Protein AF-0000000065851327 (afdb_homodimer)

pLDDT: mean 98.05, std 1.43, range [87.12, 98.94]

InterPro domains:
  IPR002220 DapA-like [PF00701] (2-288)
  IPR002220 DapA-like [PIRSF001365] (1-292)
  IPR002220 DapA-like [PR00146] (35-56)
  IPR002220 DapA-like [PR00146] (71-89)
  IPR002220 DapA-like [PR00146] (103-119)
  IPR002220 DapA-like [PR00146] (128-145)
  IPR002220 DapA-like [PTHR12128] (2-291)
  IPR002220 DapA-like [SM01130] (1-290)
  IPR005263 4-hydroxy-tetrahydrodipicolinate synthase, DapA [MF_00418] (1-288)
  IPR005263 4-hydroxy-tetrahydrodipicolinate synthase, DapA [TIGR00674] (4-288)
  IPR005263 4-hydroxy-tetrahydrodipicolinate synthase, DapA [cd00950] (2-286)
  IPR013785 Aldolase-type TIM barrel [G3DSA:3.20.20.70] (1-293)
  IPR020624 Schiff base-forming aldolase, conserved site [PS00665] (38-55)
  IPR020625 Schiff base-forming aldolase, active site [PS00666] (133-164)

Sequence (586 aa):
MFRGSITALVTPFRQDGSLDKKAFGALVEWQIAEGSSGLVPVGTTGESPTLTHDEHQEVIRLCVEAANKRVPVIAGAGSNSTREAISFAEHAEKVGADALLVVTPYYNKPNQRGLYEHFAAIARSTSLPIFIYNIPPRSVVDMLPETMARLAADFKNIVGVKDATAKLDRVSEQREACGPDFIQLSGEDATALGFNAHGGVGCISVTANVAPRLCAEFQAASLRGDGARAIELQDRLFPLHKALFLEPNPAGAKYALSRLGRLENVLRSPLVTVEASTAEKIDAAMKHAGLLNMFRGSITALVTPFRQDGSLDKKAFGALVEWQIAEGSSGLVPVGTTGESPTLTHDEHQEVIRLCVEAANKRVPVIAGAGSNSTREAISFAEHAEKVGADALLVVTPYYNKPNQRGLYEHFAAIARSTSLPIFIYNIPPRSVVDMLPETMARLAADFKNIVGVKDATAKLDRVSEQREACGPDFIQLSGEDATALGFNAHGGVGCISVTANVAPRLCAEFQAASLRGDGARAIELQDRLFPLHKALFLEPNPAGAKYALSRLGRLENVLRSPLVTVEASTAEKIDAAMKHAGLLN

Foldseek 3Di:
DPFFAEAAAAFFADPVRHGDLVLLLVLLVVLVVLQHQEYEALDVLNVVVPDDPVRLLVSLLSNCVSCVPVHAYAYEQEELDLVSSLVSLLSSVVSPHQHYEYEQRADVADDLVVSLVSVLSSLVSDPHAYAYEAACVGRVDGHALQSLQVNVVVHVSPAEYADAPLDLVSLLVNCVRNHLRHAYAYAADLCRLSNVVSRHRYYHDPLCSQVVNLSRQLSVCSNVVVPVSNVVSSVLCNLLSVLCPPDPHNLSSLLSCVVLVSHDNDDDPPDDHDDPVSSVSNVVSCVSNVNHD/DPFFAEAADAFFADPVRHGDLPLLLVLLVVLVVLFHQEYEALDVLNVVVPDDPVRLLVSLLSNCVSCVVVHAYAYEQEELDLVSSLVSLLSSVVSPHQHYEYEQRAPVADDLVVSLVSVLSSLVSHPHAYAYEAACVGRVDGHALQSLQVNVVVHVSPAEYADAPLDLVSLLVNCVRNHLRHAYAYAADLCRLSNVVSRHRYYHDPLCSQVVNLRRQLSVCSNVVVVVSNVVSSVLCNLLSVLCPPDPHNLSSLLSCVVLVSHDNDDDPPDDHDDPVSSVSNVVSCVSNVNHD

Nearest PDB structures (foldseek):
  6xgs-assembly1_D  TM=9.961E-01  e=7.182E-46  Brucella suis 1330
  4i7u-assembly1_A  TM=9.960E-01  e=4.038E-43  Agrobacterium tumefaciens
  3si9-assembly1_C  TM=9.955E-01  e=3.043E-42  Bartonella henselae
  2vc6-assembly1_A  TM=9.954E-01  e=1.302E-39  Sinorhizobium meliloti
  7loy-assembly1_B  TM=9.935E-01  e=2.796E-39  Candidatus Liberibacter solanacearum

Secondary structure (DSSP, 8-state):
---EEEEE----B-TTS-B-HHHHHHHHHHHHHTT-SEEETTSTTTTGGGS-HHHHHHHHHHHHHHHTTSS-BEEE---SSHHHHHHHHHHHHHHT-SEEEEEPPPSS---HHHHHHHHHHHHHT--S-EEEEE-HHHHS----HHHHHHHHHH-TTEEEEEE-S--THHHHHHHHHH-TTSEEEES-STTHHHHHHTT--EEEESGGGT-HHHHHHHHHHHHTT-HHHHHHHHHHHHHHHHHTTSSSTTHHHHHHHHHTTSS-----TT--PPPHHHHHHHHHHHHHTTS--/---EEEEE----B-TTS-B-HHHHHHHHHHHHHTT-SEEETTSTTTTGGGS-HHHHHHHHHHHHHHHTTSS-BEEE---SSHHHHHHHHHHHHHHT-SEEEEEPPPSS---HHHHHHHHHHHHHH--S-EEEEE-HHHHS----HHHHHHHHHH-TTEEEEEE-S--THHHHHHHHHH-TTSEEEES-STTHHHHHHTT--EEEESGGGT-HHHHHHHHHHHHTT-HHHHHHHHHHHHHHHHHTTSSSTTHHHHHHHHHTTSS-----TT--PPPHHHHHHHHHHHHHTTS--

Organism: Chelativorans sp. (strain BNC1) (NCBI:txid266779)

Solvent-accessible surface area (backbone atoms only — not comparable to full-atom values): 28870 Å² total; per-residue (Å²): 128,91,44,30,25,20,25,35,29,68,59,43,22,36,95,87,66,46,78,28,63,67,43,40,44,50,48,53,50,50,36,50,75,36,48,32,38,25,38,24,41,45,35,72,44,19,46,40,72,61,43,51,72,67,54,49,52,46,51,43,42,49,48,36,60,62,43,64,78,74,38,51,31,32,30,38,24,47,41,49,16,38,70,58,17,35,53,40,41,43,49,38,56,74,61,56,42,60,26,32,33,33,42,59,43,38,56,61,41,44,52,72,70,17,49,48,52,35,53,51,56,41,56,73,61,46,82,55,38,30,26,42,29,40,36,33,85,37,18,63,39,74,84,48,43,68,55,50,20,53,46,36,71,75,31,85,38,44,42,31,32,34,46,39,71,84,51,63,71,50,46,47,48,35,35,72,54,52,32,87,78,45,42,37,25,23,45,39,68,80,51,27,69,62,35,34,73,55,66,28,49,25,29,48,18,60,59,29,69,70,39,23,44,64,40,21,51,29,32,50,26,52,75,70,64,37,59,69,61,21,50,53,43,44,64,40,42,42,55,37,48,53,34,33,59,75,48,47,62,42,27,32,49,39,46,54,28,30,75,71,69,60,43,57,74,47,68,66,48,32,45,54,76,67,52,71,72,52,48,52,45,36,52,52,19,35,36,67,54,64,77,43,133,128,89,44,28,25,20,24,35,29,68,59,44,23,37,95,86,66,46,79,28,64,66,44,40,44,51,48,54,52,50,36,50,74,35,48,34,39,25,38,23,41,45,34,72,44,19,44,39,72,61,44,51,72,67,52,48,54,48,50,44,41,49,48,36,60,61,43,62,79,75,38,51,34,32,31,38,23,48,40,49,16,37,69,57,17,37,52,40,42,43,49,38,55,72,63,56,42,62,25,34,33,34,43,58,43,39,56,60,41,43,51,72,69,18,49,49,54,34,52,49,55,40,55,73,62,45,83,53,37,31,27,42,29,40,36,32,86,35,17,61,40,73,84,48,44,67,57,52,21,53,46,37,71,76,31,83,37,44,40,32,33,33,45,40,69,86,51,64,72,51,48,48,48,34,34,71,53,52,32,86,79,44,41,38,24,24,44,39,67,79,50,26,69,62,35,33,74,54,66,28,50,27,28,48,18,62,58,29,68,69,41,22,43,62,39,20,51,29,32,50,26,53,75,71,65,38,59,69,60,22,49,53,42,44,64,40,42,41,54,37,47,53,33,33,58,75,47,47,61,42,28,31,49,40,46,52,29,30,76,72,69,59,43,56,74,47,69,65,49,31,44,53,76,67,54,71,72,52,46,52,46,36,49,52,17,35,36,66,54,65,76,44,133

Structure (mmCIF, N/CA/C/O backbone):
data_AF-0000000065851327-model_v1
#
loop_
_entity.id
_entity.type
_entity.pdbx_description
1 polymer '4-hydroxy-tetrahydrodipicolinate synthase'
#
loop_
_atom_site.group_PDB
_atom_site.id
_atom_site.type_symbol
_atom_site.label_atom_id
_atom_site.label_alt_id
_atom_site.label_comp_id
_atom_site.label_asym_id
_atom_site.label_entity_id
_atom_site.label_seq_id
_atom_site.pdbx_PDB_ins_code
_atom_site.Cartn_x
_atom_site.Cartn_y
_atom_site.Cartn_z
_atom_site.occupancy
_atom_site.B_iso_or_equiv
_atom_site.auth_seq_id
_atom_site.auth_comp_id
_atom_site.auth_asym_id
_atom_site.auth_atom_id
_atom_site.pdbx_PDB_model_num
ATOM 1 N N . MET A 1 1 ? 15.531 -24.359 -12.164 1 87.25 1 MET A N 1
ATOM 2 C CA . MET A 1 1 ? 14.766 -24.672 -10.961 1 87.25 1 MET A CA 1
ATOM 3 C C . MET A 1 1 ? 13.523 -23.797 -10.859 1 87.25 1 MET A C 1
ATOM 5 O O . MET A 1 1 ? 12.43 -24.297 -10.594 1 87.25 1 MET A O 1
ATOM 9 N N . PHE A 1 2 ? 13.508 -22.516 -11.219 1 97.06 2 PHE A N 1
ATOM 10 C CA . PHE A 1 2 ? 12.375 -21.609 -11.125 1 97.06 2 PHE A CA 1
ATOM 11 C C . PHE A 1 2 ? 11.844 -21.266 -12.508 1 97.06 2 PHE A C 1
ATOM 13 O O . PHE A 1 2 ? 12.148 -20.203 -13.055 1 97.06 2 PHE A O 1
ATOM 20 N N . ARG A 1 3 ? 11.07 -22.156 -13.109 1 98.19 3 ARG A N 1
ATOM 21 C CA . ARG A 1 3 ? 10.5 -21.969 -14.445 1 98.19 3 ARG A CA 1
ATOM 22 C C . ARG A 1 3 ? 9.18 -22.719 -14.57 1 98.19 3 ARG A C 1
ATOM 24 O O . ARG A 1 3 ? 8.852 -23.578 -13.742 1 98.19 3 ARG A O 1
ATOM 31 N N . GLY A 1 4 ? 8.492 -22.406 -15.609 1 98.69 4 GLY A N 1
ATOM 32 C CA . GLY A 1 4 ? 7.242 -23.094 -15.883 1 98.69 4 GLY A CA 1
ATOM 33 C C . GLY A 1 4 ? 6.055 -22.484 -15.164 1 98.69 4 GLY A C 1
ATOM 34 O O . GLY A 1 4 ? 5.938 -21.25 -15.086 1 98.69 4 GLY A O 1
ATOM 35 N N . SER A 1 5 ? 5.066 -23.312 -14.828 1 98.88 5 SER A N 1
ATOM 36 C CA . SER A 1 5 ? 3.855 -22.859 -14.156 1 98.88 5 SER A CA 1
ATOM 37 C C . SER A 1 5 ? 4.02 -22.875 -12.641 1 98.88 5 SER A C 1
ATOM 39 O O . SER A 1 5 ? 4.027 -23.953 -12.031 1 98.88 5 SER A O 1
ATOM 41 N N . ILE A 1 6 ? 4.168 -21.734 -12.086 1 98.94 6 ILE A N 1
ATOM 42 C CA . ILE A 1 6 ? 4.309 -21.531 -10.648 1 98.94 6 ILE A CA 1
ATOM 43 C C . ILE A 1 6 ? 3.059 -20.859 -10.094 1 98.94 6 ILE A C 1
ATOM 45 O O . ILE A 1 6 ? 2.635 -19.812 -10.602 1 98.94 6 ILE A O 1
ATOM 49 N N . THR A 1 7 ? 2.48 -21.422 -9.094 1 98.94 7 THR A N 1
ATOM 50 C CA . THR A 1 7 ? 1.181 -20.938 -8.656 1 98.94 7 THR A CA 1
ATOM 51 C C . THR A 1 7 ? 1.341 -19.922 -7.516 1 98.94 7 THR A C 1
ATOM 53 O O . THR A 1 7 ? 1.956 -20.234 -6.492 1 98.94 7 THR A O 1
ATOM 56 N N . ALA A 1 8 ? 0.878 -18.703 -7.703 1 98.94 8 ALA A N 1
ATOM 57 C CA . ALA A 1 8 ? 0.646 -17.812 -6.574 1 98.94 8 ALA A CA 1
ATOM 58 C C . ALA A 1 8 ? -0.548 -18.281 -5.746 1 98.94 8 ALA A C 1
ATOM 60 O O . ALA A 1 8 ? -1.689 -17.906 -6.027 1 98.94 8 ALA A O 1
ATOM 61 N N . LEU A 1 9 ? -0.329 -18.891 -4.699 1 98.94 9 LEU A N 1
ATOM 62 C CA . LEU A 1 9 ? -1.363 -19.625 -3.979 1 98.94 9 LEU A CA 1
ATOM 63 C C . LEU A 1 9 ? -2.291 -18.656 -3.234 1 98.94 9 LEU A C 1
ATOM 65 O O . LEU A 1 9 ? -1.832 -17.688 -2.641 1 98.94 9 LEU A O 1
ATOM 69 N N . VAL A 1 10 ? -3.594 -19.016 -3.25 1 98.94 10 VAL A N 1
ATOM 70 C CA . VAL A 1 10 ? -4.531 -18.375 -2.332 1 98.94 10 VAL A CA 1
ATOM 71 C C . VAL A 1 10 ? -4.32 -18.922 -0.919 1 98.94 10 VAL A C 1
ATOM 73 O O . VAL A 1 10 ? -3.715 -19.969 -0.734 1 98.94 10 VAL A O 1
ATOM 76 N N . THR A 1 11 ? -4.742 -18.203 0.065 1 98.94 11 THR A N 1
ATOM 77 C CA . THR A 1 11 ? -4.797 -18.656 1.45 1 98.94 11 THR A CA 1
ATOM 78 C C . THR A 1 11 ? -6.234 -18.953 1.868 1 98.94 11 THR A C 1
ATOM 80 O O . THR A 1 11 ? -7.047 -18.031 2.004 1 98.94 11 THR A O 1
ATOM 83 N N . PRO A 1 12 ? -6.523 -20.203 2.131 1 98.88 12 PRO A N 1
ATOM 84 C CA . PRO A 1 12 ? -7.891 -20.547 2.52 1 98.88 12 PRO A CA 1
ATOM 85 C C . PRO A 1 12 ? -8.234 -20.109 3.938 1 98.88 12 PRO A C 1
ATOM 87 O O . PRO A 1 12 ? -7.418 -20.25 4.848 1 98.88 12 PRO A O 1
ATOM 90 N N . PHE A 1 13 ? -9.43 -19.562 4.094 1 98.81 13 PHE A N 1
ATOM 91 C CA . PHE A 1 13 ? -9.977 -19.188 5.391 1 98.81 13 PHE A CA 1
ATOM 92 C C . PHE A 1 13 ? -11.273 -19.938 5.668 1 98.81 13 PHE A C 1
ATOM 94 O O . PHE A 1 13 ? -11.984 -20.328 4.738 1 98.81 13 PHE A O 1
ATOM 101 N N . ARG A 1 14 ? -11.547 -20.109 6.961 1 98.38 14 ARG A N 1
ATOM 102 C CA . ARG A 1 14 ? -12.844 -20.625 7.391 1 98.38 14 ARG A CA 1
ATOM 103 C C . ARG A 1 14 ? -13.883 -19.5 7.445 1 98.38 14 ARG A C 1
ATOM 105 O O . ARG A 1 14 ? -13.539 -18.328 7.34 1 98.38 14 ARG A O 1
ATOM 112 N N . GLN A 1 15 ? -15.086 -19.891 7.633 1 97.5 15 GLN A N 1
ATOM 113 C CA . GLN A 1 15 ? -16.188 -18.922 7.645 1 97.5 15 GLN A CA 1
ATOM 114 C C . GLN A 1 15 ? -15.977 -17.875 8.734 1 97.5 15 GLN A C 1
ATOM 116 O O . GLN A 1 15 ? -16.375 -16.719 8.578 1 97.5 15 GLN A O 1
ATOM 121 N N . ASP A 1 16 ? -15.234 -18.203 9.789 1 96.62 16 ASP A N 1
ATOM 122 C CA . ASP A 1 16 ? -15.016 -17.266 10.891 1 96.62 16 ASP A CA 1
ATOM 123 C C . ASP A 1 16 ? -13.773 -16.422 10.641 1 96.62 16 ASP A C 1
ATOM 125 O O . ASP A 1 16 ? -13.367 -15.633 11.5 1 96.62 16 ASP A O 1
ATOM 129 N N . GLY A 1 17 ? -13.117 -16.609 9.516 1 96.75 17 GLY A N 1
ATOM 130 C CA . GLY A 1 17 ? -11.977 -15.797 9.141 1 96.75 17 GLY A CA 1
ATOM 131 C C . GLY A 1 17 ? -10.648 -16.422 9.531 1 96.75 17 GLY A C 1
ATOM 132 O O . GLY A 1 17 ? -9.586 -15.914 9.164 1 96.75 17 GLY A O 1
ATOM 133 N N . SER A 1 18 ? -10.734 -17.531 10.242 1 98.12 18 SER A N 1
ATOM 134 C CA . SER A 1 18 ? -9.484 -18.156 10.664 1 98.12 18 SER A CA 1
ATOM 135 C C . SER A 1 18 ? -8.852 -18.938 9.516 1 98.12 18 SER A C 1
ATOM 137 O O . SER A 1 18 ? -9.523 -19.281 8.539 1 98.12 18 SER A O 1
ATOM 139 N N . LEU A 1 19 ? -7.582 -19.203 9.625 1 98.44 19 LEU A N 1
ATOM 140 C CA . LEU A 1 19 ? -6.828 -19.938 8.625 1 98.44 19 LEU A CA 1
ATOM 141 C C . LEU A 1 19 ? -7.348 -21.375 8.508 1 98.44 19 LEU A C 1
ATOM 143 O O . LEU A 1 19 ? -7.539 -22.047 9.516 1 98.44 19 LEU A O 1
ATOM 147 N N . ASP A 1 20 ? -7.609 -21.828 7.32 1 98.75 20 ASP A N 1
ATOM 148 C CA . ASP A 1 20 ? -7.969 -23.219 7.062 1 98.75 20 ASP A CA 1
ATOM 149 C C . ASP A 1 20 ? -6.75 -24.031 6.633 1 98.75 20 ASP A C 1
ATOM 151 O O . ASP A 1 20 ? -6.523 -24.234 5.438 1 98.75 20 ASP A O 1
ATOM 155 N N . LYS A 1 21 ? -6.078 -24.594 7.629 1 98.62 21 LYS A N 1
ATOM 156 C CA . LYS A 1 21 ? -4.809 -25.266 7.402 1 98.62 21 LYS A CA 1
ATOM 157 C C . LYS A 1 21 ? -5.004 -26.547 6.582 1 98.62 21 LYS A C 1
ATOM 159 O O . LYS A 1 21 ? -4.176 -26.875 5.734 1 98.62 21 LYS A O 1
ATOM 164 N N . LYS A 1 22 ? -6.039 -27.203 6.844 1 98.5 22 LYS A N 1
ATOM 165 C CA . LYS A 1 22 ? -6.32 -28.453 6.133 1 98.5 22 LYS A CA 1
ATOM 166 C C . LYS A 1 22 ? -6.555 -28.188 4.645 1 98.5 22 LYS A C 1
ATOM 168 O O . LYS A 1 22 ? -5.984 -28.875 3.795 1 98.5 22 LYS A O 1
ATOM 173 N N . ALA A 1 23 ? -7.41 -27.203 4.371 1 98.75 23 ALA A N 1
ATOM 174 C CA . ALA A 1 23 ? -7.688 -26.859 2.979 1 98.75 23 ALA A CA 1
ATOM 175 C C . ALA A 1 23 ? -6.418 -26.406 2.266 1 98.75 23 ALA A C 1
ATOM 177 O O . ALA A 1 23 ? -6.227 -26.688 1.081 1 98.75 23 ALA A O 1
ATOM 178 N N . PHE A 1 24 ? -5.586 -25.719 2.984 1 98.88 24 PHE A N 1
ATOM 179 C CA . PHE A 1 24 ? -4.344 -25.25 2.391 1 98.88 24 PHE A CA 1
ATOM 180 C C . PHE A 1 24 ? -3.453 -26.422 1.985 1 98.88 24 PHE A C 1
ATOM 182 O O . PHE A 1 24 ? -2.932 -26.453 0.868 1 98.88 24 PHE A O 1
ATOM 189 N N . GLY A 1 25 ? -3.27 -27.312 2.889 1 98.75 25 GLY A N 1
ATOM 190 C CA . GLY A 1 25 ? -2.482 -28.484 2.574 1 98.75 25 GLY A CA 1
ATOM 191 C C . GLY A 1 25 ? -3.018 -29.266 1.387 1 98.75 25 GLY A C 1
ATOM 192 O O . GLY A 1 25 ? -2.252 -29.688 0.522 1 98.75 25 GLY A O 1
ATOM 193 N N . ALA A 1 26 ? -4.309 -29.422 1.359 1 98.81 26 ALA A N 1
ATOM 194 C CA . ALA A 1 26 ? -4.949 -30.141 0.26 1 98.81 26 ALA A CA 1
ATOM 195 C C . ALA A 1 26 ? -4.746 -29.406 -1.064 1 98.81 26 ALA A C 1
ATOM 197 O O . ALA A 1 26 ? -4.59 -30.031 -2.113 1 98.81 26 ALA A O 1
ATOM 198 N N . LEU A 1 27 ? -4.828 -28.109 -0.959 1 98.81 27 LEU A N 1
ATOM 199 C CA . LEU A 1 27 ? -4.605 -27.281 -2.146 1 98.81 27 LEU A CA 1
ATOM 200 C C . LEU A 1 27 ? -3.195 -27.5 -2.691 1 98.81 27 LEU A C 1
ATOM 202 O O . LEU A 1 27 ? -3.01 -27.656 -3.9 1 98.81 27 LEU A O 1
ATOM 206 N N . VAL A 1 28 ? -2.203 -27.469 -1.85 1 98.88 28 VAL A N 1
ATOM 207 C CA . VAL A 1 28 ? -0.812 -27.672 -2.24 1 98.88 28 VAL A CA 1
ATOM 208 C C . VAL A 1 28 ? -0.657 -29.031 -2.908 1 98.88 28 VAL A C 1
ATOM 210 O O . VAL A 1 28 ? -0.056 -29.141 -3.979 1 98.88 28 VAL A O 1
ATOM 213 N N . GLU A 1 29 ? -1.243 -30.047 -2.336 1 98.88 29 GLU A N 1
ATOM 214 C CA . GLU A 1 29 ? -1.173 -31.391 -2.891 1 98.88 29 GLU A CA 1
ATOM 215 C C . GLU A 1 29 ? -1.79 -31.453 -4.285 1 98.88 29 GLU A C 1
ATOM 217 O O . GLU A 1 29 ? -1.23 -32.062 -5.195 1 98.88 29 GLU A O 1
ATOM 222 N N . TRP A 1 30 ? -2.893 -30.828 -4.363 1 98.88 30 TRP A N 1
ATOM 223 C CA . TRP A 1 30 ? -3.604 -30.828 -5.641 1 98.88 30 TRP A CA 1
ATOM 224 C C . TRP A 1 30 ? -2.789 -30.109 -6.711 1 98.88 30 TRP A C 1
ATOM 226 O O . TRP A 1 30 ? -2.693 -30.594 -7.848 1 98.88 30 TRP A O 1
ATOM 236 N N . GLN A 1 31 ? -2.234 -28.922 -6.383 1 98.88 31 GLN A N 1
ATOM 237 C CA . GLN A 1 31 ? -1.403 -28.172 -7.316 1 98.88 31 GLN A CA 1
ATOM 238 C C . GLN A 1 31 ? -0.253 -29.031 -7.844 1 98.88 31 GLN A C 1
ATOM 240 O O . GLN A 1 31 ? -0 -29.062 -9.047 1 98.88 31 GLN A O 1
ATOM 245 N N . ILE A 1 32 ? 0.405 -29.719 -6.969 1 98.88 32 ILE A N 1
ATOM 246 C CA . ILE A 1 32 ? 1.562 -30.516 -7.336 1 98.88 32 ILE A CA 1
ATOM 247 C C . ILE A 1 32 ? 1.116 -31.703 -8.188 1 98.88 32 ILE A C 1
ATOM 249 O O . ILE A 1 32 ? 1.722 -32 -9.227 1 98.88 32 ILE A O 1
ATOM 253 N N . ALA A 1 33 ? 0.068 -32.344 -7.809 1 98.81 33 ALA A N 1
ATOM 254 C CA . ALA A 1 33 ? -0.447 -33.5 -8.539 1 98.81 33 ALA A CA 1
ATOM 255 C C . ALA A 1 33 ? -0.82 -33.125 -9.977 1 98.81 33 ALA A C 1
ATOM 257 O O . ALA A 1 33 ? -0.689 -33.938 -10.891 1 98.81 33 ALA A O 1
ATOM 258 N N . GLU A 1 34 ? -1.188 -31.844 -10.117 1 98.75 34 GLU A N 1
ATOM 259 C CA . GLU A 1 34 ? -1.676 -31.391 -11.414 1 98.75 34 GLU A CA 1
ATOM 260 C C . GLU A 1 34 ? -0.549 -30.797 -12.25 1 98.75 34 GLU A C 1
ATOM 262 O O . GLU A 1 34 ? -0.784 -30.297 -13.352 1 98.75 34 GLU A O 1
ATOM 267 N N . GLY A 1 35 ? 0.643 -30.734 -11.742 1 98.75 35 GLY A N 1
ATOM 268 C CA . GLY A 1 35 ? 1.779 -30.453 -12.609 1 98.75 35 GLY A CA 1
ATOM 269 C C . GLY A 1 35 ? 2.414 -29.094 -12.344 1 98.75 35 GLY A C 1
ATOM 270 O O . GLY A 1 35 ? 3.283 -28.656 -13.102 1 98.75 35 GLY A O 1
ATOM 271 N N . SER A 1 36 ? 2.008 -28.375 -11.258 1 98.75 36 SER A N 1
ATOM 272 C CA . SER A 1 36 ? 2.674 -27.125 -10.922 1 98.75 36 SER A CA 1
ATOM 273 C C . SER A 1 36 ? 4.164 -27.344 -10.688 1 98.75 36 SER A C 1
ATOM 275 O O . SER A 1 36 ? 4.566 -28.328 -10.055 1 98.75 36 SER A O 1
ATOM 277 N N . SER A 1 37 ? 4.973 -26.422 -11.203 1 98.69 37 SER A N 1
ATOM 278 C CA . SER A 1 37 ? 6.418 -26.578 -11.117 1 98.69 37 SER A CA 1
ATOM 279 C C . SER A 1 37 ? 6.992 -25.797 -9.938 1 98.69 37 SER A C 1
ATOM 281 O O . SER A 1 37 ? 8.203 -25.812 -9.703 1 98.69 37 SER A O 1
ATOM 283 N N . GLY A 1 38 ? 6.258 -25.109 -9.172 1 98.88 38 GLY A N 1
ATOM 284 C CA . GLY A 1 38 ? 6.602 -24.328 -7.988 1 98.88 38 GLY A CA 1
ATOM 285 C C . GLY A 1 38 ? 5.395 -23.688 -7.324 1 98.88 38 GLY A C 1
ATOM 286 O O . GLY A 1 38 ? 4.297 -23.703 -7.883 1 98.88 38 GLY A O 1
ATOM 287 N N . LEU A 1 39 ? 5.602 -23.219 -6.145 1 98.94 39 LEU A N 1
ATOM 288 C CA . LEU A 1 39 ? 4.516 -22.641 -5.359 1 98.94 39 LEU A CA 1
ATOM 289 C C . LEU A 1 39 ? 4.961 -21.344 -4.703 1 98.94 39 LEU A C 1
ATOM 291 O O . LEU A 1 39 ? 6.094 -21.234 -4.227 1 98.94 39 LEU A O 1
ATOM 295 N N . VAL A 1 40 ? 4.062 -20.344 -4.707 1 98.94 40 VAL A N 1
ATOM 296 C CA . VAL A 1 40 ? 4.309 -19.078 -4.043 1 98.94 40 VAL A CA 1
ATOM 297 C C . VAL A 1 40 ? 3.246 -18.828 -2.973 1 98.94 40 VAL A C 1
ATOM 299 O O . VAL A 1 40 ? 2.166 -18.312 -3.27 1 98.94 40 VAL A O 1
ATOM 302 N N . PRO A 1 41 ? 3.539 -19.125 -1.733 1 98.88 41 PRO A N 1
ATOM 303 C CA . PRO A 1 41 ? 2.621 -18.766 -0.651 1 98.88 41 PRO A CA 1
ATOM 304 C C . PRO A 1 41 ? 2.764 -17.297 -0.217 1 98.88 41 PRO A C 1
ATOM 306 O O . PRO A 1 41 ? 3.844 -16.719 -0.342 1 98.88 41 PRO A O 1
ATOM 309 N N . VAL A 1 42 ? 1.695 -16.703 0.229 1 98.25 42 VAL A N 1
ATOM 310 C CA . VAL A 1 42 ? 1.56 -15.438 0.937 1 98.25 42 VAL A CA 1
ATOM 311 C C . VAL A 1 42 ? 2.09 -14.305 0.066 1 98.25 42 VAL A C 1
ATOM 313 O O . VAL A 1 42 ? 2.805 -13.422 0.551 1 98.25 42 VAL A O 1
ATOM 316 N N . GLY A 1 43 ? 1.855 -14.367 -1.252 1 96.75 43 GLY A N 1
ATOM 317 C CA . GLY A 1 43 ? 1.941 -13.188 -2.102 1 96.75 43 GLY A CA 1
ATOM 318 C C . GLY A 1 43 ? 0.692 -12.328 -2.059 1 96.75 43 GLY A C 1
ATOM 319 O O . GLY A 1 43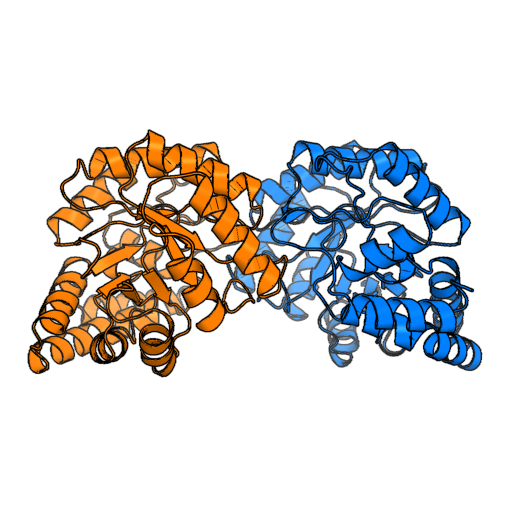 ? -0.039 -12.336 -1.066 1 96.75 43 GLY A O 1
ATOM 320 N N . THR A 1 44 ? 0.488 -11.562 -3.078 1 95.5 44 THR A N 1
ATOM 321 C CA . THR A 1 44 ? -0.729 -10.766 -3.205 1 95.5 44 THR A CA 1
ATOM 322 C C . THR A 1 44 ? -1.963 -11.664 -3.205 1 95.5 44 THR A C 1
ATOM 324 O O . THR A 1 44 ? -2.916 -11.422 -2.463 1 95.5 44 THR A O 1
ATOM 327 N N . THR A 1 45 ? -1.905 -12.695 -3.992 1 98.38 45 THR A N 1
ATOM 328 C CA . THR A 1 45 ? -3.012 -13.633 -4.141 1 98.38 45 THR A CA 1
ATOM 329 C C . THR A 1 45 ? -3.26 -14.391 -2.84 1 98.38 45 THR A C 1
ATOM 331 O O . THR A 1 45 ? -4.367 -14.875 -2.6 1 98.38 45 THR A O 1
ATOM 334 N N . GLY A 1 46 ? -2.256 -14.516 -1.996 1 98.56 46 GLY A N 1
ATOM 335 C CA . GLY A 1 46 ? -2.373 -15.164 -0.698 1 98.56 46 GLY A CA 1
ATOM 336 C C . GLY A 1 46 ? -2.926 -14.242 0.376 1 98.56 46 GLY A C 1
ATOM 337 O O . GLY A 1 46 ? -2.967 -14.609 1.553 1 98.56 46 GLY A O 1
ATOM 338 N N . GLU A 1 47 ? -3.295 -13.008 0.037 1 98.25 47 GLU A N 1
ATOM 339 C CA . GLU A 1 47 ? -3.889 -12.023 0.933 1 98.25 47 GLU A CA 1
ATOM 340 C C . GLU A 1 47 ? -2.947 -11.688 2.086 1 98.25 47 GLU A C 1
ATOM 342 O O . GLU A 1 47 ? -3.381 -11.562 3.232 1 98.25 47 GLU A O 1
ATOM 347 N N . SER A 1 48 ? -1.671 -11.562 1.756 1 97.12 48 SER A N 1
ATOM 348 C CA . SER A 1 48 ? -0.63 -11.328 2.752 1 97.12 48 SER A CA 1
ATOM 349 C C . SER A 1 48 ? -0.917 -10.078 3.568 1 97.12 48 SER A C 1
ATOM 351 O O . SER A 1 48 ? -0.657 -10.039 4.773 1 97.12 48 SER A O 1
ATOM 353 N N . PRO A 1 49 ? -1.541 -8.977 3.068 1 95.25 49 PRO A N 1
ATOM 354 C CA . PRO A 1 49 ? -1.747 -7.766 3.859 1 95.25 49 PRO A CA 1
ATOM 355 C C . PRO A 1 49 ? -2.711 -7.973 5.023 1 95.25 49 PRO A C 1
ATOM 357 O O . PRO A 1 49 ? -2.736 -7.172 5.961 1 95.25 49 PRO A O 1
ATOM 360 N N . THR A 1 50 ? -3.527 -9.023 4.938 1 97.19 50 THR A N 1
ATOM 361 C CA . THR A 1 50 ? -4.531 -9.188 5.98 1 97.19 50 THR A CA 1
ATOM 362 C C . THR A 1 50 ? -4.125 -10.297 6.949 1 97.19 50 THR A C 1
ATOM 364 O O . THR A 1 50 ? -4.887 -10.648 7.852 1 97.19 50 THR A O 1
ATOM 367 N N . LEU A 1 51 ? -2.986 -10.875 6.707 1 97.56 51 LEU A N 1
ATOM 368 C CA . LEU A 1 51 ? -2.475 -11.891 7.617 1 97.56 51 LEU A CA 1
ATOM 369 C C . LEU A 1 51 ? -1.704 -11.25 8.766 1 97.56 51 LEU A C 1
ATOM 371 O O . LEU A 1 51 ? -0.978 -10.273 8.57 1 97.56 51 LEU A O 1
ATOM 375 N N . THR A 1 52 ? -1.893 -11.828 9.953 1 95.06 52 THR A N 1
ATOM 376 C CA . THR A 1 52 ? -0.954 -11.484 11.016 1 95.06 52 THR A CA 1
ATOM 377 C C . THR A 1 52 ? 0.441 -12.016 10.695 1 95.06 52 THR A C 1
ATOM 379 O O . THR A 1 52 ? 0.601 -12.875 9.828 1 95.06 52 THR A O 1
ATOM 382 N N . HIS A 1 53 ? 1.447 -11.5 11.375 1 95.12 53 HIS A N 1
ATOM 383 C CA . HIS A 1 53 ? 2.801 -12 11.164 1 95.12 53 HIS A CA 1
ATOM 384 C C . HIS A 1 53 ? 2.883 -13.5 11.438 1 95.12 53 HIS A C 1
ATOM 386 O O . HIS A 1 53 ? 3.527 -14.234 10.688 1 95.12 53 HIS A O 1
ATOM 392 N N . ASP A 1 54 ? 2.203 -13.945 12.492 1 96.88 54 ASP A N 1
ATOM 393 C CA . ASP A 1 54 ? 2.195 -15.367 12.836 1 96.88 54 ASP A CA 1
ATOM 394 C C . ASP A 1 54 ? 1.536 -16.203 11.734 1 96.88 54 ASP A C 1
ATOM 396 O O . ASP A 1 54 ? 2.029 -17.266 11.383 1 96.88 54 ASP A O 1
ATOM 400 N N . GLU A 1 55 ? 0.415 -15.719 11.242 1 98.06 55 GLU A N 1
ATOM 401 C CA . GLU A 1 55 ? -0.276 -16.422 10.164 1 98.06 55 GLU A CA 1
ATOM 402 C C . GLU A 1 55 ? 0.588 -16.5 8.906 1 98.06 55 GLU A C 1
ATOM 404 O O . GLU A 1 55 ? 0.638 -17.531 8.242 1 98.06 55 GLU A O 1
ATOM 409 N N . HIS A 1 56 ? 1.196 -15.352 8.617 1 98.31 56 HIS A N 1
ATOM 410 C CA . HIS A 1 56 ? 2.104 -15.273 7.48 1 98.31 56 HIS A CA 1
ATOM 411 C C . HIS A 1 56 ? 3.186 -16.344 7.559 1 98.31 56 HIS A C 1
ATOM 413 O O . HIS A 1 56 ? 3.381 -17.109 6.609 1 98.31 56 HIS A O 1
ATOM 419 N N . GLN A 1 57 ? 3.818 -16.422 8.641 1 98.31 57 GLN A N 1
ATOM 420 C CA . GLN A 1 57 ? 4.887 -17.391 8.875 1 98.31 57 GLN A CA 1
ATOM 421 C C . GLN A 1 57 ? 4.355 -18.828 8.852 1 98.31 57 GLN A C 1
ATOM 423 O O . GLN A 1 57 ? 4.992 -19.719 8.297 1 98.31 57 GLN A O 1
ATOM 428 N N . GLU A 1 58 ? 3.189 -19 9.406 1 98.56 58 GLU A N 1
ATOM 429 C CA . GLU A 1 58 ? 2.566 -20.328 9.461 1 98.56 58 GLU A CA 1
ATOM 430 C C . GLU A 1 58 ? 2.242 -20.844 8.07 1 98.56 58 GLU A C 1
ATOM 432 O O . GLU A 1 58 ? 2.447 -22.016 7.773 1 98.56 58 GLU A O 1
ATOM 437 N N . VAL A 1 59 ? 1.762 -20.016 7.207 1 98.88 59 VAL A N 1
ATOM 438 C CA . VAL A 1 59 ? 1.378 -20.422 5.863 1 98.88 59 VAL A CA 1
ATOM 439 C C . VAL A 1 59 ? 2.619 -20.844 5.074 1 98.88 59 VAL A C 1
ATOM 441 O O . VAL A 1 59 ? 2.584 -21.812 4.312 1 98.88 59 VAL A O 1
ATOM 444 N N . ILE A 1 60 ? 3.721 -20.078 5.266 1 98.88 60 ILE A N 1
ATOM 445 C CA . ILE A 1 60 ? 4.969 -20.469 4.613 1 98.88 60 ILE A CA 1
ATOM 446 C C . ILE A 1 60 ? 5.402 -21.844 5.09 1 98.88 60 ILE A C 1
ATOM 448 O O . ILE A 1 60 ? 5.719 -22.719 4.277 1 98.88 60 ILE A O 1
ATOM 452 N N . ARG A 1 61 ? 5.379 -22.031 6.371 1 98.81 61 ARG A N 1
ATOM 453 C CA . ARG A 1 61 ? 5.789 -23.297 6.953 1 98.81 61 ARG A CA 1
ATOM 454 C C . ARG A 1 61 ? 4.938 -24.453 6.422 1 98.81 61 ARG A C 1
ATOM 456 O O . ARG A 1 61 ? 5.461 -25.484 6.031 1 98.81 61 ARG A O 1
ATOM 463 N N . LEU A 1 62 ? 3.609 -24.25 6.418 1 98.88 62 LEU A N 1
ATOM 464 C CA . LEU A 1 62 ? 2.68 -25.266 5.934 1 98.88 62 LEU A CA 1
ATOM 465 C C . LEU A 1 62 ? 2.979 -25.625 4.48 1 98.88 62 LEU A C 1
ATOM 467 O O . LEU A 1 62 ? 2.918 -26.812 4.105 1 98.88 62 LEU A O 1
ATOM 471 N N . CYS A 1 63 ? 3.27 -24.641 3.693 1 98.94 63 CYS A N 1
ATOM 472 C CA . CYS A 1 63 ? 3.549 -24.875 2.281 1 98.94 63 CYS A CA 1
ATOM 473 C C . CYS A 1 63 ? 4.816 -25.703 2.107 1 98.94 63 CYS A C 1
ATOM 475 O O . CYS A 1 63 ? 4.84 -26.656 1.323 1 98.94 63 CYS A O 1
ATOM 477 N N . VAL A 1 64 ? 5.871 -25.297 2.781 1 98.88 64 VAL A N 1
ATOM 478 C CA . VAL A 1 64 ? 7.148 -26 2.711 1 98.88 64 VAL A CA 1
ATOM 479 C C . VAL A 1 64 ? 6.961 -27.453 3.135 1 98.88 64 VAL A C 1
ATOM 481 O O . VAL A 1 64 ? 7.445 -28.375 2.467 1 98.88 64 VAL A O 1
ATOM 484 N N . GLU A 1 65 ? 6.266 -27.625 4.211 1 98.75 65 GLU A N 1
ATOM 485 C CA . GLU A 1 65 ? 6.016 -28.969 4.727 1 98.75 65 GLU A CA 1
ATOM 486 C C . GLU A 1 65 ? 5.227 -29.797 3.725 1 98.75 65 GLU A C 1
ATOM 488 O O . GLU A 1 65 ? 5.602 -30.938 3.428 1 98.75 65 GLU A O 1
ATOM 493 N N . ALA A 1 66 ? 4.176 -29.266 3.168 1 98.81 66 ALA A N 1
ATOM 494 C CA . ALA A 1 66 ? 3.305 -29.984 2.246 1 98.81 66 ALA A CA 1
ATOM 495 C C . ALA A 1 66 ? 4.027 -30.297 0.937 1 98.81 66 ALA A C 1
ATOM 497 O O . ALA A 1 66 ? 3.842 -31.359 0.353 1 98.81 66 ALA A O 1
ATOM 498 N N . ALA A 1 67 ? 4.746 -29.312 0.448 1 98.75 67 ALA A N 1
ATOM 499 C CA . ALA A 1 67 ? 5.484 -29.516 -0.797 1 98.75 67 ALA A CA 1
ATOM 500 C C . ALA A 1 67 ? 6.527 -30.625 -0.646 1 98.75 67 ALA A C 1
ATOM 502 O O . ALA A 1 67 ? 6.797 -31.359 -1.594 1 98.75 67 ALA A O 1
ATOM 503 N N . ASN A 1 68 ? 7.172 -30.641 0.54 1 98.44 68 ASN A N 1
ATOM 504 C CA . ASN A 1 68 ? 8.117 -31.688 0.887 1 98.44 68 ASN A CA 1
ATOM 505 C C . ASN A 1 68 ? 9.18 -31.875 -0.194 1 98.44 68 ASN A C 1
ATOM 507 O O . ASN A 1 68 ? 9.445 -33 -0.628 1 98.44 68 ASN A O 1
ATOM 511 N N . LYS A 1 69 ? 9.641 -30.828 -0.79 1 97.69 69 LYS A N 1
ATOM 512 C CA . LYS A 1 69 ? 10.766 -30.75 -1.717 1 97.69 69 LYS A CA 1
ATOM 513 C C . LYS A 1 69 ? 10.406 -31.344 -3.076 1 97.69 69 LYS A C 1
ATOM 515 O O . LYS A 1 69 ? 11.273 -31.547 -3.922 1 97.69 69 LYS A O 1
ATOM 520 N N . ARG A 1 70 ? 9.172 -31.562 -3.336 1 98.56 70 ARG A N 1
ATOM 521 C CA . ARG A 1 70 ? 8.766 -32.062 -4.641 1 98.56 70 ARG A CA 1
ATOM 522 C C . ARG A 1 70 ? 8.844 -30.984 -5.707 1 98.56 70 ARG A C 1
ATOM 524 O O . ARG A 1 70 ? 9.148 -31.266 -6.867 1 98.56 70 ARG A O 1
ATOM 531 N N . VAL A 1 71 ? 8.484 -29.781 -5.301 1 98.75 71 VAL A N 1
ATOM 532 C CA . VAL A 1 71 ? 8.633 -28.594 -6.129 1 98.75 71 VAL A CA 1
ATOM 533 C C . VAL A 1 71 ? 9.164 -27.438 -5.285 1 98.75 71 VAL A C 1
ATOM 535 O O . VAL A 1 71 ? 9.008 -27.422 -4.062 1 98.75 71 VAL A O 1
ATOM 538 N N . PRO A 1 72 ? 9.859 -26.438 -5.875 1 98.88 72 PRO A N 1
ATOM 539 C CA . PRO A 1 72 ? 10.367 -25.312 -5.09 1 98.88 72 PRO A CA 1
ATOM 540 C C . PRO A 1 72 ? 9.258 -24.438 -4.527 1 98.88 72 PRO A C 1
ATOM 542 O O . PRO A 1 72 ? 8.242 -24.203 -5.199 1 98.88 72 PRO A O 1
ATOM 545 N N . VAL A 1 73 ? 9.492 -23.938 -3.305 1 98.94 73 VAL A N 1
ATOM 546 C CA . VAL A 1 73 ? 8.617 -22.969 -2.656 1 98.94 73 VAL A CA 1
ATOM 547 C C . VAL A 1 73 ? 9.281 -21.594 -2.645 1 98.94 73 VAL A C 1
ATOM 549 O O . VAL A 1 73 ? 10.367 -21.422 -2.076 1 98.94 73 VAL A O 1
ATOM 552 N N . ILE A 1 74 ? 8.695 -20.609 -3.318 1 98.94 74 ILE A N 1
ATOM 553 C CA . ILE A 1 74 ? 9.117 -19.219 -3.314 1 98.94 74 ILE A CA 1
ATOM 554 C C . ILE A 1 74 ? 8.258 -18.422 -2.334 1 98.94 74 ILE A C 1
ATOM 556 O O . ILE A 1 74 ? 7.168 -17.969 -2.686 1 98.94 74 ILE A O 1
ATOM 560 N N . ALA A 1 75 ? 8.75 -18.188 -1.161 1 98.94 75 ALA A N 1
ATOM 561 C CA . ALA A 1 75 ? 7.953 -17.609 -0.081 1 98.94 75 ALA A CA 1
ATOM 562 C C . ALA A 1 75 ? 7.82 -16.094 -0.25 1 98.94 75 ALA A C 1
ATOM 564 O O . ALA A 1 75 ? 8.812 -15.406 -0.469 1 98.94 75 ALA A O 1
ATOM 565 N N . GLY A 1 76 ? 6.578 -15.617 -0.135 1 98.69 76 GLY A N 1
ATOM 566 C CA . GLY A 1 76 ? 6.418 -14.18 -0.026 1 98.69 76 GLY A CA 1
ATOM 567 C C . GLY A 1 76 ? 7.07 -13.594 1.215 1 98.69 76 GLY A C 1
ATOM 568 O O . GLY A 1 76 ? 6.828 -14.07 2.328 1 98.69 76 GLY A O 1
ATOM 569 N N . ALA A 1 77 ? 7.832 -12.523 0.997 1 97.69 77 ALA A N 1
ATOM 570 C CA . ALA A 1 77 ? 8.523 -11.938 2.139 1 97.69 77 ALA A CA 1
ATOM 571 C C . ALA A 1 77 ? 8.625 -10.422 1.998 1 97.69 77 ALA A C 1
ATOM 573 O O . ALA A 1 77 ? 9.523 -9.789 2.568 1 97.69 77 ALA A O 1
ATOM 574 N N . GLY A 1 78 ? 7.793 -9.859 1.276 1 95.19 78 GLY A N 1
ATOM 575 C CA . GLY A 1 78 ? 7.809 -8.422 1.067 1 95.19 78 GLY A CA 1
ATOM 576 C C . GLY A 1 78 ? 7.035 -7.656 2.125 1 95.19 78 GLY A C 1
ATOM 577 O O . GLY A 1 78 ? 6.18 -8.227 2.809 1 95.19 78 GLY A O 1
ATOM 578 N N . SER A 1 79 ? 7.398 -6.391 2.229 1 95.06 79 SER A N 1
ATOM 579 C CA . SER A 1 79 ? 6.734 -5.441 3.113 1 95.06 79 SER A CA 1
ATOM 580 C C . SER A 1 79 ? 7.098 -4.004 2.754 1 95.06 79 SER A C 1
ATOM 582 O O . SER A 1 79 ? 8.094 -3.762 2.072 1 95.06 79 SER A O 1
ATOM 584 N N . ASN A 1 80 ? 6.23 -3.125 3.217 1 95.56 80 ASN A N 1
ATOM 585 C CA . ASN A 1 80 ? 6.598 -1.721 3.062 1 95.56 80 ASN A CA 1
ATOM 586 C C . ASN A 1 80 ? 7.441 -1.229 4.234 1 95.56 80 ASN A C 1
ATOM 588 O O . ASN A 1 80 ? 7.73 -0.036 4.336 1 95.56 80 ASN A O 1
ATOM 592 N N . SER A 1 81 ? 7.801 -2.055 5.09 1 96.88 81 SER A N 1
ATOM 593 C CA . SER A 1 81 ? 8.805 -1.871 6.133 1 96.88 81 SER A CA 1
ATOM 594 C C . SER A 1 81 ? 9.992 -2.812 5.934 1 96.88 81 SER A C 1
ATOM 596 O O . SER A 1 81 ? 9.844 -4.031 6.027 1 96.88 81 SER A O 1
ATOM 598 N N . THR A 1 82 ? 11.172 -2.26 5.715 1 98.31 82 THR A N 1
ATOM 599 C CA . THR A 1 82 ? 12.359 -3.068 5.441 1 98.31 82 THR A CA 1
ATOM 600 C C . THR A 1 82 ? 12.625 -4.031 6.594 1 98.31 82 THR A C 1
ATOM 602 O O . THR A 1 82 ? 12.93 -5.207 6.371 1 98.31 82 THR A O 1
ATOM 605 N N . ARG A 1 83 ? 12.477 -3.559 7.77 1 97.38 83 ARG A N 1
ATOM 606 C CA . ARG A 1 83 ? 12.711 -4.391 8.945 1 97.38 83 ARG A CA 1
ATOM 607 C C . ARG A 1 83 ? 11.766 -5.586 8.969 1 97.38 83 ARG A C 1
ATOM 609 O O . ARG A 1 83 ? 12.18 -6.703 9.289 1 97.38 83 ARG A O 1
ATOM 616 N N . GLU A 1 84 ? 10.555 -5.359 8.625 1 96.5 84 GLU A N 1
ATOM 617 C CA . GLU A 1 84 ? 9.57 -6.438 8.578 1 96.5 84 GLU A CA 1
ATOM 618 C C . GLU A 1 84 ? 9.891 -7.43 7.465 1 96.5 84 GLU A C 1
ATOM 620 O O . GLU A 1 84 ? 9.789 -8.641 7.664 1 96.5 84 GLU A O 1
ATOM 625 N N . ALA A 1 85 ? 10.258 -6.957 6.34 1 98.31 85 ALA A N 1
ATOM 626 C CA . ALA A 1 85 ? 10.617 -7.824 5.219 1 98.31 85 ALA A CA 1
ATOM 627 C C . ALA A 1 85 ? 11.789 -8.734 5.582 1 98.31 85 ALA A C 1
ATOM 629 O O . ALA A 1 85 ? 11.789 -9.914 5.238 1 98.31 85 ALA A O 1
ATOM 630 N N . ILE A 1 86 ? 12.758 -8.156 6.27 1 98.62 86 ILE A N 1
ATOM 631 C CA . ILE A 1 86 ? 13.922 -8.914 6.699 1 98.62 86 ILE A CA 1
ATOM 632 C C . ILE A 1 86 ? 13.484 -10.039 7.641 1 98.62 86 ILE A C 1
ATOM 634 O O . ILE A 1 86 ? 13.945 -11.18 7.512 1 98.62 86 ILE A O 1
ATOM 638 N N . SER A 1 87 ? 12.562 -9.734 8.508 1 98.06 87 SER A N 1
ATOM 639 C CA . SER A 1 87 ? 12.078 -10.75 9.445 1 98.06 87 SER A CA 1
ATOM 640 C C . SER A 1 87 ? 11.383 -11.891 8.711 1 98.06 87 SER A C 1
ATOM 642 O O . SER A 1 87 ? 11.586 -13.062 9.047 1 98.06 87 SER A O 1
ATOM 644 N N . PHE A 1 88 ? 10.594 -11.617 7.719 1 98.19 88 PHE A N 1
ATOM 645 C CA . PHE A 1 88 ? 9.93 -12.633 6.918 1 98.19 88 PHE A CA 1
ATOM 646 C C . PHE A 1 88 ? 10.945 -13.461 6.145 1 98.19 88 PHE A C 1
ATOM 648 O O . PHE A 1 88 ? 10.805 -14.68 6.035 1 98.19 88 PHE A O 1
ATOM 655 N N . ALA A 1 89 ? 11.938 -12.789 5.609 1 98.69 89 ALA A N 1
ATOM 656 C CA . ALA A 1 89 ? 12.977 -13.477 4.844 1 98.69 89 ALA A CA 1
ATOM 657 C C . ALA A 1 89 ? 13.727 -14.477 5.715 1 98.69 89 ALA A C 1
ATOM 659 O O . ALA A 1 89 ? 13.938 -15.625 5.305 1 98.69 89 ALA A O 1
ATOM 660 N N . GLU A 1 90 ? 14.109 -14.031 6.844 1 98.69 90 GLU A N 1
ATOM 661 C CA . GLU A 1 90 ? 14.844 -14.891 7.77 1 98.69 90 GLU A CA 1
ATOM 662 C C . GLU A 1 90 ? 14 -16.094 8.195 1 98.69 90 GLU A C 1
ATOM 664 O O . GLU A 1 90 ? 14.508 -17.219 8.289 1 98.69 90 GLU A O 1
ATOM 669 N N . HIS A 1 91 ? 12.75 -15.883 8.453 1 98.56 91 HIS A N 1
ATOM 670 C CA . HIS A 1 91 ? 11.859 -16.969 8.812 1 98.56 91 HIS A CA 1
ATOM 671 C C . HIS A 1 91 ? 11.719 -17.969 7.668 1 98.56 91 HIS A C 1
ATOM 673 O O . HIS A 1 91 ? 11.766 -19.188 7.891 1 98.56 91 HIS A O 1
ATOM 679 N N . ALA A 1 92 ? 11.5 -17.469 6.488 1 98.81 92 ALA A N 1
ATOM 680 C CA . ALA A 1 92 ? 11.352 -18.328 5.316 1 98.81 92 ALA A CA 1
ATOM 681 C C . ALA A 1 92 ? 12.57 -19.234 5.145 1 98.81 92 ALA A C 1
ATOM 683 O O . ALA A 1 92 ? 12.43 -20.422 4.844 1 98.81 92 ALA A O 1
ATOM 684 N N . GLU A 1 93 ? 13.727 -18.672 5.32 1 98.81 93 GLU A N 1
ATOM 685 C CA . GLU A 1 93 ? 14.953 -19.453 5.234 1 98.81 93 GLU A CA 1
ATOM 686 C C . GLU A 1 93 ? 15.008 -20.516 6.324 1 98.81 93 GLU A C 1
ATOM 688 O O . GLU A 1 93 ? 15.352 -21.672 6.059 1 98.81 93 GLU A O 1
ATOM 693 N N . LYS A 1 94 ? 14.648 -20.141 7.512 1 98.62 94 LYS A N 1
ATOM 694 C CA . LYS A 1 94 ? 14.688 -21.031 8.664 1 98.62 94 LYS A CA 1
ATOM 695 C C . LYS A 1 94 ? 13.789 -22.25 8.453 1 98.62 94 LYS A C 1
ATOM 697 O O . LYS A 1 94 ? 14.141 -23.359 8.836 1 98.62 94 LYS A O 1
ATOM 702 N N . VAL A 1 95 ? 12.633 -22.062 7.773 1 98.56 95 VAL A N 1
ATOM 703 C CA . VAL A 1 95 ? 11.664 -23.156 7.676 1 98.56 95 VAL A CA 1
ATOM 704 C C . VAL A 1 95 ? 11.891 -23.922 6.379 1 98.56 95 VAL A C 1
ATOM 706 O O . VAL A 1 95 ? 11.195 -24.906 6.105 1 98.56 95 VAL A O 1
ATOM 709 N N . GLY A 1 96 ? 12.75 -23.438 5.516 1 98.69 96 GLY A N 1
ATOM 710 C CA . GLY A 1 96 ? 13.211 -24.266 4.418 1 98.69 96 GLY A CA 1
ATOM 711 C C . GLY A 1 96 ? 12.641 -23.859 3.074 1 98.69 96 GLY A C 1
ATOM 712 O O . GLY A 1 96 ? 12.555 -24.672 2.15 1 98.69 96 GLY A O 1
ATOM 713 N N . ALA A 1 97 ? 12.211 -22.641 2.896 1 98.88 97 ALA A N 1
ATOM 714 C CA . ALA A 1 97 ? 11.82 -22.156 1.574 1 98.88 97 ALA A CA 1
ATOM 715 C C . ALA A 1 97 ? 13 -22.188 0.606 1 98.88 97 ALA A C 1
ATOM 717 O O . ALA A 1 97 ? 14.164 -22.188 1.027 1 98.88 97 ALA A O 1
ATOM 718 N N . ASP A 1 98 ? 12.703 -22.234 -0.667 1 98.88 98 ASP A N 1
ATOM 719 C CA . ASP A 1 98 ? 13.75 -22.359 -1.676 1 98.88 98 ASP A CA 1
ATOM 720 C C . ASP A 1 98 ? 14.148 -21 -2.234 1 98.88 98 ASP A C 1
ATOM 722 O O . ASP A 1 98 ? 15.227 -20.844 -2.805 1 98.88 98 ASP A O 1
ATOM 726 N N . ALA A 1 99 ? 13.32 -20.016 -2.123 1 98.94 99 ALA A N 1
ATOM 727 C CA . ALA A 1 99 ? 13.531 -18.656 -2.6 1 98.94 99 ALA A CA 1
ATOM 728 C C . ALA A 1 99 ? 12.531 -17.703 -1.962 1 98.94 99 ALA A C 1
ATOM 730 O O . ALA A 1 99 ? 11.656 -18.109 -1.208 1 98.94 99 ALA A O 1
ATOM 731 N N . LEU A 1 100 ? 12.742 -16.422 -2.236 1 98.94 100 LEU A N 1
ATOM 732 C CA . LEU A 1 100 ? 11.859 -15.359 -1.749 1 98.94 100 LEU A CA 1
ATOM 733 C C . LEU A 1 100 ? 11.258 -14.578 -2.908 1 98.94 100 LEU A C 1
ATOM 735 O O . LEU A 1 100 ? 11.922 -14.352 -3.92 1 98.94 100 LEU A O 1
ATOM 739 N N . LEU A 1 101 ? 10.031 -14.273 -2.766 1 98.94 101 LEU A N 1
ATOM 740 C CA . LEU A 1 101 ? 9.391 -13.242 -3.574 1 98.94 101 LEU A CA 1
ATOM 741 C C . LEU A 1 101 ? 9.211 -11.961 -2.77 1 98.94 101 LEU A C 1
ATOM 743 O O . LEU A 1 101 ? 8.445 -11.93 -1.804 1 98.94 101 LEU A O 1
ATOM 747 N N . VAL A 1 102 ? 9.883 -10.875 -3.17 1 98.88 102 VAL A N 1
ATOM 748 C CA . VAL A 1 102 ? 9.859 -9.633 -2.41 1 98.88 102 VAL A CA 1
ATOM 749 C C . VAL A 1 102 ? 9.211 -8.523 -3.246 1 98.88 102 VAL A C 1
ATOM 751 O O . VAL A 1 102 ? 9.789 -8.078 -4.238 1 98.88 102 VAL A O 1
ATOM 754 N N . VAL A 1 103 ? 8.07 -8.109 -2.828 1 98.56 103 VAL A N 1
ATOM 755 C CA . VAL A 1 103 ? 7.34 -7.078 -3.557 1 98.56 103 VAL A CA 1
ATOM 756 C C . VAL A 1 103 ? 7.969 -5.711 -3.291 1 98.56 103 VAL A C 1
ATOM 758 O O . VAL A 1 103 ? 8.469 -5.457 -2.193 1 98.56 103 VAL A O 1
ATOM 761 N N . THR A 1 104 ? 7.973 -4.824 -4.293 1 98.19 104 THR A N 1
ATOM 762 C CA . THR A 1 104 ? 8.383 -3.443 -4.074 1 98.19 104 THR A CA 1
ATOM 763 C C . THR A 1 104 ? 7.508 -2.775 -3.021 1 98.19 104 THR A C 1
ATOM 765 O O . THR A 1 104 ? 6.293 -2.986 -2.994 1 98.19 104 THR A O 1
ATOM 768 N N . PRO A 1 105 ? 8.156 -1.989 -2.176 1 97.06 105 PRO A N 1
ATOM 769 C CA . PRO A 1 105 ? 7.402 -1.407 -1.064 1 97.06 105 PRO A CA 1
ATOM 770 C C . PRO A 1 105 ? 6.273 -0.49 -1.534 1 97.06 105 PRO A C 1
ATOM 772 O O . PRO A 1 105 ? 6.504 0.411 -2.344 1 97.06 105 PRO A O 1
ATOM 775 N N . TYR A 1 106 ? 5.117 -0.733 -0.981 1 95.94 106 TYR A N 1
ATOM 776 C CA . TYR A 1 106 ? 3.916 -0.013 -1.385 1 95.94 106 TYR A CA 1
ATOM 777 C C . TYR A 1 106 ? 3.592 1.102 -0.398 1 95.94 106 TYR A C 1
ATOM 779 O O . TYR A 1 106 ? 4.059 1.086 0.743 1 95.94 106 TYR A O 1
ATOM 787 N N . TYR A 1 107 ? 2.895 2.096 -0.833 1 95.19 107 TYR A N 1
ATOM 788 C CA . TYR A 1 107 ? 2.328 3.207 -0.076 1 95.19 107 TYR A CA 1
ATOM 789 C C . TYR A 1 107 ? 3.391 4.258 0.226 1 95.19 107 TYR A C 1
ATOM 791 O O . TYR A 1 107 ? 3.158 5.457 0.039 1 95.19 107 TYR A O 1
ATOM 799 N N . ASN A 1 108 ? 4.559 3.902 0.662 1 94.31 108 ASN A N 1
ATOM 800 C CA . ASN A 1 108 ? 5.59 4.855 1.049 1 94.31 108 ASN A CA 1
ATOM 801 C C . ASN A 1 108 ? 6.211 5.535 -0.169 1 94.31 108 ASN A C 1
ATOM 803 O O . ASN A 1 108 ? 6.859 6.578 -0.042 1 94.31 108 ASN A O 1
ATOM 807 N N . LYS A 1 109 ? 6.145 4.91 -1.244 1 95.69 109 LYS A N 1
ATOM 808 C CA . LYS A 1 109 ? 6.543 5.457 -2.537 1 95.69 109 LYS A CA 1
ATOM 809 C C . LYS A 1 109 ? 8.031 5.801 -2.557 1 95.69 109 LYS A C 1
ATOM 811 O O . LYS A 1 109 ? 8.406 6.926 -2.895 1 95.69 109 LYS A O 1
ATOM 816 N N . PRO A 1 110 ? 8.898 4.852 -2.191 1 97.88 110 PRO A N 1
ATOM 817 C CA . PRO A 1 110 ? 10.328 5.156 -2.25 1 97.88 110 PRO A CA 1
ATOM 818 C C . PRO A 1 110 ? 10.812 5.473 -3.664 1 97.88 110 PRO A C 1
ATOM 820 O O . PRO A 1 110 ? 10.211 5.016 -4.641 1 97.88 110 PRO A O 1
ATOM 823 N N . ASN A 1 111 ? 11.852 6.336 -3.783 1 98.06 111 ASN A N 1
ATOM 824 C CA . ASN A 1 111 ? 12.492 6.539 -5.078 1 98.06 111 ASN A CA 1
ATOM 825 C C . ASN A 1 111 ? 13.438 5.387 -5.414 1 98.06 111 ASN A C 1
ATOM 827 O O . ASN A 1 111 ? 13.523 4.406 -4.676 1 98.06 111 ASN A O 1
ATOM 831 N N . GLN A 1 112 ? 14.133 5.453 -6.555 1 98.62 112 GLN A N 1
ATOM 832 C CA . GLN A 1 112 ? 14.984 4.359 -7.016 1 98.62 112 GLN A CA 1
ATOM 833 C C . GLN A 1 112 ? 16.094 4.059 -6.004 1 98.62 112 GLN A C 1
ATOM 835 O O . GLN A 1 112 ? 16.438 2.898 -5.785 1 98.62 112 GLN A O 1
ATOM 840 N N . ARG A 1 113 ? 16.656 5.141 -5.367 1 98.56 113 ARG A N 1
ATOM 841 C CA . ARG A 1 113 ? 17.672 4.938 -4.344 1 98.56 113 ARG A CA 1
ATOM 842 C C . ARG A 1 113 ? 17.109 4.18 -3.146 1 98.56 113 ARG A C 1
ATOM 844 O O . ARG A 1 113 ? 17.766 3.291 -2.6 1 98.56 113 ARG A O 1
ATOM 851 N N . GLY A 1 114 ? 15.914 4.551 -2.762 1 98.69 114 GLY A N 1
ATOM 852 C CA . GLY A 1 114 ? 15.242 3.857 -1.675 1 98.69 114 GLY A CA 1
ATOM 853 C C . GLY A 1 114 ? 14.945 2.402 -1.989 1 98.69 114 GLY A C 1
ATOM 854 O O . GLY A 1 114 ? 15.109 1.53 -1.135 1 98.69 114 GLY A O 1
ATOM 855 N N . LEU A 1 115 ? 14.523 2.135 -3.199 1 98.81 115 LEU A N 1
ATOM 856 C CA . LEU A 1 115 ? 14.289 0.767 -3.646 1 98.81 115 LEU A CA 1
ATOM 857 C C . LEU A 1 115 ? 15.562 -0.059 -3.561 1 98.81 115 LEU A C 1
ATOM 859 O O . LEU A 1 115 ? 15.547 -1.188 -3.064 1 98.81 115 LEU A O 1
ATOM 863 N N . TYR A 1 116 ? 16.641 0.504 -4.07 1 98.88 116 TYR A N 1
ATOM 864 C CA . TYR A 1 116 ? 17.922 -0.188 -4.02 1 98.88 116 TYR A CA 1
ATOM 865 C C . TYR A 1 116 ? 18.297 -0.537 -2.586 1 98.88 116 TYR A C 1
ATOM 867 O O . TYR A 1 116 ? 18.641 -1.686 -2.287 1 98.88 116 TYR A O 1
ATOM 875 N N . GLU A 1 117 ? 18.188 0.444 -1.664 1 98.75 117 GLU A N 1
ATOM 876 C CA . GLU A 1 117 ? 18.594 0.229 -0.278 1 98.75 117 GLU A CA 1
ATOM 877 C C . GLU A 1 117 ? 17.719 -0.825 0.395 1 98.75 117 GLU A C 1
ATOM 879 O O . GLU A 1 117 ? 18.219 -1.629 1.19 1 98.75 117 GLU A O 1
ATOM 884 N N . HIS A 1 118 ? 16.484 -0.812 0.112 1 98.75 118 HIS A N 1
ATOM 885 C CA . HIS A 1 118 ? 15.531 -1.771 0.658 1 98.75 118 HIS A CA 1
ATOM 886 C C . HIS A 1 118 ? 15.898 -3.197 0.264 1 98.75 118 HIS A C 1
ATOM 888 O O . HIS A 1 118 ? 16.047 -4.066 1.128 1 98.75 118 HIS A O 1
ATOM 894 N N . PHE A 1 119 ? 16.125 -3.449 -0.973 1 98.94 119 PHE A N 1
ATOM 895 C CA . PHE A 1 119 ? 16.406 -4.789 -1.47 1 98.94 119 PHE A CA 1
ATOM 896 C C . PHE A 1 119 ? 17.828 -5.211 -1.075 1 98.94 119 PHE A C 1
ATOM 898 O O . PHE A 1 119 ? 18.062 -6.387 -0.8 1 98.94 119 PHE A O 1
ATOM 905 N N . ALA A 1 120 ? 18.719 -4.23 -1.071 1 98.94 120 ALA A N 1
ATOM 906 C CA . ALA A 1 120 ? 20.078 -4.527 -0.615 1 98.94 120 ALA A CA 1
ATOM 907 C C . ALA A 1 120 ? 20.062 -5.035 0.824 1 98.94 120 ALA A C 1
ATOM 909 O O . ALA A 1 120 ? 20.766 -6.004 1.148 1 98.94 120 ALA A O 1
ATOM 910 N N . ALA A 1 121 ? 19.297 -4.387 1.652 1 98.88 121 ALA A N 1
ATOM 911 C CA . ALA A 1 121 ? 19.219 -4.785 3.055 1 98.88 121 ALA A CA 1
ATOM 912 C C . ALA A 1 121 ? 18.656 -6.203 3.191 1 98.88 121 ALA A C 1
ATOM 914 O O . ALA A 1 121 ? 19.156 -6.996 3.992 1 98.88 121 ALA A O 1
ATOM 915 N N . ILE A 1 122 ? 17.656 -6.547 2.434 1 98.88 122 ILE A N 1
ATOM 916 C CA . ILE A 1 122 ? 17.047 -7.871 2.48 1 98.88 122 ILE A CA 1
ATOM 917 C C . ILE A 1 122 ? 18.031 -8.906 1.935 1 98.88 122 ILE A C 1
ATOM 919 O O . ILE A 1 122 ? 18.188 -9.984 2.516 1 98.88 122 ILE A O 1
ATOM 923 N N . ALA A 1 123 ? 18.719 -8.594 0.868 1 98.88 123 ALA A N 1
ATOM 924 C CA . ALA A 1 123 ? 19.672 -9.508 0.253 1 98.88 123 ALA A CA 1
ATOM 925 C C . ALA A 1 123 ? 20.781 -9.875 1.232 1 98.88 123 ALA A C 1
ATOM 927 O O . ALA A 1 123 ? 21.25 -11.016 1.246 1 98.88 123 ALA A O 1
ATOM 928 N N . ARG A 1 124 ? 21.156 -8.93 2.051 1 98.75 124 ARG A N 1
ATOM 929 C CA . ARG A 1 124 ? 22.234 -9.156 3.02 1 98.75 124 ARG A CA 1
ATOM 930 C C . ARG A 1 124 ? 21.75 -10.039 4.164 1 98.75 124 ARG A C 1
ATOM 932 O O . ARG A 1 124 ? 22.562 -10.68 4.84 1 98.75 124 ARG A O 1
ATOM 939 N N . SER A 1 125 ? 20.469 -10.195 4.332 1 98.62 125 SER A N 1
ATOM 940 C CA . SER A 1 125 ? 19.922 -10.828 5.531 1 98.62 125 SER A CA 1
ATOM 941 C C . SER A 1 125 ? 19.672 -12.312 5.309 1 98.62 125 SER A C 1
ATOM 943 O O . SER A 1 125 ? 19.328 -13.039 6.246 1 98.62 125 SER A O 1
ATOM 945 N N . THR A 1 126 ? 19.844 -12.844 4.078 1 98.69 126 THR A N 1
ATOM 946 C CA . THR A 1 126 ? 19.516 -14.227 3.752 1 98.69 126 THR A CA 1
ATOM 947 C C . THR A 1 126 ? 20.422 -14.758 2.643 1 98.69 126 THR A C 1
ATOM 949 O O . THR A 1 126 ? 21.062 -13.977 1.94 1 98.69 126 THR A O 1
ATOM 952 N N . SER A 1 127 ? 20.5 -16.031 2.547 1 98.31 127 SER A N 1
ATOM 953 C CA . SER A 1 127 ? 21.234 -16.656 1.456 1 98.31 127 SER A CA 1
ATOM 954 C C . SER A 1 127 ? 20.297 -17.125 0.354 1 98.31 127 SER A C 1
ATOM 956 O O . SER A 1 127 ? 20.75 -17.516 -0.729 1 98.31 127 SER A O 1
ATOM 958 N N . LEU A 1 128 ? 19.016 -17.062 0.61 1 98.81 128 LEU A N 1
ATOM 959 C CA . LEU A 1 128 ? 18.047 -17.562 -0.356 1 98.81 128 LEU A CA 1
ATOM 960 C C . LEU A 1 128 ? 18.031 -16.688 -1.606 1 98.81 128 LEU A C 1
ATOM 962 O O . LEU A 1 128 ? 18.156 -15.461 -1.517 1 98.81 128 LEU A O 1
ATOM 966 N N . PRO A 1 129 ? 17.844 -17.312 -2.738 1 98.88 129 PRO A N 1
ATOM 967 C CA . PRO A 1 129 ? 17.547 -16.516 -3.934 1 98.88 129 PRO A CA 1
ATOM 968 C C . PRO A 1 129 ? 16.344 -15.602 -3.756 1 98.88 129 PRO A C 1
ATOM 970 O O . PRO A 1 129 ? 15.359 -15.984 -3.119 1 98.88 129 PRO A O 1
ATOM 973 N N . ILE A 1 130 ? 16.438 -14.398 -4.344 1 98.94 130 ILE A N 1
ATOM 974 C CA . ILE A 1 130 ? 15.375 -13.398 -4.23 1 98.94 130 ILE A CA 1
ATOM 975 C C . ILE A 1 130 ? 14.859 -13.039 -5.621 1 98.94 130 ILE A C 1
ATOM 977 O O . ILE A 1 130 ? 15.641 -12.719 -6.52 1 98.94 130 ILE A O 1
ATOM 981 N N . PHE A 1 131 ? 13.578 -13.141 -5.762 1 98.94 131 PHE A N 1
ATOM 982 C CA . PHE A 1 131 ? 12.883 -12.578 -6.914 1 98.94 131 PHE A CA 1
ATOM 983 C C . PHE A 1 131 ? 12.258 -11.234 -6.566 1 98.94 131 PHE A C 1
ATOM 985 O O . PHE A 1 131 ? 11.508 -11.125 -5.594 1 98.94 131 PHE A O 1
ATOM 992 N N . ILE A 1 132 ? 12.562 -10.211 -7.395 1 98.94 132 ILE A N 1
ATOM 993 C CA . ILE A 1 132 ? 11.914 -8.906 -7.277 1 98.94 132 ILE A CA 1
ATOM 994 C C . ILE A 1 132 ? 10.492 -8.984 -7.828 1 98.94 132 ILE A C 1
ATOM 996 O O . ILE A 1 132 ? 10.289 -9.383 -8.977 1 98.94 132 ILE A O 1
ATOM 1000 N N . TYR A 1 133 ? 9.602 -8.742 -6.969 1 98.81 133 TYR A N 1
ATOM 1001 C CA . TYR A 1 133 ? 8.227 -8.648 -7.438 1 98.81 133 TYR A CA 1
ATOM 1002 C C . TYR A 1 133 ? 7.859 -7.207 -7.773 1 98.81 133 TYR A C 1
ATOM 1004 O O . TYR A 1 133 ? 7.582 -6.406 -6.879 1 98.81 133 TYR A O 1
ATOM 1012 N N . ASN A 1 134 ? 7.887 -6.863 -9.094 1 98.62 134 ASN A N 1
ATOM 1013 C CA . ASN A 1 134 ? 7.578 -5.523 -9.586 1 98.62 134 ASN A CA 1
ATOM 1014 C C . ASN A 1 134 ? 6.137 -5.426 -10.086 1 98.62 134 ASN A C 1
ATOM 1016 O O . ASN A 1 134 ? 5.805 -5.969 -11.141 1 98.62 134 ASN A O 1
ATOM 1020 N N . ILE A 1 135 ? 5.312 -4.668 -9.344 1 97.81 135 ILE A N 1
ATOM 1021 C CA . ILE A 1 135 ? 3.885 -4.633 -9.641 1 97.81 135 ILE A CA 1
ATOM 1022 C C . ILE A 1 135 ? 3.352 -3.215 -9.438 1 97.81 135 ILE A C 1
ATOM 1024 O O . ILE A 1 135 ? 2.496 -2.982 -8.586 1 97.81 135 ILE A O 1
ATOM 1028 N N . PRO A 1 136 ? 3.674 -2.273 -10.32 1 96.75 136 PRO A N 1
ATOM 1029 C CA . PRO A 1 136 ? 3.314 -0.864 -10.148 1 96.75 136 PRO A CA 1
ATOM 1030 C C . PRO A 1 136 ? 1.809 -0.65 -10.016 1 96.75 136 PRO A C 1
ATOM 1032 O O . PRO A 1 136 ? 1.368 0.201 -9.242 1 96.75 136 PRO A O 1
ATOM 1035 N N . PRO A 1 137 ? 0.912 -1.454 -10.609 1 95.69 137 PRO A N 1
ATOM 1036 C CA . PRO A 1 137 ? -0.526 -1.218 -10.461 1 95.69 137 PRO A CA 1
ATOM 1037 C C . PRO A 1 137 ? -1.006 -1.387 -9.016 1 95.69 137 PRO A C 1
ATOM 1039 O O . PRO A 1 137 ? -2.107 -0.95 -8.68 1 95.69 137 PRO A O 1
ATOM 1042 N N . ARG A 1 138 ? -0.161 -2.008 -8.18 1 96.75 138 ARG A N 1
ATOM 1043 C CA . ARG A 1 138 ? -0.523 -2.164 -6.773 1 96.75 138 ARG A CA 1
ATOM 1044 C C . ARG A 1 138 ? 0.407 -1.354 -5.875 1 96.75 138 ARG A C 1
ATOM 1046 O O . ARG A 1 138 ? -0.032 -0.773 -4.879 1 96.75 138 ARG A O 1
ATOM 1053 N N . SER A 1 139 ? 1.686 -1.284 -6.234 1 95.94 139 SER A N 1
ATOM 1054 C CA . SER A 1 139 ? 2.68 -0.716 -5.328 1 95.94 139 SER A CA 1
ATOM 1055 C C . SER A 1 139 ? 2.912 0.762 -5.621 1 95.94 139 SER A C 1
ATOM 1057 O O . SER A 1 139 ? 3.531 1.469 -4.82 1 95.94 139 SER A O 1
ATOM 1059 N N . VAL A 1 140 ? 2.43 1.251 -6.781 1 94.62 140 VAL A N 1
ATOM 1060 C CA . VAL A 1 140 ? 2.529 2.645 -7.199 1 94.62 140 VAL A CA 1
ATOM 1061 C C . VAL A 1 140 ? 3.941 2.932 -7.711 1 94.62 140 VAL A C 1
ATOM 1063 O O . VAL A 1 140 ? 4.133 3.797 -8.57 1 94.62 140 VAL A O 1
ATOM 1066 N N . VAL A 1 141 ? 4.961 2.172 -7.289 1 96.75 141 VAL A N 1
ATOM 1067 C CA . VAL A 1 141 ? 6.34 2.41 -7.699 1 96.75 141 VAL A CA 1
ATOM 1068 C C . VAL A 1 141 ? 6.77 1.347 -8.711 1 96.75 141 VAL A C 1
ATOM 1070 O O . VAL A 1 141 ? 6.344 0.192 -8.625 1 96.75 141 VAL A O 1
ATOM 1073 N N . ASP A 1 142 ? 7.57 1.795 -9.68 1 98.06 142 ASP A N 1
ATOM 1074 C CA . ASP A 1 142 ? 8.141 0.943 -10.727 1 98.06 142 ASP A CA 1
ATOM 1075 C C . ASP A 1 142 ? 9.656 0.882 -10.609 1 98.06 142 ASP A C 1
ATOM 1077 O O . ASP A 1 142 ? 10.344 1.868 -10.891 1 98.06 142 ASP A O 1
ATOM 1081 N N . MET A 1 143 ? 10.172 -0.274 -10.172 1 98.62 143 MET A N 1
ATOM 1082 C CA . MET A 1 143 ? 11.625 -0.406 -10.188 1 98.62 143 MET A CA 1
ATOM 1083 C C . MET A 1 143 ? 12.148 -0.49 -11.617 1 98.62 143 MET A C 1
ATOM 1085 O O . MET A 1 143 ? 11.766 -1.386 -12.367 1 98.62 143 MET A O 1
ATOM 1089 N N . LEU A 1 144 ? 13.047 0.37 -11.945 1 98.56 144 LEU A N 1
ATOM 1090 C CA . LEU A 1 144 ? 13.578 0.439 -13.305 1 98.56 144 LEU A CA 1
ATOM 1091 C C . LEU A 1 144 ? 14.617 -0.652 -13.539 1 98.56 144 LEU A C 1
ATOM 1093 O O . LEU A 1 144 ? 15.281 -1.097 -12.602 1 98.56 144 LEU A O 1
ATOM 1097 N N . PRO A 1 145 ? 14.758 -1.08 -14.82 1 98.56 145 PRO A N 1
ATOM 1098 C CA . PRO A 1 145 ? 15.742 -2.115 -15.148 1 98.56 145 PRO A CA 1
ATOM 1099 C C . PRO A 1 145 ? 17.156 -1.759 -14.68 1 98.56 145 PRO A C 1
ATOM 1101 O O . PRO A 1 145 ? 17.906 -2.639 -14.266 1 98.56 145 PRO A O 1
ATOM 1104 N N . GLU A 1 146 ? 17.516 -0.469 -14.68 1 98.62 146 GLU A N 1
ATOM 1105 C CA . GLU A 1 146 ? 18.828 -0.035 -14.227 1 98.62 146 GLU A CA 1
ATOM 1106 C C . GLU A 1 146 ? 19.031 -0.355 -12.75 1 98.62 146 GLU A C 1
ATOM 1108 O O . GLU A 1 146 ? 20.125 -0.775 -12.344 1 98.62 146 GLU A O 1
ATOM 1113 N N . THR A 1 147 ? 18.031 -0.141 -11.945 1 98.88 147 THR A N 1
ATOM 1114 C CA . THR A 1 147 ? 18.109 -0.46 -10.523 1 98.88 147 THR A CA 1
ATOM 1115 C C . THR A 1 147 ? 18.172 -1.97 -10.305 1 98.88 147 THR A C 1
ATOM 1117 O O . THR A 1 147 ? 18.953 -2.449 -9.477 1 98.88 147 THR A O 1
ATOM 1120 N N . MET A 1 148 ? 17.422 -2.758 -11.062 1 98.88 148 MET A N 1
ATOM 1121 C CA . MET A 1 148 ? 17.484 -4.215 -11.008 1 98.88 148 MET A CA 1
ATOM 1122 C C . MET A 1 148 ? 18.891 -4.715 -11.32 1 98.88 148 MET A C 1
ATOM 1124 O O . MET A 1 148 ? 19.406 -5.602 -10.641 1 98.88 148 MET A O 1
ATOM 1128 N N . ALA A 1 149 ? 19.438 -4.109 -12.359 1 98.88 149 ALA A N 1
ATOM 1129 C CA . ALA A 1 149 ? 20.75 -4.527 -12.82 1 98.88 149 ALA A CA 1
ATOM 1130 C C . ALA A 1 149 ? 21.812 -4.273 -11.75 1 98.88 149 ALA A C 1
ATOM 1132 O O . ALA A 1 149 ? 22.688 -5.109 -11.523 1 98.88 149 ALA A O 1
ATOM 1133 N N . ARG A 1 150 ? 21.75 -3.086 -11.125 1 98.88 150 ARG A N 1
ATOM 1134 C CA . ARG A 1 150 ? 22.688 -2.768 -10.055 1 98.88 150 ARG A CA 1
ATOM 1135 C C . ARG A 1 150 ? 22.562 -3.758 -8.906 1 98.88 150 ARG A C 1
ATOM 1137 O O . ARG A 1 150 ? 23.562 -4.215 -8.359 1 98.88 150 ARG A O 1
ATOM 1144 N N . LEU A 1 151 ? 21.344 -4.094 -8.531 1 98.94 151 LEU A N 1
ATOM 1145 C CA . LEU A 1 151 ? 21.094 -5.051 -7.457 1 98.94 151 LEU A CA 1
ATOM 1146 C C . LEU A 1 151 ? 21.641 -6.43 -7.812 1 98.94 151 LEU A C 1
ATOM 1148 O O . LEU A 1 151 ? 22.328 -7.059 -7.004 1 98.94 151 LEU A O 1
ATOM 1152 N N . ALA A 1 152 ? 21.344 -6.875 -9 1 98.75 152 ALA A N 1
ATOM 1153 C CA . ALA A 1 152 ? 21.781 -8.195 -9.438 1 98.75 152 ALA A CA 1
ATOM 1154 C C . ALA A 1 152 ? 23.312 -8.281 -9.5 1 98.75 152 ALA A C 1
ATOM 1156 O O . ALA A 1 152 ? 23.891 -9.328 -9.227 1 98.75 152 ALA A O 1
ATOM 1157 N N . ALA A 1 153 ? 23.938 -7.215 -9.891 1 98.62 153 ALA A N 1
ATOM 1158 C CA . ALA A 1 153 ? 25.391 -7.164 -9.969 1 98.62 153 ALA A CA 1
ATOM 1159 C C . ALA A 1 153 ? 26.016 -7.18 -8.57 1 98.62 153 ALA A C 1
ATOM 1161 O O . ALA A 1 153 ? 27.047 -7.828 -8.352 1 98.62 153 ALA A O 1
ATOM 1162 N N . ASP A 1 154 ? 25.422 -6.469 -7.656 1 98.75 154 ASP A N 1
ATOM 1163 C CA . ASP A 1 154 ? 25.984 -6.281 -6.324 1 98.75 154 ASP A CA 1
ATOM 1164 C C . ASP A 1 154 ? 25.688 -7.477 -5.426 1 98.75 154 ASP A C 1
ATOM 1166 O O . ASP A 1 154 ? 26.406 -7.746 -4.469 1 98.75 154 ASP A O 1
ATOM 1170 N N . PHE A 1 155 ? 24.594 -8.211 -5.688 1 98.81 155 PHE A N 1
ATOM 1171 C CA . PHE A 1 155 ? 24.156 -9.305 -4.832 1 98.81 155 PHE A CA 1
ATOM 1172 C C . PHE A 1 155 ? 23.859 -10.555 -5.656 1 98.81 155 PHE A C 1
ATOM 1174 O O . PHE A 1 155 ? 22.875 -10.594 -6.395 1 98.81 155 PHE A O 1
ATOM 1181 N N . LYS A 1 156 ? 24.531 -11.625 -5.438 1 98.19 156 LYS A N 1
ATOM 1182 C CA . LYS A 1 156 ? 24.406 -12.852 -6.223 1 98.19 156 LYS A CA 1
ATOM 1183 C C . LYS A 1 156 ? 23.078 -13.531 -5.969 1 98.19 156 LYS A C 1
ATOM 1185 O O . LYS A 1 156 ? 22.594 -14.297 -6.809 1 98.19 156 LYS A O 1
ATOM 1190 N N . ASN A 1 157 ? 22.422 -13.172 -4.824 1 98.69 157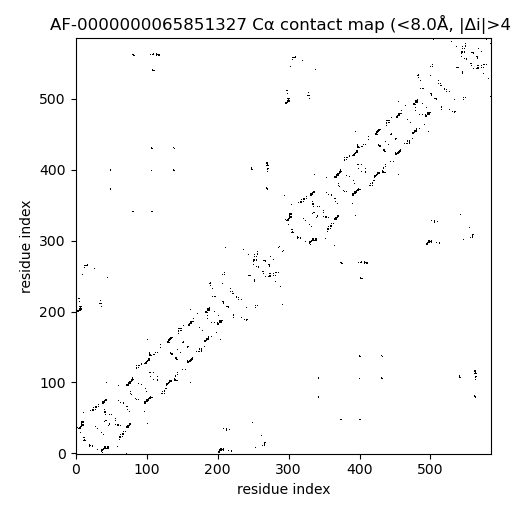 ASN A N 1
ATOM 1191 C CA . ASN A 1 157 ? 21.172 -13.859 -4.512 1 98.69 157 ASN A CA 1
ATOM 1192 C C . ASN A 1 157 ? 19.953 -13.078 -5.016 1 98.69 157 ASN A C 1
ATOM 1194 O O . ASN A 1 157 ? 18.812 -13.484 -4.801 1 98.69 157 ASN A O 1
ATOM 1198 N N . ILE A 1 158 ? 20.141 -11.977 -5.648 1 98.88 158 ILE A N 1
ATOM 1199 C CA . ILE A 1 158 ? 19.094 -11.391 -6.469 1 98.88 158 ILE A CA 1
ATOM 1200 C C . ILE A 1 158 ? 19.094 -12.023 -7.855 1 98.88 158 ILE A C 1
ATOM 1202 O O . ILE A 1 158 ? 19.938 -11.68 -8.695 1 98.88 158 ILE A O 1
ATOM 1206 N N . VAL A 1 159 ? 18.109 -12.883 -8.102 1 98.75 159 VAL A N 1
ATOM 1207 C CA . VAL A 1 159 ? 18.344 -13.812 -9.203 1 98.75 159 VAL A CA 1
ATOM 1208 C C . VAL A 1 159 ? 17.328 -13.562 -10.312 1 98.75 159 VAL A C 1
ATOM 1210 O O . VAL A 1 159 ? 17.484 -14.086 -11.422 1 98.75 159 VAL A O 1
ATOM 1213 N N . GLY A 1 160 ? 16.266 -12.766 -10.031 1 98.81 160 GLY A N 1
ATOM 1214 C CA . GLY A 1 160 ? 15.258 -12.617 -11.062 1 98.81 160 GLY A CA 1
ATOM 1215 C C . GLY A 1 160 ? 14.133 -11.68 -10.664 1 98.81 160 GLY A C 1
ATOM 1216 O O . GLY A 1 160 ? 14.258 -10.93 -9.695 1 98.81 160 GLY A O 1
ATOM 1217 N N . VAL A 1 161 ? 13.062 -11.664 -11.531 1 98.88 161 VAL A N 1
ATOM 1218 C CA . VAL A 1 161 ? 11.938 -10.75 -11.344 1 98.88 161 VAL A CA 1
ATOM 1219 C C . VAL A 1 161 ? 10.633 -11.461 -11.688 1 98.88 161 VAL A C 1
ATOM 1221 O O . VAL A 1 161 ? 10.594 -12.289 -12.602 1 98.88 161 VAL A O 1
ATOM 1224 N N . LYS A 1 162 ? 9.648 -11.297 -10.812 1 98.81 162 LYS A N 1
ATOM 1225 C CA . LYS A 1 162 ? 8.258 -11.391 -11.234 1 98.81 162 LYS A CA 1
ATOM 1226 C C . LYS A 1 162 ? 7.75 -10.047 -11.766 1 98.81 162 LYS A C 1
ATOM 1228 O O . LYS A 1 162 ? 7.527 -9.117 -10.992 1 98.81 162 LYS A O 1
ATOM 1233 N N . ASP A 1 163 ? 7.602 -10 -13.047 1 98.5 163 ASP A N 1
ATOM 1234 C CA . ASP A 1 163 ? 7.238 -8.742 -13.688 1 98.5 163 ASP A CA 1
ATOM 1235 C C . ASP A 1 163 ? 5.734 -8.664 -13.945 1 98.5 163 ASP A C 1
ATOM 1237 O O . ASP A 1 163 ? 5.203 -9.391 -14.781 1 98.5 163 ASP A O 1
ATOM 1241 N N . ALA A 1 164 ? 5.09 -7.789 -13.195 1 97.5 164 ALA A N 1
ATOM 1242 C CA . ALA A 1 164 ? 3.643 -7.633 -13.32 1 97.5 164 ALA A CA 1
ATOM 1243 C C . ALA A 1 164 ? 3.291 -6.266 -13.906 1 97.5 164 ALA A C 1
ATOM 1245 O O . ALA A 1 164 ? 2.314 -5.637 -13.484 1 97.5 164 ALA A O 1
ATOM 1246 N N . THR A 1 165 ? 4.094 -5.781 -14.844 1 94.12 165 THR A N 1
ATOM 1247 C CA . THR A 1 165 ? 3.857 -4.496 -15.492 1 94.12 165 THR A CA 1
ATOM 1248 C C . THR A 1 165 ? 2.949 -4.66 -16.703 1 94.12 165 THR A C 1
ATOM 1250 O O . THR A 1 165 ? 2.344 -3.691 -17.172 1 94.12 165 THR A O 1
ATOM 1253 N N . ALA A 1 166 ? 2.896 -5.816 -17.266 1 89.88 166 ALA A N 1
ATOM 1254 C CA . ALA A 1 166 ? 2.213 -6.137 -18.516 1 89.88 166 ALA A CA 1
ATOM 1255 C C . ALA A 1 166 ? 2.83 -5.383 -19.688 1 89.88 166 ALA A C 1
ATOM 1257 O O . ALA A 1 166 ? 2.18 -5.18 -20.719 1 89.88 166 ALA A O 1
ATOM 1258 N N . LYS A 1 167 ? 4.09 -4.855 -19.516 1 93.5 167 LYS A N 1
ATOM 1259 C CA . LYS A 1 167 ? 4.867 -4.223 -20.578 1 93.5 167 LYS A CA 1
ATOM 1260 C C . LYS A 1 167 ? 5.883 -5.195 -21.172 1 93.5 167 LYS A C 1
ATOM 1262 O O . LYS A 1 167 ? 6.973 -5.371 -20.625 1 93.5 167 LYS A O 1
ATOM 1267 N N . LEU A 1 168 ? 5.562 -5.691 -22.312 1 94.19 168 LEU A N 1
ATOM 1268 C CA . LEU A 1 168 ? 6.355 -6.785 -22.844 1 94.19 168 LEU A CA 1
ATOM 1269 C C . LEU A 1 168 ? 7.75 -6.305 -23.25 1 94.19 168 LEU A C 1
ATOM 1271 O O . LEU A 1 168 ? 8.703 -7.086 -23.25 1 94.19 168 LEU A O 1
ATOM 1275 N N . ASP A 1 169 ? 7.844 -5.039 -23.719 1 95.06 169 ASP A N 1
ATOM 1276 C CA . ASP A 1 169 ? 9.156 -4.516 -24.062 1 95.06 169 ASP A CA 1
ATOM 1277 C C . ASP A 1 169 ? 10.086 -4.492 -22.844 1 95.06 169 ASP A C 1
ATOM 1279 O O . ASP A 1 169 ? 11.305 -4.539 -22.984 1 95.06 169 ASP A O 1
ATOM 1283 N N . ARG A 1 170 ? 9.562 -4.523 -21.672 1 95.5 170 ARG A N 1
ATOM 1284 C CA . ARG A 1 170 ? 10.32 -4.539 -20.422 1 95.5 170 ARG A CA 1
ATOM 1285 C C . ARG A 1 170 ? 11.156 -5.812 -20.297 1 95.5 170 ARG A C 1
ATOM 1287 O O . ARG A 1 170 ? 12.227 -5.805 -19.688 1 95.5 170 ARG A O 1
ATOM 1294 N N . VAL A 1 171 ? 10.656 -6.844 -20.844 1 97 171 VAL A N 1
ATOM 1295 C CA . VAL A 1 171 ? 11.359 -8.117 -20.781 1 97 171 VAL A CA 1
ATOM 1296 C C . VAL A 1 171 ? 12.727 -7.992 -21.438 1 97 171 VAL A C 1
ATOM 1298 O O . VAL A 1 171 ? 13.742 -8.398 -20.875 1 97 171 VAL A O 1
ATOM 1301 N N . SER A 1 172 ? 12.727 -7.371 -22.562 1 97.56 172 SER A N 1
ATOM 1302 C CA . SER A 1 172 ? 13.977 -7.168 -23.297 1 97.56 172 SER A CA 1
ATOM 1303 C C . SER A 1 172 ? 14.875 -6.152 -22.594 1 97.56 172 SER A C 1
ATOM 1305 O O . SER A 1 172 ? 16.094 -6.305 -22.562 1 97.56 172 SER A O 1
ATOM 1307 N N . GLU A 1 173 ? 14.266 -5.117 -22.062 1 97.62 173 GLU A N 1
ATOM 1308 C CA . GLU A 1 173 ? 15.031 -4.125 -21.312 1 97.62 173 GLU A CA 1
ATOM 1309 C C . GLU A 1 173 ? 15.734 -4.754 -20.109 1 97.62 173 GLU A C 1
ATOM 1311 O O . GLU A 1 173 ? 16.891 -4.461 -19.828 1 97.62 173 GLU A O 1
ATOM 1316 N N . GLN A 1 174 ? 15.016 -5.59 -19.422 1 98.19 174 GLN A N 1
ATOM 1317 C CA . GLN A 1 174 ? 15.562 -6.262 -18.234 1 98.19 174 GLN A CA 1
ATOM 1318 C C . GLN A 1 174 ? 16.688 -7.219 -18.625 1 98.19 174 GLN A C 1
ATOM 1320 O O . GLN A 1 174 ? 17.703 -7.289 -17.953 1 98.19 174 GLN A O 1
ATOM 1325 N N . ARG A 1 175 ? 16.469 -7.941 -19.672 1 97.44 175 ARG A N 1
ATOM 1326 C CA . ARG A 1 175 ? 17.5 -8.852 -20.156 1 97.44 175 ARG A CA 1
ATOM 1327 C C . ARG A 1 175 ? 18.766 -8.094 -20.562 1 97.44 175 ARG A C 1
ATOM 1329 O O . ARG A 1 175 ? 19.875 -8.539 -20.281 1 97.44 175 ARG A O 1
ATOM 1336 N N . GLU A 1 176 ? 18.594 -6.996 -21.281 1 97.94 176 GLU A N 1
ATOM 1337 C CA . GLU A 1 176 ? 19.703 -6.156 -21.688 1 97.94 176 GLU A CA 1
ATOM 1338 C C . GLU A 1 176 ? 20.469 -5.633 -20.469 1 97.94 176 GLU A C 1
ATOM 1340 O O . GLU A 1 176 ? 21.703 -5.66 -20.453 1 97.94 176 GLU A O 1
ATOM 1345 N N . ALA A 1 177 ? 19.797 -5.207 -19.469 1 98.44 177 ALA A N 1
ATOM 1346 C CA . ALA A 1 177 ? 20.391 -4.551 -18.312 1 98.44 177 ALA A CA 1
ATOM 1347 C C . ALA A 1 177 ? 20.984 -5.574 -17.344 1 98.44 177 ALA A C 1
ATOM 1349 O O . ALA A 1 177 ? 22.062 -5.363 -16.781 1 98.44 177 ALA A O 1
ATOM 1350 N N . CYS A 1 178 ? 20.312 -6.715 -17.109 1 98.31 178 CYS A N 1
ATOM 1351 C CA . CYS A 1 178 ? 20.656 -7.645 -16.031 1 98.31 178 CYS A CA 1
ATOM 1352 C C . CYS A 1 178 ? 21.406 -8.852 -16.578 1 98.31 178 CYS A C 1
ATOM 1354 O O . CYS A 1 178 ? 22.062 -9.578 -15.828 1 98.31 178 CYS A O 1
ATOM 1356 N N . GLY A 1 179 ? 21.25 -9.102 -17.891 1 97.12 179 GLY A N 1
ATOM 1357 C CA . GLY A 1 179 ? 21.891 -10.258 -18.5 1 97.12 179 GLY A CA 1
ATOM 1358 C C . GLY A 1 179 ? 20.938 -11.422 -18.719 1 97.12 179 GLY A C 1
ATOM 1359 O O . GLY A 1 179 ? 19.828 -11.438 -18.172 1 97.12 179 GLY A O 1
ATOM 1360 N N . PRO A 1 180 ? 21.312 -12.398 -19.469 1 95.31 180 PRO A N 1
ATOM 1361 C CA . PRO A 1 180 ? 20.438 -13.5 -19.891 1 95.31 180 PRO A CA 1
ATOM 1362 C C . PRO A 1 180 ? 20.188 -14.508 -18.781 1 95.31 180 PRO A C 1
ATOM 1364 O O . PRO A 1 180 ? 19.266 -15.32 -18.875 1 95.31 180 PRO A O 1
ATOM 1367 N N . ASP A 1 181 ? 21.016 -14.438 -17.734 1 96.5 181 ASP A N 1
ATOM 1368 C CA . ASP A 1 181 ? 20.859 -15.406 -16.656 1 96.5 181 ASP A CA 1
ATOM 1369 C C . ASP A 1 181 ? 19.844 -14.914 -15.617 1 96.5 181 ASP A C 1
ATOM 1371 O O . ASP A 1 181 ? 19.422 -15.68 -14.742 1 96.5 181 ASP A O 1
ATOM 1375 N N . PHE A 1 182 ? 19.5 -13.633 -15.656 1 98.38 182 PHE A N 1
ATOM 1376 C CA . PHE A 1 182 ? 18.469 -13.086 -14.789 1 98.38 182 PHE A CA 1
ATOM 1377 C C . PHE A 1 182 ? 17.109 -13.711 -15.094 1 98.38 182 PHE A C 1
ATOM 1379 O O . PHE A 1 182 ? 16.578 -13.562 -16.203 1 98.38 182 PHE A O 1
ATOM 1386 N N . ILE A 1 183 ? 16.547 -14.43 -14.156 1 98.75 183 ILE A N 1
ATOM 1387 C CA . ILE A 1 183 ? 15.336 -15.227 -14.383 1 98.75 183 ILE A CA 1
ATOM 1388 C C . ILE A 1 183 ? 14.117 -14.312 -14.438 1 98.75 183 ILE A C 1
ATOM 1390 O O . ILE A 1 183 ? 13.844 -13.57 -13.492 1 98.75 183 ILE A O 1
ATOM 1394 N N . GLN A 1 184 ? 13.422 -14.352 -15.57 1 98.75 184 GLN A N 1
ATOM 1395 C CA . GLN A 1 184 ? 12.234 -13.516 -15.711 1 98.75 184 GLN A CA 1
ATOM 1396 C C . GLN A 1 184 ? 10.969 -14.359 -15.75 1 98.75 184 GLN A C 1
ATOM 1398 O O . GLN A 1 184 ? 10.812 -15.219 -16.625 1 98.75 184 GLN A O 1
ATOM 1403 N N . LEU A 1 185 ? 10.117 -14.109 -14.82 1 98.88 185 LEU A N 1
ATOM 1404 C CA . LEU A 1 185 ? 8.812 -14.758 -14.727 1 98.88 185 LEU A CA 1
ATOM 1405 C C . LEU A 1 185 ? 7.688 -13.75 -14.914 1 98.88 185 LEU A C 1
ATOM 1407 O O . LEU A 1 185 ? 7.711 -12.672 -14.312 1 98.88 185 LEU A O 1
ATOM 1411 N N . SER A 1 186 ? 6.699 -14.094 -15.711 1 98.69 186 SER A N 1
ATOM 1412 C CA . SER A 1 186 ? 5.547 -13.211 -15.883 1 98.69 186 SER A CA 1
ATOM 1413 C C . SER A 1 186 ? 4.688 -13.18 -14.625 1 98.69 186 SER A C 1
ATOM 1415 O O . SER A 1 186 ? 4.465 -14.219 -13.992 1 98.69 186 SER A O 1
ATOM 1417 N N . GLY A 1 187 ? 4.258 -12.023 -14.297 1 98.38 187 GLY A N 1
ATOM 1418 C CA . GLY A 1 187 ? 3.242 -11.883 -13.266 1 98.38 187 GLY A CA 1
ATOM 1419 C C . GLY A 1 187 ? 1.835 -11.781 -13.82 1 98.38 187 GLY A C 1
ATOM 1420 O O . GLY A 1 187 ? 0.868 -11.672 -13.062 1 98.38 187 GLY A O 1
ATOM 1421 N N . GLU A 1 188 ? 1.733 -11.906 -15.133 1 97.69 188 GLU A N 1
ATOM 1422 C CA . GLU A 1 188 ? 0.461 -11.773 -15.836 1 97.69 188 GLU A CA 1
ATOM 1423 C C . GLU A 1 188 ? 0.158 -13.016 -16.672 1 97.69 188 GLU A C 1
ATOM 1425 O O . GLU A 1 188 ? 0.884 -13.336 -17.609 1 97.69 188 GLU A O 1
ATOM 1430 N N . ASP A 1 189 ? -0.958 -13.602 -16.375 1 98.25 189 ASP A N 1
ATOM 1431 C CA . ASP A 1 189 ? -1.332 -14.836 -17.047 1 98.25 189 ASP A CA 1
ATOM 1432 C C . ASP A 1 189 ? -1.637 -14.586 -18.531 1 98.25 189 ASP A C 1
ATOM 1434 O O . ASP A 1 189 ? -1.152 -15.312 -19.406 1 98.25 189 ASP A O 1
ATOM 1438 N N . ALA A 1 190 ? -2.357 -13.539 -18.797 1 97.12 190 ALA A N 1
ATOM 1439 C CA . ALA A 1 190 ? -2.91 -13.305 -20.141 1 97.12 190 ALA A CA 1
ATOM 1440 C C . ALA A 1 190 ? -1.806 -13.008 -21.141 1 97.12 190 ALA A C 1
ATOM 1442 O O . ALA A 1 190 ? -1.934 -13.336 -22.328 1 97.12 190 ALA A O 1
ATOM 1443 N N . THR A 1 191 ? -0.64 -12.477 -20.672 1 97.12 191 THR A N 1
ATOM 1444 C CA . THR A 1 191 ? 0.404 -12.055 -21.594 1 97.12 191 THR A CA 1
ATOM 1445 C C . THR A 1 191 ? 1.637 -12.945 -21.469 1 97.12 191 THR A C 1
ATOM 1447 O O . THR A 1 191 ? 2.684 -12.656 -22.047 1 97.12 191 THR A O 1
ATOM 1450 N N . ALA A 1 192 ? 1.504 -14.031 -20.75 1 98 192 ALA A N 1
ATOM 1451 C CA . ALA A 1 192 ? 2.656 -14.875 -20.453 1 98 192 ALA A CA 1
ATOM 1452 C C . ALA A 1 192 ? 3.258 -15.461 -21.734 1 98 192 ALA A C 1
ATOM 1454 O O . ALA A 1 192 ? 4.473 -15.641 -21.812 1 98 192 ALA A O 1
ATOM 1455 N N . LEU A 1 193 ? 2.371 -15.758 -22.719 1 97.56 193 LEU A N 1
ATOM 1456 C CA . LEU A 1 193 ? 2.867 -16.312 -23.969 1 97.56 193 LEU A CA 1
ATOM 1457 C C . LEU A 1 193 ? 3.854 -15.359 -24.641 1 97.56 193 LEU A C 1
ATOM 1459 O O . LEU A 1 193 ? 4.957 -15.766 -25.016 1 97.56 193 LEU A O 1
ATOM 1463 N N . GLY A 1 194 ? 3.449 -14.117 -24.797 1 96.94 194 GLY A N 1
ATOM 1464 C CA . GLY A 1 194 ? 4.34 -13.109 -25.344 1 96.94 194 GLY A CA 1
ATOM 1465 C C . GLY A 1 194 ? 5.559 -12.859 -24.469 1 96.94 194 GLY A C 1
ATOM 1466 O O . GLY A 1 194 ? 6.66 -12.656 -24.984 1 96.94 194 GLY A O 1
ATOM 1467 N N . PHE A 1 195 ? 5.355 -12.852 -23.172 1 98.06 195 PHE A N 1
ATOM 1468 C CA . PHE A 1 195 ? 6.434 -12.656 -22.203 1 98.06 195 PHE A CA 1
ATOM 1469 C C . PHE A 1 195 ? 7.531 -13.695 -22.406 1 98.06 195 PHE A C 1
ATOM 1471 O O . PHE A 1 195 ? 8.711 -13.352 -22.484 1 98.06 195 PHE A O 1
ATOM 1478 N N . ASN A 1 196 ? 7.109 -14.93 -22.531 1 97.69 196 ASN A N 1
ATOM 1479 C CA . ASN A 1 196 ? 8.055 -16.031 -22.719 1 97.69 196 ASN A CA 1
ATOM 1480 C C . ASN A 1 196 ? 8.766 -15.945 -24.062 1 97.69 196 ASN A C 1
ATOM 1482 O O . ASN A 1 196 ? 9.93 -16.312 -24.188 1 97.69 196 ASN A O 1
ATOM 1486 N N . ALA A 1 197 ? 8.078 -15.477 -25.047 1 96.19 197 ALA A N 1
ATOM 1487 C CA . ALA A 1 197 ? 8.68 -15.297 -26.375 1 96.19 197 ALA A CA 1
ATOM 1488 C C . ALA A 1 197 ? 9.82 -14.281 -26.312 1 96.19 197 ALA A C 1
ATOM 1490 O O . ALA A 1 197 ? 10.75 -14.344 -27.109 1 96.19 197 ALA A O 1
ATOM 1491 N N . HIS A 1 198 ? 9.766 -13.375 -25.359 1 96.25 198 HIS A N 1
ATOM 1492 C CA . HIS A 1 198 ? 10.789 -12.336 -25.219 1 96.25 198 HIS A CA 1
ATOM 1493 C C . HIS A 1 198 ? 11.906 -12.797 -24.281 1 96.25 198 HIS A C 1
ATOM 1495 O O . HIS A 1 198 ? 12.828 -12.031 -24 1 96.25 198 HIS A O 1
ATOM 1501 N N . GLY A 1 199 ? 11.812 -13.984 -23.797 1 95.5 199 GLY A N 1
ATOM 1502 C CA . GLY A 1 199 ? 12.922 -14.516 -23.031 1 95.5 199 GLY A CA 1
ATOM 1503 C C . GLY A 1 199 ? 12.531 -14.938 -21.625 1 95.5 199 GLY A C 1
ATOM 1504 O O . GLY A 1 199 ? 13.344 -15.516 -20.906 1 95.5 199 GLY A O 1
ATOM 1505 N N . GLY A 1 200 ? 11.289 -14.688 -21.25 1 97.75 200 GLY A N 1
ATOM 1506 C CA . GLY A 1 200 ? 10.805 -15.211 -19.984 1 97.75 200 GLY A CA 1
ATOM 1507 C C . GLY A 1 200 ? 10.781 -16.734 -19.938 1 97.75 200 GLY A C 1
ATOM 1508 O O . GLY A 1 200 ? 10.812 -17.391 -20.984 1 97.75 200 GLY A O 1
ATOM 1509 N N . VAL A 1 201 ? 10.711 -17.266 -18.672 1 98.44 201 VAL A N 1
ATOM 1510 C CA . VAL A 1 201 ? 10.852 -18.703 -18.578 1 98.44 201 VAL A CA 1
ATOM 1511 C C . VAL A 1 201 ? 9.664 -19.297 -17.828 1 98.44 201 VAL A C 1
ATOM 1513 O O . VAL A 1 201 ? 9.727 -20.422 -17.344 1 98.44 201 VAL A O 1
ATOM 1516 N N . GLY A 1 202 ? 8.602 -18.562 -17.672 1 98.56 202 GLY A N 1
ATOM 1517 C CA . GLY A 1 202 ? 7.422 -19.062 -16.969 1 98.56 202 GLY A CA 1
ATOM 1518 C C . GLY A 1 202 ? 6.539 -17.953 -16.438 1 98.56 202 GLY A C 1
ATOM 1519 O O . GLY A 1 202 ? 6.629 -16.797 -16.891 1 98.56 202 GLY A O 1
ATOM 1520 N N . CYS A 1 203 ? 5.617 -18.375 -15.539 1 98.81 203 CYS A N 1
ATOM 1521 C CA . CYS A 1 203 ? 4.637 -17.469 -14.977 1 98.81 203 CYS A CA 1
ATOM 1522 C C . CYS A 1 203 ? 4.324 -17.812 -13.531 1 98.81 203 CYS A C 1
ATOM 1524 O O . CYS A 1 203 ? 4.176 -19 -13.195 1 98.81 203 CYS A O 1
ATOM 1526 N N . ILE A 1 204 ? 4.465 -16.828 -12.68 1 98.88 204 ILE A N 1
ATOM 1527 C CA . ILE A 1 204 ? 3.818 -16.953 -11.375 1 98.88 204 ILE A CA 1
ATOM 1528 C C . ILE A 1 204 ? 2.344 -16.578 -11.492 1 98.88 204 ILE A C 1
ATOM 1530 O O . ILE A 1 204 ? 2.004 -15.391 -11.531 1 98.88 204 ILE A O 1
ATOM 1534 N N . SER A 1 205 ? 1.471 -17.516 -11.523 1 98.81 205 SER A N 1
ATOM 1535 C CA . SER A 1 205 ? 0.131 -17.453 -12.094 1 98.81 205 SER A CA 1
ATOM 1536 C C . SER A 1 205 ? -0.937 -17.422 -11.008 1 98.81 205 SER A C 1
ATOM 1538 O O . SER A 1 205 ? -0.827 -18.141 -10 1 98.81 205 SER A O 1
ATOM 1540 N N . VAL A 1 206 ? -1.921 -16.609 -11.219 1 98.88 206 VAL A N 1
ATOM 1541 C CA . VAL A 1 206 ? -3.141 -16.656 -10.422 1 98.88 206 VAL A CA 1
ATOM 1542 C C . VAL A 1 206 ? -4.066 -17.75 -10.961 1 98.88 206 VAL A C 1
ATOM 1544 O O . VAL A 1 206 ? -4.668 -18.5 -10.195 1 98.88 206 VAL A O 1
ATOM 1547 N N . THR A 1 207 ? -4.176 -17.875 -12.234 1 98.88 207 THR A N 1
ATOM 1548 C CA . THR A 1 207 ? -5.086 -18.797 -12.906 1 98.88 207 THR A CA 1
ATOM 1549 C C . THR A 1 207 ? -4.742 -20.234 -12.562 1 98.88 207 THR A C 1
ATOM 1551 O O . THR A 1 207 ? -5.633 -21.078 -12.469 1 98.88 207 THR A O 1
ATOM 1554 N N . ALA A 1 208 ? -3.465 -20.484 -12.305 1 98.94 208 ALA A N 1
ATOM 1555 C CA . ALA A 1 208 ? -3.012 -21.844 -12.008 1 98.94 208 ALA A CA 1
ATOM 1556 C C . ALA A 1 208 ? -3.641 -22.359 -10.719 1 98.94 208 ALA A C 1
ATOM 1558 O O . ALA A 1 208 ? -3.688 -23.562 -10.484 1 98.94 208 ALA A O 1
ATOM 1559 N N . ASN A 1 209 ? -4.117 -21.438 -9.828 1 98.94 209 ASN A N 1
ATOM 1560 C CA . ASN A 1 209 ? -4.863 -21.906 -8.656 1 98.94 209 ASN A CA 1
ATOM 1561 C C . ASN A 1 209 ? -6.062 -22.75 -9.062 1 98.94 209 ASN A C 1
ATOM 1563 O O . ASN A 1 209 ? -6.375 -23.75 -8.406 1 98.94 209 ASN A O 1
ATOM 1567 N N . VAL A 1 210 ? -6.699 -22.359 -10.188 1 98.88 210 VAL A N 1
ATOM 1568 C CA . VAL A 1 210 ? -7.992 -22.891 -10.609 1 98.88 210 VAL A CA 1
ATOM 1569 C C . VAL A 1 210 ? -7.793 -23.953 -11.672 1 98.88 210 VAL A C 1
ATOM 1571 O O . VAL A 1 210 ? -8.508 -24.969 -11.695 1 98.88 210 VAL A O 1
ATOM 1574 N N . ALA A 1 211 ? -6.824 -23.75 -12.539 1 98.88 211 ALA A N 1
ATOM 1575 C CA . ALA A 1 211 ? -6.566 -24.641 -13.664 1 98.88 211 ALA A CA 1
ATOM 1576 C C . ALA A 1 211 ? -5.094 -25.047 -13.719 1 98.88 211 ALA A C 1
ATOM 1578 O O . ALA A 1 211 ? -4.422 -24.844 -14.734 1 98.88 211 ALA A O 1
ATOM 1579 N N . PRO A 1 212 ? -4.672 -25.719 -12.688 1 98.81 212 PRO A N 1
ATOM 1580 C CA . PRO A 1 212 ? -3.236 -26 -12.602 1 98.81 212 PRO A CA 1
ATOM 1581 C C . PRO A 1 212 ? -2.73 -26.859 -13.75 1 98.81 212 PRO A C 1
ATOM 1583 O O . PRO A 1 212 ? -1.666 -26.594 -14.312 1 98.81 212 PRO A O 1
ATOM 1586 N N . ARG A 1 213 ? -3.426 -27.875 -14.203 1 98.81 213 ARG A N 1
ATOM 1587 C CA . ARG A 1 213 ? -2.971 -28.75 -15.273 1 98.81 213 ARG A CA 1
ATOM 1588 C C . ARG A 1 213 ? -2.861 -28 -16.594 1 98.81 213 ARG A C 1
ATOM 1590 O O . ARG A 1 213 ? -1.853 -28.109 -17.297 1 98.81 213 ARG A O 1
ATOM 1597 N N . LEU A 1 214 ? -3.918 -27.266 -16.891 1 98.88 214 LEU A N 1
ATOM 1598 C CA . LEU A 1 214 ? -3.916 -26.516 -18.141 1 98.88 214 LEU A CA 1
ATOM 1599 C C . LEU A 1 214 ? -2.771 -25.5 -18.172 1 98.88 214 LEU A C 1
ATOM 1601 O O . LEU A 1 214 ? -2.105 -25.344 -19.188 1 98.88 214 LEU A O 1
ATOM 1605 N N . CYS A 1 215 ? -2.543 -24.828 -17.047 1 98.94 215 CYS A N 1
ATOM 1606 C CA . CYS A 1 215 ? -1.46 -23.859 -16.969 1 98.94 215 CYS A CA 1
ATOM 1607 C C . CYS A 1 215 ? -0.102 -24.531 -17.078 1 98.94 215 CYS A C 1
ATOM 1609 O O . CYS A 1 215 ? 0.81 -24.016 -17.719 1 98.94 215 CYS A O 1
ATOM 1611 N N . ALA A 1 216 ? 0.042 -25.656 -16.469 1 98.88 216 ALA A N 1
ATOM 1612 C CA . ALA A 1 216 ? 1.282 -26.438 -16.562 1 98.88 216 ALA A CA 1
ATOM 1613 C C . ALA A 1 216 ? 1.562 -26.844 -18 1 98.88 216 ALA A C 1
ATOM 1615 O O . ALA A 1 216 ? 2.684 -26.688 -18.484 1 98.88 216 ALA A O 1
ATOM 1616 N N . GLU A 1 217 ? 0.559 -27.344 -18.656 1 98.88 217 GLU A N 1
ATOM 1617 C CA . GLU A 1 217 ? 0.701 -27.75 -20.047 1 98.88 217 GLU A CA 1
ATOM 1618 C C . GLU A 1 217 ? 1.02 -26.562 -20.953 1 98.88 217 GLU A C 1
ATOM 1620 O O . GLU A 1 217 ? 1.843 -26.672 -21.859 1 98.88 217 GLU A O 1
ATOM 1625 N N . PHE A 1 218 ? 0.343 -25.5 -20.719 1 98.88 218 PHE A N 1
ATOM 1626 C CA . PHE A 1 218 ? 0.56 -24.281 -21.484 1 98.88 218 PHE A CA 1
ATOM 1627 C C . PHE A 1 218 ? 2.012 -23.828 -21.375 1 98.88 218 PHE A C 1
ATOM 1629 O O . PHE A 1 218 ? 2.662 -23.562 -22.391 1 98.88 218 PHE A O 1
ATOM 1636 N N . GLN A 1 219 ? 2.51 -23.703 -20.125 1 98.75 219 GLN A N 1
ATOM 1637 C CA . GLN A 1 219 ? 3.881 -23.25 -19.922 1 98.75 219 GLN A CA 1
ATOM 1638 C C . GLN A 1 219 ? 4.879 -24.234 -20.516 1 98.75 219 GLN A C 1
ATOM 1640 O O . GLN A 1 219 ? 5.895 -23.828 -21.094 1 98.75 219 GLN A O 1
ATOM 1645 N N . ALA A 1 220 ? 4.617 -25.531 -20.406 1 98.5 220 ALA A N 1
ATOM 1646 C CA . ALA A 1 220 ? 5.488 -26.547 -20.984 1 98.5 220 ALA A CA 1
ATOM 1647 C C . ALA A 1 220 ? 5.555 -26.406 -22.5 1 98.5 220 ALA A C 1
ATOM 1649 O O . ALA A 1 220 ? 6.633 -26.484 -23.094 1 98.5 220 ALA A O 1
ATOM 1650 N N . ALA A 1 221 ? 4.41 -26.234 -23.109 1 98.56 221 ALA A N 1
ATOM 1651 C CA . ALA A 1 221 ? 4.359 -26.047 -24.547 1 98.56 221 ALA A CA 1
ATOM 1652 C C . ALA A 1 221 ? 5.125 -24.797 -24.969 1 98.56 221 ALA A C 1
ATOM 1654 O O . ALA A 1 221 ? 5.859 -24.812 -25.953 1 98.56 221 ALA A O 1
ATOM 1655 N N . SER A 1 222 ? 4.918 -23.703 -24.234 1 97.5 222 SER A N 1
ATOM 1656 C CA . SER A 1 222 ? 5.605 -22.438 -24.5 1 97.5 222 SER A CA 1
ATOM 1657 C C . SER A 1 222 ? 7.117 -22.609 -24.406 1 97.5 222 SER A C 1
ATOM 1659 O O . SER A 1 222 ? 7.855 -22.156 -25.281 1 97.5 222 SER A O 1
ATOM 1661 N N . LEU A 1 223 ? 7.594 -23.281 -23.406 1 95.38 223 LEU A N 1
ATOM 1662 C CA . LEU A 1 223 ? 9.023 -23.391 -23.125 1 95.38 223 LEU A CA 1
ATOM 1663 C C . LEU A 1 223 ? 9.695 -24.328 -24.125 1 95.38 223 LEU A C 1
ATOM 1665 O O . LEU A 1 223 ? 10.891 -24.188 -24.406 1 95.38 223 LEU A O 1
ATOM 1669 N N . ARG A 1 224 ? 8.953 -25.266 -24.688 1 95.81 224 ARG A N 1
ATOM 1670 C CA . ARG A 1 224 ? 9.547 -26.188 -25.641 1 95.81 224 ARG A CA 1
ATOM 1671 C C . ARG A 1 224 ? 9.414 -25.656 -27.062 1 95.81 224 ARG A C 1
ATOM 1673 O O . ARG A 1 224 ? 9.781 -26.344 -28.031 1 95.81 224 ARG A O 1
ATOM 1680 N N . GLY A 1 225 ? 8.758 -24.5 -27.266 1 96.12 225 GLY A N 1
ATOM 1681 C CA . GLY A 1 225 ? 8.656 -23.859 -28.562 1 96.12 225 GLY A CA 1
ATOM 1682 C C . GLY A 1 225 ? 7.539 -24.422 -29.422 1 96.12 225 GLY A C 1
ATOM 1683 O O . GLY A 1 225 ? 7.535 -24.25 -30.641 1 96.12 225 GLY A O 1
ATOM 1684 N N . ASP A 1 226 ? 6.68 -25.203 -28.781 1 97.56 226 ASP A N 1
ATOM 1685 C CA . ASP A 1 226 ? 5.5 -25.688 -29.5 1 97.56 226 ASP A CA 1
ATOM 1686 C C . ASP A 1 226 ? 4.426 -24.609 -29.594 1 97.56 226 ASP A C 1
ATOM 1688 O O . ASP A 1 226 ? 3.443 -24.641 -28.844 1 97.56 226 ASP A O 1
ATOM 1692 N N . GLY A 1 227 ? 4.578 -23.797 -30.547 1 96.69 227 GLY A N 1
ATOM 1693 C CA . GLY A 1 227 ? 3.723 -22.641 -30.703 1 96.69 227 GLY A CA 1
ATOM 1694 C C . GLY A 1 227 ? 2.266 -22.984 -30.938 1 96.69 227 GLY A C 1
ATOM 1695 O O . GLY A 1 227 ? 1.369 -22.344 -30.391 1 96.69 227 GLY A O 1
ATOM 1696 N N . ALA A 1 228 ? 2.02 -24 -31.719 1 97.75 228 ALA A N 1
ATOM 1697 C CA . ALA A 1 228 ? 0.653 -24.406 -32.031 1 97.75 228 ALA A CA 1
ATOM 1698 C C . ALA A 1 228 ? -0.088 -24.859 -30.781 1 97.75 228 ALA A C 1
ATOM 1700 O O . ALA A 1 228 ? -1.219 -24.438 -30.531 1 97.75 228 ALA A O 1
ATOM 1701 N N . ARG A 1 229 ? 0.549 -25.688 -30.031 1 98.06 229 ARG A N 1
ATOM 1702 C CA . ARG A 1 229 ? -0.061 -26.172 -28.812 1 98.06 229 ARG A CA 1
ATOM 1703 C C . ARG A 1 229 ? -0.236 -25.047 -27.797 1 98.06 229 ARG A C 1
ATOM 1705 O O . ARG A 1 229 ? -1.245 -25 -27.094 1 98.06 229 ARG A O 1
ATOM 1712 N N . ALA A 1 230 ? 0.738 -24.203 -27.734 1 98.12 230 ALA A N 1
ATOM 1713 C CA . ALA A 1 230 ? 0.68 -23.078 -26.797 1 98.12 230 ALA A CA 1
ATOM 1714 C C . ALA A 1 230 ? -0.507 -22.172 -27.109 1 98.12 230 ALA A C 1
ATOM 1716 O O . ALA A 1 230 ? -1.225 -21.75 -26.188 1 98.12 230 ALA A O 1
ATOM 1717 N N . ILE A 1 231 ? -0.731 -21.906 -28.328 1 98 231 ILE A N 1
ATOM 1718 C CA . ILE A 1 231 ? -1.822 -21.016 -28.719 1 98 231 ILE A CA 1
ATOM 1719 C C . ILE A 1 231 ? -3.162 -21.688 -28.438 1 98 231 ILE A C 1
ATOM 1721 O O . ILE A 1 231 ? -4.121 -21.031 -28.031 1 98 231 ILE A O 1
ATOM 1725 N N . GLU A 1 232 ? -3.25 -22.938 -28.719 1 98.38 232 GLU A N 1
ATOM 1726 C CA . GLU A 1 232 ? -4.465 -23.688 -28.422 1 98.38 232 GLU A CA 1
ATOM 1727 C C . GLU A 1 232 ? -4.82 -23.594 -26.938 1 98.38 232 GLU A C 1
ATOM 1729 O O . GLU A 1 232 ? -5.973 -23.312 -26.594 1 98.38 232 GLU A O 1
ATOM 1734 N N . LEU A 1 233 ? -3.865 -23.797 -26.141 1 98.62 233 LEU A N 1
ATOM 1735 C CA . LEU A 1 233 ? -4.082 -23.734 -24.688 1 98.62 233 LEU A CA 1
ATOM 1736 C C . LEU A 1 233 ? -4.359 -22.312 -24.25 1 98.62 233 LEU A C 1
ATOM 1738 O O . LEU A 1 233 ? -5.18 -22.078 -23.344 1 98.62 233 LEU A O 1
ATOM 1742 N N . GLN A 1 234 ? -3.688 -21.375 -24.875 1 98.12 234 GLN A N 1
ATOM 1743 C CA . GLN A 1 234 ? -3.951 -19.969 -24.594 1 98.12 234 GLN A CA 1
ATOM 1744 C C . GLN A 1 234 ? -5.406 -19.625 -24.891 1 98.12 234 GLN A C 1
ATOM 1746 O O . GLN A 1 234 ? -6.062 -18.953 -24.094 1 98.12 234 GLN A O 1
ATOM 1751 N N . ASP A 1 235 ? -5.867 -20.078 -26 1 98.38 235 ASP A N 1
ATOM 1752 C CA . ASP A 1 235 ? -7.25 -19.812 -26.391 1 98.38 235 ASP A CA 1
ATOM 1753 C C . ASP A 1 235 ? -8.227 -20.438 -25.391 1 98.38 235 ASP A C 1
ATOM 1755 O O . ASP A 1 235 ? -9.273 -19.844 -25.094 1 98.38 235 ASP A O 1
ATOM 1759 N N . ARG A 1 236 ? -7.926 -21.516 -24.906 1 98.38 236 ARG A N 1
ATOM 1760 C CA . ARG A 1 236 ? -8.766 -22.219 -23.953 1 98.38 236 ARG A CA 1
ATOM 1761 C C . ARG A 1 236 ? -8.758 -21.516 -22.594 1 98.38 236 ARG A C 1
ATOM 1763 O O . ARG A 1 236 ? -9.797 -21.438 -21.938 1 98.38 236 ARG A O 1
ATOM 1770 N N . LEU A 1 237 ? -7.633 -20.938 -22.219 1 98.75 237 LEU A N 1
ATOM 1771 C CA . LEU A 1 237 ? -7.422 -20.391 -20.891 1 98.75 237 LEU A CA 1
ATOM 1772 C C . LEU A 1 237 ? -7.809 -18.906 -20.859 1 98.75 237 LEU A C 1
ATOM 1774 O O . LEU A 1 237 ? -8.156 -18.375 -19.797 1 98.75 237 LEU A O 1
ATOM 1778 N N . PHE A 1 238 ? -7.793 -18.25 -21.969 1 98.56 238 PHE A N 1
ATOM 1779 C CA . PHE A 1 238 ? -7.801 -16.781 -22.031 1 98.56 238 PHE A CA 1
ATOM 1780 C C . PHE A 1 238 ? -9.07 -16.234 -21.391 1 98.56 238 PHE A C 1
ATOM 1782 O O . PHE A 1 238 ? -9.008 -15.297 -20.578 1 98.56 238 PHE A O 1
ATOM 1789 N N . PRO A 1 239 ? -10.32 -16.812 -21.672 1 98.69 239 PRO A N 1
ATOM 1790 C CA . PRO A 1 239 ? -11.508 -16.312 -20.984 1 98.69 239 PRO A CA 1
ATOM 1791 C C . PRO A 1 239 ? -11.398 -16.406 -19.469 1 98.69 239 PRO A C 1
ATOM 1793 O O . PRO A 1 239 ? -11.891 -15.523 -18.75 1 98.69 239 PRO A O 1
ATOM 1796 N N . LEU A 1 240 ? -10.727 -17.406 -18.984 1 98.81 240 LEU A N 1
ATOM 1797 C CA . LEU A 1 240 ? -10.562 -17.578 -17.547 1 98.81 240 LEU A CA 1
ATOM 1798 C C . LEU A 1 240 ? -9.586 -16.562 -16.984 1 98.81 240 LEU A C 1
ATOM 1800 O O . LEU A 1 240 ? -9.812 -16.016 -15.898 1 98.81 240 LEU A O 1
ATOM 1804 N N . HIS A 1 241 ? -8.438 -16.328 -17.766 1 98.69 241 HIS A N 1
ATOM 1805 C CA . HIS A 1 241 ? -7.527 -15.273 -17.344 1 98.69 241 HIS A CA 1
ATOM 1806 C C . HIS A 1 241 ? -8.273 -13.961 -17.125 1 98.69 241 HIS A C 1
ATOM 1808 O O . HIS A 1 241 ? -8.047 -13.273 -16.125 1 98.69 241 HIS A O 1
ATOM 1814 N N . LYS A 1 242 ? -9.141 -13.602 -17.953 1 98.25 242 LYS A N 1
ATOM 1815 C CA . LYS A 1 242 ? -9.867 -12.336 -17.906 1 98.25 242 LYS A CA 1
ATOM 1816 C C . LYS A 1 242 ? -10.898 -12.32 -16.781 1 98.25 242 LYS A C 1
ATOM 1818 O O . LYS A 1 242 ? -10.977 -11.359 -16.016 1 98.25 242 LYS A O 1
ATOM 1823 N N . ALA A 1 243 ? -11.648 -13.367 -16.688 1 98.81 243 ALA A N 1
ATOM 1824 C CA . ALA A 1 243 ? -12.781 -13.414 -15.766 1 98.81 243 ALA A CA 1
ATOM 1825 C C . ALA A 1 243 ? -12.312 -13.352 -14.312 1 98.81 243 ALA A C 1
ATOM 1827 O O . ALA A 1 243 ? -12.961 -12.734 -13.469 1 98.81 243 ALA A O 1
ATOM 1828 N N . LEU A 1 244 ? -11.242 -13.953 -14.023 1 98.69 244 LEU A N 1
ATOM 1829 C CA . LEU A 1 244 ? -10.75 -14.031 -12.648 1 98.69 244 LEU A CA 1
ATOM 1830 C C . LEU A 1 244 ? -10.336 -12.656 -12.141 1 98.69 244 LEU A C 1
ATOM 1832 O O . LEU A 1 244 ? -10.219 -12.445 -10.938 1 98.69 244 LEU A O 1
ATOM 1836 N N . PHE A 1 245 ? -10.102 -11.695 -13.023 1 97.81 245 PHE A N 1
ATOM 1837 C CA . PHE A 1 245 ? -9.555 -10.406 -12.625 1 97.81 245 PHE A CA 1
ATOM 1838 C C . PHE A 1 245 ? -10.578 -9.297 -12.844 1 97.81 245 PHE A C 1
ATOM 1840 O O . PHE A 1 245 ? -10.227 -8.117 -12.82 1 97.81 245 PHE A O 1
ATOM 1847 N N . LEU A 1 246 ? -11.859 -9.68 -13.055 1 98.19 246 LEU A N 1
ATOM 1848 C CA . LEU A 1 246 ? -12.914 -8.68 -13.211 1 98.19 246 LEU A CA 1
ATOM 1849 C C . LEU A 1 246 ? -13.117 -7.902 -11.906 1 98.19 246 LEU A C 1
ATOM 1851 O O . LEU A 1 246 ? -13.547 -6.746 -11.93 1 98.19 246 LEU A O 1
ATOM 1855 N N . GLU A 1 247 ? -12.898 -8.539 -10.812 1 98.12 247 GLU A N 1
ATOM 1856 C CA . GLU A 1 247 ? -12.875 -7.938 -9.484 1 98.12 247 GLU A CA 1
ATOM 1857 C C . GLU A 1 247 ? -11.531 -8.164 -8.797 1 98.12 247 GLU A C 1
ATOM 1859 O O . GLU A 1 247 ? -10.688 -8.914 -9.297 1 98.12 247 GLU A O 1
ATOM 1864 N N . PRO A 1 248 ? -11.25 -7.539 -7.699 1 97.75 248 PRO A N 1
ATOM 1865 C CA . PRO A 1 248 ? -9.898 -7.551 -7.129 1 97.75 248 PRO A CA 1
ATOM 1866 C C . PRO A 1 248 ? -9.43 -8.953 -6.77 1 97.75 248 PRO A C 1
ATOM 1868 O O . PRO A 1 248 ? -10.125 -9.688 -6.062 1 97.75 248 PRO A O 1
ATOM 1871 N N . ASN A 1 249 ? -8.266 -9.312 -7.293 1 98.25 249 ASN A N 1
ATOM 1872 C CA . ASN A 1 249 ? -7.598 -10.547 -6.91 1 98.25 249 ASN A CA 1
ATOM 1873 C C . ASN A 1 249 ? -7.348 -10.617 -5.406 1 98.25 249 ASN A C 1
ATOM 1875 O O . ASN A 1 249 ? -6.93 -9.625 -4.801 1 98.25 249 ASN A O 1
ATOM 1879 N N . PRO A 1 250 ? -7.777 -11.703 -4.801 1 98.62 250 PRO A N 1
ATOM 1880 C CA . PRO A 1 250 ? -8.039 -13.023 -5.387 1 98.62 250 PRO A CA 1
ATOM 1881 C C . PRO A 1 250 ? -9.516 -13.398 -5.332 1 98.62 250 PRO A C 1
ATOM 1883 O O . PRO A 1 250 ? -9.852 -14.586 -5.215 1 98.62 250 PRO A O 1
ATOM 1886 N N . ALA A 1 251 ? -10.406 -12.445 -5.312 1 98.81 251 ALA A N 1
ATOM 1887 C CA . ALA A 1 251 ? -11.828 -12.727 -5.152 1 98.81 251 ALA A CA 1
ATOM 1888 C C . ALA A 1 251 ? -12.32 -13.703 -6.219 1 98.81 251 ALA A C 1
ATOM 1890 O O . ALA A 1 251 ? -13.031 -14.664 -5.906 1 98.81 251 ALA A O 1
ATOM 1891 N N . GLY A 1 252 ? -11.93 -13.469 -7.434 1 98.88 252 GLY A N 1
ATOM 1892 C CA . GLY A 1 252 ? -12.336 -14.352 -8.508 1 98.88 252 GLY A CA 1
ATOM 1893 C C . GLY A 1 252 ? -11.797 -15.758 -8.367 1 98.88 252 GLY A C 1
ATOM 1894 O O . GLY A 1 252 ? -12.531 -16.734 -8.547 1 98.88 252 GLY A O 1
ATOM 1895 N N . ALA A 1 253 ? -10.539 -15.898 -8.109 1 98.94 253 ALA A N 1
ATOM 1896 C CA . ALA A 1 253 ? -9.906 -17.203 -7.949 1 98.94 253 ALA A CA 1
ATOM 1897 C C . ALA A 1 253 ? -10.547 -18 -6.812 1 98.94 253 ALA A C 1
ATOM 1899 O O . ALA A 1 253 ? -10.773 -19.203 -6.93 1 98.94 253 ALA A O 1
ATOM 1900 N N . LYS A 1 254 ? -10.828 -17.312 -5.691 1 98.81 254 LYS A N 1
ATOM 1901 C CA . LYS A 1 254 ? -11.422 -18 -4.551 1 98.81 254 LYS A CA 1
ATOM 1902 C C . LYS A 1 254 ? -12.852 -18.453 -4.855 1 98.81 254 LYS A C 1
ATOM 1904 O O . LYS A 1 254 ? -13.289 -19.516 -4.418 1 98.81 254 LYS A O 1
ATOM 1909 N N . TYR A 1 255 ? -13.57 -17.625 -5.617 1 98.88 255 TYR A N 1
ATOM 1910 C CA . TYR A 1 255 ? -14.891 -18.062 -6.066 1 98.88 255 TYR A CA 1
ATOM 1911 C C . TYR A 1 255 ? -14.789 -19.312 -6.918 1 98.88 255 TYR A C 1
ATOM 1913 O O . TYR A 1 255 ? -15.484 -20.297 -6.668 1 98.88 255 TYR A O 1
ATOM 1921 N N . ALA A 1 256 ? -13.906 -19.297 -7.898 1 98.94 256 ALA A N 1
ATOM 1922 C CA . ALA A 1 256 ? -13.742 -20.438 -8.805 1 98.94 256 ALA A CA 1
ATOM 1923 C C . ALA A 1 256 ? -13.352 -21.703 -8.047 1 98.94 256 ALA A C 1
ATOM 1925 O O . ALA A 1 256 ? -13.883 -22.781 -8.312 1 98.94 256 ALA A O 1
ATOM 1926 N N . LEU A 1 257 ? -12.422 -21.531 -7.109 1 98.94 257 LEU A N 1
ATOM 1927 C CA . LEU A 1 257 ? -11.977 -22.672 -6.316 1 98.94 257 LEU A CA 1
ATOM 1928 C C . LEU A 1 257 ? -13.117 -23.219 -5.461 1 98.94 257 LEU A C 1
ATOM 1930 O O . LEU A 1 257 ? -13.203 -24.438 -5.23 1 98.94 257 LEU A O 1
ATOM 1934 N N . SER A 1 258 ? -13.953 -22.344 -4.949 1 98.75 258 SER A N 1
ATOM 1935 C CA . SER A 1 258 ? -15.109 -22.781 -4.172 1 98.75 258 SER A CA 1
ATOM 1936 C C . SER A 1 258 ? -16.078 -23.578 -5.039 1 98.75 258 SER A C 1
ATOM 1938 O O . SER A 1 258 ? -16.688 -24.547 -4.57 1 98.75 258 SER A O 1
ATOM 1940 N N . ARG A 1 259 ? -16.219 -23.234 -6.262 1 98.38 259 ARG A N 1
ATOM 1941 C CA . ARG A 1 259 ? -17.062 -23.953 -7.211 1 98.38 259 ARG A CA 1
ATOM 1942 C C . ARG A 1 259 ? -16.531 -25.359 -7.453 1 98.38 259 ARG A C 1
ATOM 1944 O O . ARG A 1 259 ? -17.312 -26.281 -7.715 1 98.38 259 ARG A O 1
ATOM 1951 N N . LEU A 1 260 ? -15.242 -25.484 -7.355 1 98.44 260 LEU A N 1
ATOM 1952 C CA . LEU A 1 260 ? -14.602 -26.781 -7.555 1 98.44 260 LEU A CA 1
ATOM 1953 C C . LEU A 1 260 ? -14.586 -27.594 -6.266 1 98.44 260 LEU A C 1
ATOM 1955 O O . LEU A 1 260 ? -14.102 -28.719 -6.242 1 98.44 260 LEU A O 1
ATOM 1959 N N . GLY A 1 261 ? -15.062 -27.016 -5.148 1 98.12 261 GLY A N 1
ATOM 1960 C CA . GLY A 1 261 ? -15.141 -27.703 -3.869 1 98.12 261 GLY A CA 1
ATOM 1961 C C . GLY A 1 261 ? -13.812 -27.781 -3.145 1 98.12 261 GLY A C 1
ATOM 1962 O O . GLY A 1 261 ? -13.602 -28.672 -2.312 1 98.12 261 GLY A O 1
ATOM 1963 N N . ARG A 1 262 ? -12.898 -26.844 -3.422 1 98.06 262 ARG A N 1
ATOM 1964 C CA . ARG A 1 262 ? -11.531 -26.938 -2.902 1 98.06 262 ARG A CA 1
ATOM 1965 C C . ARG A 1 262 ? -11.383 -26.141 -1.61 1 98.06 262 ARG A C 1
ATOM 1967 O O . ARG A 1 262 ? -10.539 -26.469 -0.771 1 98.06 262 ARG A O 1
ATOM 1974 N N . LEU A 1 263 ? -12.117 -25.062 -1.438 1 98.38 263 LEU A N 1
ATOM 1975 C CA . LEU A 1 263 ? -12.07 -24.203 -0.255 1 98.38 263 LEU A CA 1
ATOM 1976 C C . LEU A 1 263 ? -13.367 -23.438 -0.089 1 98.38 263 LEU A C 1
ATOM 1978 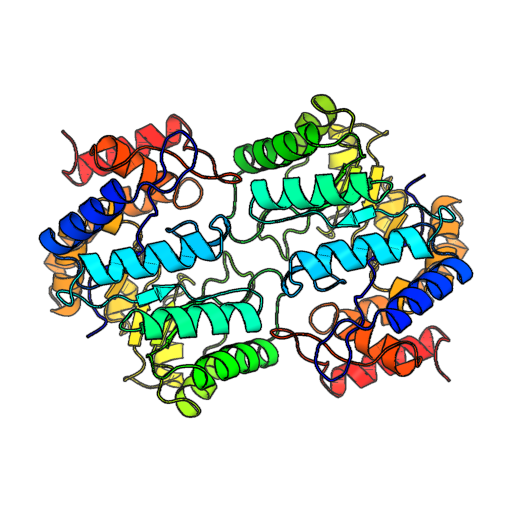O O . LEU A 1 263 ? -14.227 -23.453 -0.973 1 98.38 263 LEU A O 1
ATOM 1982 N N . GLU A 1 264 ? -13.555 -22.828 1.078 1 98.5 264 GLU A N 1
ATOM 1983 C CA . GLU A 1 264 ? -14.68 -21.922 1.304 1 98.5 264 GLU A CA 1
ATOM 1984 C C . GLU A 1 264 ? -14.453 -20.578 0.643 1 98.5 264 GLU A C 1
ATOM 1986 O O . GLU A 1 264 ? -13.328 -20.062 0.628 1 98.5 264 GLU A O 1
ATOM 1991 N N . ASN A 1 265 ? -15.516 -20 0.086 1 98.69 265 ASN A N 1
ATOM 1992 C CA . ASN A 1 265 ? -15.438 -18.688 -0.555 1 98.69 265 ASN A CA 1
ATOM 1993 C C . ASN A 1 265 ? -15.406 -17.562 0.473 1 98.69 265 ASN A C 1
ATOM 1995 O O . ASN A 1 265 ? -16.406 -16.859 0.654 1 98.69 265 ASN A O 1
ATOM 1999 N N . VAL A 1 266 ? -14.297 -17.406 1.133 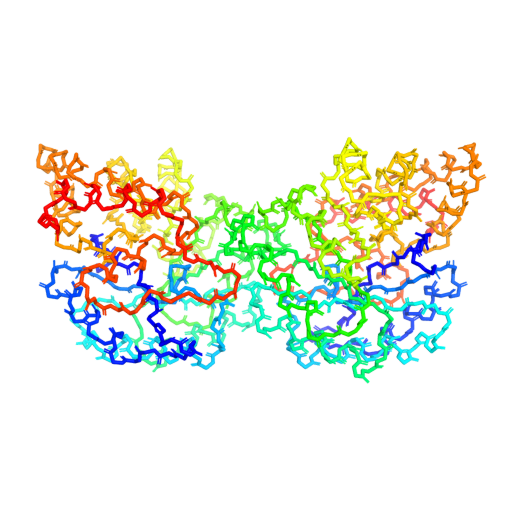1 98.62 266 VAL A N 1
ATOM 2000 C CA . VAL A 1 266 ? -14.148 -16.438 2.219 1 98.62 266 VAL A CA 1
ATOM 2001 C C . VAL A 1 266 ? -12.922 -15.562 1.967 1 98.62 266 VAL A C 1
ATOM 2003 O O . VAL A 1 266 ? -11.844 -16.062 1.667 1 98.62 266 VAL A O 1
ATOM 2006 N N . LEU A 1 267 ? -13.109 -14.289 1.972 1 98.5 267 LEU A N 1
ATOM 2007 C CA . LEU A 1 267 ? -12.031 -13.305 1.927 1 98.5 267 LEU A CA 1
ATOM 2008 C C . LEU A 1 267 ? -11.984 -12.492 3.221 1 98.5 267 LEU A C 1
ATOM 2010 O O . LEU A 1 267 ? -12.977 -12.398 3.939 1 98.5 267 LEU A O 1
ATOM 2014 N N . ARG A 1 268 ? -10.836 -11.977 3.49 1 98.44 268 ARG A N 1
ATOM 2015 C CA . ARG A 1 268 ? -10.742 -11.039 4.602 1 98.44 268 ARG A CA 1
ATOM 2016 C C . ARG A 1 268 ? -10.922 -9.602 4.125 1 98.44 268 ARG A C 1
ATOM 2018 O O . ARG A 1 268 ? -10.43 -9.234 3.057 1 98.44 268 ARG A O 1
ATOM 2025 N N . SER A 1 269 ? -11.562 -8.859 4.957 1 97.94 269 SER A N 1
ATOM 2026 C CA . SER A 1 269 ? -11.781 -7.445 4.68 1 97.94 269 SER A CA 1
ATOM 2027 C C . SER A 1 269 ? -10.461 -6.676 4.656 1 97.94 269 SER A C 1
ATOM 2029 O O . SER A 1 269 ? -9.602 -6.879 5.516 1 97.94 269 SER A O 1
ATOM 2031 N N . PRO A 1 270 ? -10.297 -5.812 3.514 1 98.31 270 PRO A N 1
ATOM 2032 C CA . PRO A 1 270 ? -11.297 -5.016 2.807 1 98.31 270 PRO A CA 1
ATOM 2033 C C . PRO A 1 270 ? -11.773 -5.672 1.513 1 98.31 270 PRO A C 1
ATOM 2035 O O . PRO A 1 270 ? -12.57 -5.09 0.777 1 98.31 270 PRO A O 1
ATOM 2038 N N . LEU A 1 271 ? -11.32 -6.887 1.226 1 98.56 271 LEU A N 1
ATOM 2039 C CA . LEU A 1 271 ? -11.812 -7.57 0.037 1 98.56 271 LEU A CA 1
ATOM 2040 C C . LEU A 1 271 ? -13.18 -8.195 0.301 1 98.56 271 LEU A C 1
ATOM 2042 O O . LEU A 1 271 ? -13.508 -8.531 1.442 1 98.56 271 LEU A O 1
ATOM 2046 N N . VAL A 1 272 ? -13.969 -8.305 -0.75 1 98.44 272 VAL A N 1
ATOM 2047 C CA . VAL A 1 272 ? -15.297 -8.891 -0.671 1 98.44 272 VAL A CA 1
ATOM 2048 C C . VAL A 1 272 ? -15.477 -9.922 -1.779 1 98.44 272 VAL A C 1
ATOM 2050 O O . VAL A 1 272 ? -14.719 -9.938 -2.752 1 98.44 272 VAL A O 1
ATOM 2053 N N . THR A 1 273 ? -16.453 -10.828 -1.611 1 98.69 273 THR A N 1
ATOM 2054 C CA . THR A 1 273 ? -16.734 -11.828 -2.635 1 98.69 273 THR A CA 1
ATOM 2055 C C . THR A 1 273 ? -17.25 -11.164 -3.912 1 98.69 273 THR A C 1
ATOM 2057 O O . THR A 1 273 ? -17.719 -10.031 -3.877 1 98.69 273 THR A O 1
ATOM 2060 N N . VAL A 1 274 ? -17.141 -11.852 -5.02 1 98.75 274 VAL A N 1
ATOM 2061 C CA . VAL A 1 274 ? -17.469 -11.289 -6.324 1 98.75 274 VAL A CA 1
ATOM 2062 C C . VAL A 1 274 ? -18.984 -11.094 -6.43 1 98.75 274 VAL A C 1
ATOM 2064 O O . VAL A 1 274 ? -19.766 -11.773 -5.754 1 98.75 274 VAL A O 1
ATOM 2067 N N . GLU A 1 275 ? -19.375 -10.156 -7.23 1 98.38 275 GLU A N 1
ATOM 2068 C CA . GLU A 1 275 ? -20.781 -9.938 -7.547 1 98.38 275 GLU A CA 1
ATOM 2069 C C . GLU A 1 275 ? -21.328 -11.062 -8.414 1 98.38 275 GLU A C 1
ATOM 2071 O O . GLU A 1 275 ? -20.578 -11.781 -9.062 1 98.38 275 GLU A O 1
ATOM 2076 N N . ALA A 1 276 ? -22.641 -11.156 -8.539 1 98.38 276 ALA A N 1
ATOM 2077 C CA . ALA A 1 276 ? -23.312 -12.211 -9.289 1 98.38 276 ALA A CA 1
ATOM 2078 C C . ALA A 1 276 ? -22.938 -12.172 -10.766 1 98.38 276 ALA A C 1
ATOM 2080 O O . ALA A 1 276 ? -22.75 -13.219 -11.398 1 98.38 276 ALA A O 1
ATOM 2081 N N . SER A 1 277 ? -22.859 -11.008 -11.289 1 98.44 277 SER A N 1
ATOM 2082 C CA . SER A 1 277 ? -22.516 -10.859 -12.695 1 98.44 277 SER A CA 1
ATOM 2083 C C . SER A 1 277 ? -21.109 -11.375 -12.984 1 98.44 277 SER A C 1
ATOM 2085 O O . SER A 1 277 ? -20.875 -12 -14.016 1 98.44 277 SER A O 1
ATOM 2087 N N . THR A 1 278 ? -20.188 -11.109 -12.062 1 98.62 278 THR A N 1
ATOM 2088 C CA . THR A 1 278 ? -18.828 -11.609 -12.195 1 98.62 278 THR A CA 1
ATOM 2089 C C . THR A 1 278 ? -18.781 -13.125 -12.031 1 98.62 278 THR A C 1
ATOM 2091 O O . THR A 1 278 ? -18.094 -13.812 -12.773 1 98.62 278 THR A O 1
ATOM 2094 N N . ALA A 1 279 ? -19.531 -13.609 -11.109 1 98.75 279 ALA A N 1
ATOM 2095 C CA . ALA A 1 279 ? -19.625 -15.055 -10.883 1 98.75 279 ALA A CA 1
ATOM 2096 C C . ALA A 1 279 ? -20.062 -15.781 -12.148 1 98.75 279 ALA A C 1
ATOM 2098 O O . ALA A 1 279 ? -19.5 -16.828 -12.5 1 98.75 279 ALA A O 1
ATOM 2099 N N . GLU A 1 280 ? -21.016 -15.25 -12.82 1 98.75 280 GLU A N 1
ATOM 2100 C CA . GLU A 1 280 ? -21.531 -15.844 -14.047 1 98.75 280 GLU A CA 1
ATOM 2101 C C . GLU A 1 280 ? -20.453 -15.922 -15.117 1 98.75 280 GLU A C 1
ATOM 2103 O O . GLU A 1 280 ? -20.344 -16.922 -15.836 1 98.75 280 GLU A O 1
ATOM 2108 N N . LYS A 1 281 ? -19.719 -14.906 -15.203 1 98.81 281 LYS A N 1
ATOM 2109 C CA . LYS A 1 281 ? -18.641 -14.859 -16.203 1 98.81 281 LYS A CA 1
ATOM 2110 C C . LYS A 1 281 ? -17.547 -15.859 -15.867 1 98.81 281 LYS A C 1
ATOM 2112 O O . LYS A 1 281 ? -16.969 -16.484 -16.766 1 98.81 281 LYS A O 1
ATOM 2117 N N . ILE A 1 282 ? -17.25 -15.977 -14.586 1 98.88 282 ILE A N 1
ATOM 2118 C CA . ILE A 1 282 ? -16.234 -16.938 -14.164 1 98.88 282 ILE A CA 1
ATOM 2119 C C . ILE A 1 282 ? -16.719 -18.359 -14.461 1 98.88 282 ILE A C 1
ATOM 2121 O O . ILE A 1 282 ? -15.977 -19.172 -15 1 98.88 282 ILE A O 1
ATOM 2125 N N . ASP A 1 283 ? -17.969 -18.609 -14.18 1 98.81 283 ASP A N 1
ATOM 2126 C CA . ASP A 1 283 ? -18.547 -19.922 -14.461 1 98.81 283 ASP A CA 1
ATOM 2127 C C . ASP A 1 283 ? -18.453 -20.25 -15.945 1 98.81 283 ASP A C 1
ATOM 2129 O O . ASP A 1 283 ? -18.078 -21.375 -16.312 1 98.81 283 ASP A O 1
ATOM 2133 N N . ALA A 1 284 ? -18.781 -19.344 -16.766 1 98.75 284 ALA A N 1
ATOM 2134 C CA . ALA A 1 284 ? -18.734 -19.547 -18.203 1 98.75 284 ALA A CA 1
ATOM 2135 C C . ALA A 1 284 ? -17.312 -19.828 -18.672 1 98.75 284 ALA A C 1
ATOM 2137 O O . ALA A 1 284 ? -17.094 -20.688 -19.516 1 98.75 284 ALA A O 1
ATOM 2138 N N . ALA A 1 285 ? -16.375 -19.109 -18.141 1 98.88 285 ALA A N 1
ATOM 2139 C CA . ALA A 1 285 ? -14.977 -19.281 -18.516 1 98.88 285 ALA A CA 1
ATOM 2140 C C . ALA A 1 285 ? -14.453 -20.641 -18.047 1 98.88 285 ALA A C 1
ATOM 2142 O O . ALA A 1 285 ? -13.664 -21.281 -18.75 1 98.88 285 ALA A O 1
ATOM 2143 N N . MET A 1 286 ? -14.867 -21.062 -16.844 1 98.81 286 MET A N 1
ATOM 2144 C CA . MET A 1 286 ? -14.477 -22.359 -16.328 1 98.81 286 MET A CA 1
ATOM 2145 C C . MET A 1 286 ? -15.039 -23.484 -17.203 1 98.81 286 MET A C 1
ATOM 2147 O O . MET A 1 286 ? -14.352 -24.469 -17.469 1 98.81 286 MET A O 1
ATOM 2151 N N . LYS A 1 287 ? -16.266 -23.312 -17.672 1 98.69 287 LYS A N 1
ATOM 2152 C CA . LYS A 1 287 ? -16.859 -24.281 -18.578 1 98.69 287 LYS A CA 1
ATOM 2153 C C . LYS A 1 287 ? -16.094 -24.328 -19.906 1 98.69 287 LYS A C 1
ATOM 2155 O O . LYS A 1 287 ? -15.82 -25.406 -20.422 1 98.69 287 LYS A O 1
ATOM 2160 N N . HIS A 1 288 ? -15.789 -23.203 -20.375 1 98.5 288 HIS A N 1
ATOM 2161 C CA . HIS A 1 288 ? -15.031 -23.109 -21.625 1 98.5 288 HIS A CA 1
ATOM 2162 C C . HIS A 1 288 ? -13.688 -23.828 -21.5 1 98.5 288 HIS A C 1
ATOM 2164 O O . HIS A 1 288 ? -13.242 -24.484 -22.438 1 98.5 288 HIS A O 1
ATOM 2170 N N . ALA A 1 289 ? -13.078 -23.75 -20.312 1 98.5 289 ALA A N 1
ATOM 2171 C CA . ALA A 1 289 ? -11.773 -24.344 -20.078 1 98.5 289 ALA A CA 1
ATOM 2172 C C . ALA A 1 289 ? -11.898 -25.844 -19.766 1 98.5 289 ALA A C 1
ATOM 2174 O O . ALA A 1 289 ? -10.891 -26.547 -19.656 1 98.5 289 ALA A O 1
ATOM 2175 N N . GLY A 1 290 ? -13.117 -26.328 -19.594 1 98.06 290 GLY A N 1
ATOM 2176 C CA . GLY A 1 290 ? -13.352 -27.734 -19.328 1 98.06 290 GLY A CA 1
ATOM 2177 C C . GLY A 1 290 ? -13.219 -28.109 -17.875 1 98.06 290 GLY A C 1
ATOM 2178 O O . GLY A 1 290 ? -12.953 -29.266 -17.531 1 98.06 290 GLY A O 1
ATOM 2179 N N . LEU A 1 291 ? -13.375 -27.109 -16.984 1 98.06 291 LEU A N 1
ATOM 2180 C CA . LEU A 1 291 ? -13.172 -27.344 -15.57 1 98.06 291 LEU A CA 1
ATOM 2181 C C . LEU A 1 291 ? -14.492 -27.609 -14.859 1 98.06 291 LEU A C 1
ATOM 2183 O O . LEU A 1 291 ? -14.508 -28.125 -13.742 1 98.06 291 LEU A O 1
ATOM 2187 N N . LEU A 1 292 ? -15.555 -27.156 -15.477 1 95.06 292 LEU A N 1
ATOM 2188 C CA . LEU A 1 292 ? -16.906 -27.375 -15 1 95.06 292 LEU A CA 1
ATOM 2189 C C . LEU A 1 292 ? -17.781 -28 -16.094 1 95.06 292 LEU A C 1
ATOM 2191 O O . LEU A 1 292 ? -17.484 -27.859 -17.281 1 95.06 292 LEU A O 1
ATOM 2195 N N . ASN A 1 293 ? -18.828 -28.719 -15.633 1 89.44 293 ASN A N 1
ATOM 2196 C CA . ASN A 1 293 ? -19.797 -29.266 -16.578 1 89.44 293 ASN A CA 1
ATOM 2197 C C . ASN A 1 293 ? -20.844 -28.234 -16.984 1 89.44 293 ASN A C 1
ATOM 2199 O O . ASN A 1 293 ? -21.172 -27.344 -16.203 1 89.44 293 ASN A O 1
ATOM 2203 N N . MET B 1 1 ? -14.672 22.656 14.68 1 87.12 1 MET B N 1
ATOM 2204 C CA . MET B 1 1 ? -13.602 22.062 15.461 1 87.12 1 MET B CA 1
ATOM 2205 C C . MET B 1 1 ? -12.484 21.562 14.547 1 87.12 1 MET B C 1
ATOM 2207 O O . MET B 1 1 ? -11.305 21.797 14.812 1 87.12 1 MET B O 1
ATOM 2211 N N . PHE B 1 2 ? -12.703 21 13.359 1 97.06 2 PHE B N 1
ATOM 2212 C CA . PHE B 1 2 ? -11.695 20.484 12.445 1 97.06 2 PHE B CA 1
ATOM 2213 C C . PHE B 1 2 ? -11.562 21.375 11.219 1 97.06 2 PHE B C 1
ATOM 2215 O O . PHE B 1 2 ? -12.125 21.062 10.164 1 97.06 2 PHE B O 1
ATOM 2222 N N . ARG B 1 3 ? -10.867 22.484 11.344 1 98.19 3 ARG B N 1
ATOM 2223 C CA . ARG B 1 3 ? -10.672 23.453 10.266 1 98.19 3 ARG B CA 1
ATOM 2224 C C . ARG B 1 3 ? -9.336 24.172 10.414 1 98.19 3 ARG B C 1
ATOM 2226 O O . ARG B 1 3 ? -8.719 24.125 11.477 1 98.19 3 ARG B O 1
ATOM 2233 N N . GLY B 1 4 ? -8.977 24.844 9.391 1 98.69 4 GLY B N 1
ATOM 2234 C CA . GLY B 1 4 ? -7.762 25.641 9.43 1 98.69 4 GLY B CA 1
ATOM 2235 C C . GLY B 1 4 ? -6.516 24.844 9.102 1 98.69 4 GLY B C 1
ATOM 2236 O O . GLY B 1 4 ? -6.527 24 8.203 1 98.69 4 GLY B O 1
ATOM 2237 N N . SER B 1 5 ? -5.387 25.234 9.688 1 98.88 5 SER B N 1
ATOM 2238 C CA . SER B 1 5 ? -4.109 24.578 9.453 1 98.88 5 SER B CA 1
ATOM 2239 C C . SER B 1 5 ? -3.893 23.422 10.422 1 98.88 5 SER B C 1
ATOM 2241 O O . SER B 1 5 ? -3.633 23.641 11.609 1 98.88 5 SER B O 1
ATOM 2243 N N . ILE B 1 6 ? -4.02 22.25 9.93 1 98.94 6 ILE B N 1
ATOM 2244 C CA . ILE B 1 6 ? -3.824 21.016 10.688 1 98.94 6 ILE B CA 1
ATOM 2245 C C . ILE B 1 6 ? -2.564 20.297 10.195 1 98.94 6 ILE B C 1
ATOM 2247 O O . ILE B 1 6 ? -2.404 20.078 9 1 98.94 6 ILE B O 1
ATOM 2251 N N . THR B 1 7 ? -1.692 19.984 11.094 1 98.94 7 THR B N 1
ATOM 2252 C CA . THR B 1 7 ? -0.392 19.484 10.664 1 98.94 7 THR B CA 1
ATOM 2253 C C . THR B 1 7 ? -0.382 17.969 10.625 1 98.94 7 THR B C 1
ATOM 2255 O O . THR B 1 7 ? -0.684 17.312 11.633 1 98.94 7 THR B O 1
ATOM 2258 N N . ALA B 1 8 ? -0.127 17.375 9.484 1 98.94 8 ALA B N 1
ATOM 2259 C CA . ALA B 1 8 ? 0.271 15.977 9.43 1 98.94 8 ALA B CA 1
ATOM 2260 C C . ALA B 1 8 ? 1.68 15.781 9.984 1 98.94 8 ALA B C 1
ATOM 2262 O O . ALA B 1 8 ? 2.664 15.891 9.25 1 98.94 8 ALA B O 1
ATOM 2263 N N . LEU B 1 9 ? 1.808 15.352 11.133 1 98.94 9 LEU B N 1
ATOM 2264 C CA . LEU B 1 9 ? 3.066 15.398 11.867 1 98.94 9 LEU B CA 1
ATOM 2265 C C . LEU B 1 9 ? 4.031 14.336 11.367 1 98.94 9 LEU B C 1
ATOM 2267 O O . LEU B 1 9 ? 3.623 13.203 11.094 1 98.94 9 LEU B O 1
ATOM 2271 N N . VAL B 1 10 ? 5.316 14.727 11.305 1 98.94 10 VAL B N 1
ATOM 2272 C CA . VAL B 1 10 ? 6.371 13.734 11.141 1 98.94 10 VAL B CA 1
ATOM 2273 C C . VAL B 1 10 ? 6.578 12.977 12.453 1 98.94 10 VAL B C 1
ATOM 2275 O O . VAL B 1 10 ? 6.164 13.445 13.516 1 98.94 10 VAL B O 1
ATOM 2278 N N . THR B 1 11 ? 7.156 11.828 12.406 1 98.94 11 THR B N 1
ATOM 2279 C CA . THR B 1 11 ? 7.605 11.078 13.57 1 98.94 11 THR B CA 1
ATOM 2280 C C . THR B 1 11 ? 9.125 11.125 13.688 1 98.94 11 THR B C 1
ATOM 2282 O O . THR B 1 11 ? 9.836 10.531 12.875 1 98.94 11 THR B O 1
ATOM 2285 N N . PRO B 1 12 ? 9.617 11.758 14.734 1 98.88 12 PRO B N 1
ATOM 2286 C CA . PRO B 1 12 ? 11.07 11.852 14.891 1 98.88 12 PRO B CA 1
ATOM 2287 C C . PRO B 1 12 ? 11.703 10.531 15.328 1 98.88 12 PRO B C 1
ATOM 2289 O O . PRO B 1 12 ? 11.156 9.836 16.188 1 98.88 12 PRO B O 1
ATOM 2292 N N . PHE B 1 13 ? 12.82 10.203 14.719 1 98.81 13 PHE B N 1
ATOM 2293 C CA . PHE B 1 13 ? 13.625 9.039 15.086 1 98.81 13 PHE B CA 1
ATOM 2294 C C . PHE B 1 13 ? 15.031 9.469 15.5 1 98.81 13 PHE B C 1
ATOM 2296 O O . PHE B 1 13 ? 15.531 10.492 15.039 1 98.81 13 PHE B O 1
ATOM 2303 N N . ARG B 1 14 ? 15.633 8.641 16.344 1 98.44 14 ARG B N 1
ATOM 2304 C CA . ARG B 1 14 ? 17.047 8.797 16.672 1 98.44 14 ARG B CA 1
ATOM 2305 C C . ARG B 1 14 ? 17.922 8.148 15.602 1 98.44 14 ARG B C 1
ATOM 2307 O O . ARG B 1 14 ? 17.438 7.43 14.727 1 98.44 14 ARG B O 1
ATOM 2314 N N . GLN B 1 15 ? 19.172 8.398 15.688 1 97.56 15 GLN B N 1
ATOM 2315 C CA . GLN B 1 15 ? 20.125 7.895 14.695 1 97.56 15 GLN B CA 1
ATOM 2316 C C . GLN B 1 15 ? 20.062 6.371 14.609 1 97.56 15 GLN B C 1
ATOM 2318 O O . GLN B 1 15 ? 20.281 5.797 13.539 1 97.56 15 GLN B O 1
ATOM 2323 N N . ASP B 1 16 ? 19.656 5.707 15.688 1 96.62 16 ASP B N 1
ATOM 2324 C CA . ASP B 1 16 ? 19.609 4.246 15.688 1 96.62 16 ASP B CA 1
ATOM 2325 C C . ASP B 1 16 ? 18.25 3.742 15.203 1 96.62 16 ASP B C 1
ATOM 2327 O O . ASP B 1 16 ? 17.984 2.539 15.227 1 96.62 16 ASP B O 1
ATOM 2331 N N . GLY B 1 17 ? 17.359 4.641 14.836 1 96.81 17 GLY B N 1
ATOM 2332 C CA . GLY B 1 17 ? 16.078 4.27 14.281 1 96.81 17 GLY B CA 1
ATOM 2333 C C . GLY B 1 17 ? 14.969 4.211 15.32 1 96.81 17 GLY B C 1
ATOM 2334 O O . GLY B 1 17 ? 13.797 4.039 14.977 1 96.81 17 GLY B O 1
ATOM 2335 N N . SER B 1 18 ? 15.359 4.395 16.562 1 98.12 18 SER B N 1
ATOM 2336 C CA . SER B 1 18 ? 14.344 4.34 17.609 1 98.12 18 SER B CA 1
ATOM 2337 C C . SER B 1 18 ? 13.531 5.629 17.672 1 98.12 18 SER B C 1
ATOM 2339 O O . SER B 1 18 ? 13.977 6.668 17.172 1 98.12 18 SER B O 1
ATOM 2341 N N . LEU B 1 19 ? 12.375 5.559 18.25 1 98.5 19 LEU B N 1
ATOM 2342 C CA . LEU B 1 19 ? 11.484 6.703 18.391 1 98.5 19 LEU B CA 1
ATOM 2343 C C . LEU B 1 19 ? 12.117 7.773 19.281 1 98.5 19 LEU B C 1
ATOM 2345 O O . LEU B 1 19 ? 12.625 7.469 20.359 1 98.5 19 LEU B O 1
ATOM 2349 N N . ASP B 1 20 ? 12.133 8.992 18.828 1 98.81 20 ASP B N 1
ATOM 2350 C CA . ASP B 1 20 ? 12.578 10.125 19.641 1 98.81 20 ASP B CA 1
ATOM 2351 C C . ASP B 1 20 ? 11.391 10.828 20.297 1 98.81 20 ASP B C 1
ATOM 2353 O O . ASP B 1 20 ? 10.914 11.844 19.797 1 98.81 20 ASP B O 1
ATOM 2357 N N . LYS B 1 21 ? 11.047 10.359 21.5 1 98.62 21 LYS B N 1
ATOM 2358 C CA . LYS B 1 21 ? 9.844 10.82 22.188 1 98.62 21 LYS B CA 1
ATOM 2359 C C . LYS B 1 21 ? 9.984 12.281 22.609 1 98.62 21 LYS B C 1
ATOM 2361 O O . LYS B 1 21 ? 9.016 13.039 22.547 1 98.62 21 LYS B O 1
ATOM 2366 N N . LYS B 1 22 ? 11.117 12.625 23 1 98.5 22 LYS B N 1
ATOM 2367 C CA . LYS B 1 22 ? 11.359 13.992 23.438 1 98.5 22 LYS B CA 1
ATOM 2368 C C . LYS B 1 22 ? 11.188 14.984 22.297 1 98.5 22 LYS B C 1
ATOM 2370 O O . LYS B 1 22 ? 10.508 16 22.438 1 98.5 22 LYS B O 1
ATOM 2375 N N . ALA B 1 23 ? 11.828 14.656 21.156 1 98.75 23 ALA B N 1
ATOM 2376 C CA . ALA B 1 23 ? 11.703 15.523 20 1 98.75 23 ALA B CA 1
ATOM 2377 C C . ALA B 1 23 ? 10.258 15.617 19.531 1 98.75 23 ALA B C 1
ATOM 2379 O O . ALA B 1 23 ? 9.812 16.672 19.078 1 98.75 23 ALA B O 1
ATOM 2380 N N . PHE B 1 24 ? 9.555 14.539 19.672 1 98.88 24 PHE B N 1
ATOM 2381 C CA . PHE B 1 24 ? 8.156 14.539 19.25 1 98.88 24 PHE B CA 1
ATOM 2382 C C . PHE B 1 24 ? 7.336 15.492 20.109 1 98.88 24 PHE B C 1
ATOM 2384 O O . PHE B 1 24 ? 6.566 16.297 19.594 1 98.88 24 PHE B O 1
ATOM 2391 N N . GLY B 1 25 ? 7.492 15.359 21.375 1 98.75 25 GLY B N 1
ATOM 2392 C CA . GLY B 1 25 ? 6.793 16.266 22.281 1 98.75 25 GLY B CA 1
ATOM 2393 C C . GLY B 1 25 ? 7.105 17.719 22.016 1 98.75 25 GLY B C 1
ATOM 2394 O O . GLY B 1 25 ? 6.207 18.562 22.016 1 98.75 25 GLY B O 1
ATOM 2395 N N . ALA B 1 26 ? 8.344 18 21.781 1 98.81 26 ALA B N 1
ATOM 2396 C CA . ALA B 1 26 ? 8.773 19.375 21.5 1 98.81 26 ALA B CA 1
ATOM 2397 C C . ALA B 1 26 ? 8.164 19.875 20.203 1 98.81 26 ALA B C 1
ATOM 2399 O O . ALA B 1 26 ? 7.832 21.062 20.078 1 98.81 26 ALA B O 1
ATOM 2400 N N . LEU B 1 27 ? 8.133 18.969 19.266 1 98.81 27 LEU B N 1
ATOM 2401 C CA . LEU B 1 27 ? 7.523 19.328 17.984 1 98.81 27 LEU B CA 1
ATOM 2402 C C . LEU B 1 27 ? 6.059 19.703 18.156 1 98.81 27 LEU B C 1
ATOM 2404 O O . LEU B 1 27 ? 5.598 20.688 17.594 1 98.81 27 LEU B O 1
ATOM 2408 N N . VAL B 1 28 ? 5.305 18.922 18.891 1 98.88 28 VAL B N 1
ATOM 2409 C CA . VAL B 1 28 ? 3.893 19.188 19.156 1 98.88 28 VAL B CA 1
ATOM 2410 C C . VAL B 1 28 ? 3.738 20.547 19.828 1 98.88 28 VAL B C 1
ATOM 2412 O O . VAL B 1 28 ? 2.906 21.359 19.406 1 98.88 28 VAL B O 1
ATOM 2415 N N . GLU B 1 29 ? 4.562 20.844 20.797 1 98.88 29 GLU B N 1
ATOM 2416 C CA . GLU B 1 29 ? 4.516 22.109 21.5 1 98.88 29 GLU B CA 1
ATOM 2417 C C . GLU B 1 29 ? 4.77 23.281 20.531 1 98.88 29 GLU B C 1
ATOM 2419 O O . GLU B 1 29 ? 4.078 24.297 20.594 1 98.88 29 GLU B O 1
ATOM 2424 N N . TRP B 1 30 ? 5.742 23.094 19.75 1 98.88 30 TRP B N 1
ATOM 2425 C CA . TRP B 1 30 ? 6.109 24.125 18.797 1 98.88 30 TRP B CA 1
ATOM 2426 C C . TRP B 1 30 ? 4.977 24.391 17.812 1 98.88 30 TRP B C 1
ATOM 2428 O O . TRP B 1 30 ? 4.66 25.547 17.516 1 98.88 30 TRP B O 1
ATOM 2438 N N . GLN B 1 31 ? 4.387 23.312 17.25 1 98.88 31 GLN B N 1
ATOM 2439 C CA . GLN B 1 31 ? 3.266 23.422 16.328 1 98.88 31 GLN B CA 1
ATOM 2440 C C . GLN B 1 31 ? 2.129 24.234 16.938 1 98.88 31 GLN B C 1
ATOM 2442 O O . GLN B 1 31 ? 1.588 25.141 16.297 1 98.88 31 GLN B O 1
ATOM 2447 N N . ILE B 1 32 ? 1.784 23.938 18.141 1 98.88 32 ILE B N 1
ATOM 2448 C CA . ILE B 1 32 ? 0.673 24.609 18.812 1 98.88 32 ILE B CA 1
ATOM 2449 C C . ILE B 1 32 ? 1.03 26.062 19.094 1 98.88 32 ILE B C 1
ATOM 2451 O O . ILE B 1 32 ? 0.225 26.969 18.828 1 98.88 32 ILE B O 1
ATOM 2455 N N . ALA B 1 33 ? 2.211 26.312 19.547 1 98.81 33 ALA B N 1
ATOM 2456 C CA . ALA B 1 33 ? 2.66 27.672 19.844 1 98.81 33 ALA B CA 1
ATOM 2457 C C . ALA B 1 33 ? 2.621 28.547 18.609 1 98.81 33 ALA B C 1
ATOM 2459 O O . ALA B 1 33 ? 2.365 29.75 18.688 1 98.81 33 ALA B O 1
ATOM 2460 N N . GLU B 1 34 ? 2.785 27.891 17.453 1 98.75 34 GLU B N 1
ATOM 2461 C CA . GLU B 1 34 ? 2.881 28.641 16.203 1 98.75 34 GLU B CA 1
ATOM 2462 C C . GLU B 1 34 ? 1.521 28.75 15.531 1 98.75 34 GLU B C 1
ATOM 2464 O O . GLU B 1 34 ? 1.414 29.297 14.43 1 98.75 34 GLU B O 1
ATOM 2469 N N . GLY B 1 35 ? 0.496 28.172 16.078 1 98.75 35 GLY B N 1
ATOM 2470 C CA . GLY B 1 35 ? -0.843 28.531 15.633 1 98.75 35 GLY B CA 1
ATOM 2471 C C . GLY B 1 35 ? -1.548 27.391 14.93 1 98.75 35 GLY B C 1
ATOM 2472 O O . GLY B 1 35 ? -2.625 27.578 14.359 1 98.75 35 GLY B O 1
ATOM 2473 N N . SER B 1 36 ? -0.979 26.156 14.93 1 98.75 36 SER B N 1
ATOM 2474 C CA . SER B 1 36 ? -1.682 25.016 14.352 1 98.75 36 SER B CA 1
ATOM 2475 C C . SER B 1 36 ? -3.033 24.797 15.023 1 98.75 36 SER B C 1
ATOM 2477 O O . SER B 1 36 ? -3.15 24.906 16.25 1 98.75 36 SER B O 1
ATOM 2479 N N . SER B 1 37 ? -4.039 24.5 14.219 1 98.69 37 SER B N 1
ATOM 2480 C CA . SER B 1 37 ? -5.395 24.375 14.75 1 98.69 37 SER B CA 1
ATOM 2481 C C . SER B 1 37 ? -5.742 22.906 15.008 1 98.69 37 SER B C 1
ATOM 2483 O O . SER B 1 37 ? -6.848 22.594 15.453 1 98.69 37 SER B O 1
ATOM 2485 N N . GLY B 1 38 ? -4.93 21.969 14.766 1 98.88 38 GLY B N 1
ATOM 2486 C CA . GLY B 1 38 ? -5.051 20.531 14.984 1 98.88 38 GLY B CA 1
ATOM 2487 C C . GLY B 1 38 ? -3.801 19.766 14.602 1 98.88 38 GLY B C 1
ATOM 2488 O O . GLY B 1 38 ? -2.883 20.328 13.992 1 98.88 38 GLY B O 1
ATOM 2489 N N . LEU B 1 39 ? -3.758 18.531 15.008 1 98.94 39 LEU B N 1
ATOM 2490 C CA . LEU B 1 39 ? -2.588 17.703 14.773 1 98.94 39 LEU B CA 1
ATOM 2491 C C . LEU B 1 39 ? -3.004 16.312 14.289 1 98.94 39 LEU B C 1
ATOM 2493 O O . LEU B 1 39 ? -3.99 15.75 14.773 1 98.94 39 LEU B O 1
ATOM 2497 N N . VAL B 1 40 ? -2.252 15.773 13.32 1 98.94 40 VAL B N 1
ATOM 2498 C CA . VAL B 1 40 ? -2.477 14.43 12.812 1 98.94 40 VAL B CA 1
ATOM 2499 C C . VAL B 1 40 ? -1.219 13.586 13.008 1 98.94 40 VAL B C 1
ATOM 2501 O O . VAL B 1 40 ? -0.32 13.594 12.164 1 98.94 40 VAL B O 1
ATOM 2504 N N . PRO B 1 41 ? -1.157 12.812 14.055 1 98.88 41 PRO B N 1
ATOM 2505 C CA . PRO B 1 41 ? -0.048 11.867 14.211 1 98.88 41 PRO B CA 1
ATOM 2506 C C . PRO B 1 41 ? -0.249 10.586 13.406 1 98.88 41 PRO B C 1
ATOM 2508 O O . PRO B 1 41 ? -1.387 10.18 13.156 1 98.88 41 PRO B O 1
ATOM 2511 N N . VAL B 1 42 ? 0.819 9.977 12.969 1 98.31 42 VAL B N 1
ATOM 2512 C CA . VAL B 1 42 ? 0.979 8.648 12.398 1 98.31 42 VAL B CA 1
ATOM 2513 C C . VAL B 1 42 ? 0.124 8.516 11.141 1 98.31 42 VAL B C 1
ATOM 2515 O O . VAL B 1 42 ? -0.536 7.492 10.938 1 98.31 42 VAL B O 1
ATOM 2518 N N . GLY B 1 43 ? 0.023 9.586 10.344 1 96.94 43 GLY B N 1
ATOM 2519 C CA . GLY B 1 43 ? -0.401 9.469 8.961 1 96.94 43 GLY B CA 1
ATOM 2520 C C . GLY B 1 43 ? 0.715 9.031 8.023 1 96.94 43 GLY B C 1
ATOM 2521 O O . GLY B 1 43 ? 1.673 8.383 8.461 1 96.94 43 GLY B O 1
ATOM 2522 N N . THR B 1 44 ? 0.567 9.328 6.773 1 95.69 44 THR B N 1
ATOM 2523 C CA . THR B 1 44 ? 1.613 9.055 5.797 1 95.69 44 THR B CA 1
ATOM 2524 C C . THR B 1 44 ? 2.904 9.781 6.168 1 95.69 44 THR B C 1
ATOM 2526 O O . THR B 1 44 ? 3.977 9.172 6.191 1 95.69 44 THR B O 1
ATOM 2529 N N . THR B 1 45 ? 2.775 11.039 6.484 1 98.44 45 THR B N 1
ATOM 2530 C CA . THR B 1 45 ? 3.91 11.883 6.832 1 98.44 45 THR B CA 1
ATOM 2531 C C . THR B 1 45 ? 4.562 11.414 8.133 1 98.44 45 THR B C 1
ATOM 2533 O O . THR B 1 45 ? 5.742 11.672 8.367 1 98.44 45 THR B O 1
ATOM 2536 N N . GLY B 1 46 ? 3.82 10.734 8.984 1 98.62 46 GLY B N 1
ATOM 2537 C CA . GLY B 1 46 ? 4.332 10.188 10.234 1 98.62 46 GLY B CA 1
ATOM 2538 C C . GLY B 1 46 ? 5.016 8.844 10.047 1 98.62 46 GLY B C 1
ATOM 2539 O O . GLY B 1 46 ? 5.379 8.188 11.031 1 98.62 46 GLY B O 1
ATOM 2540 N N . GLU B 1 47 ? 5.141 8.344 8.812 1 98.31 47 GLU B N 1
ATOM 2541 C CA . GLU B 1 47 ? 5.82 7.098 8.461 1 98.31 47 GLU B CA 1
ATOM 2542 C C . GLU B 1 47 ? 5.156 5.902 9.133 1 98.31 47 GLU B C 1
ATOM 2544 O O . GLU B 1 47 ? 5.844 5.004 9.625 1 98.31 47 GLU B O 1
ATOM 2549 N N . SER B 1 48 ? 3.834 5.926 9.164 1 97.19 48 SER B N 1
ATOM 2550 C CA . SER B 1 48 ? 3.051 4.898 9.844 1 97.19 48 SER B CA 1
ATOM 2551 C C . SER B 1 48 ? 3.385 3.508 9.305 1 97.19 48 SER B C 1
ATOM 2553 O O . SER B 1 48 ? 3.426 2.539 10.07 1 97.19 48 SER B O 1
ATOM 2555 N N . PRO B 1 49 ? 3.736 3.26 8.023 1 95.25 49 PRO B N 1
ATOM 2556 C CA . PRO B 1 49 ? 3.988 1.905 7.523 1 95.25 49 PRO B CA 1
ATOM 2557 C C . PRO B 1 49 ? 5.227 1.268 8.148 1 95.25 49 PRO B C 1
ATOM 2559 O O . PRO B 1 49 ? 5.391 0.046 8.094 1 95.25 49 PRO B O 1
ATOM 2562 N N . THR B 1 50 ? 6.121 2.1 8.68 1 97.19 50 THR B N 1
ATOM 2563 C CA . THR B 1 50 ? 7.363 1.532 9.195 1 97.19 50 THR B CA 1
ATOM 2564 C C . THR B 1 50 ? 7.344 1.469 10.719 1 97.19 50 THR B C 1
ATOM 2566 O O . THR B 1 50 ? 8.344 1.107 11.344 1 97.19 50 THR B O 1
ATOM 2569 N N . LEU B 1 51 ? 6.25 1.884 11.297 1 97.62 51 LEU B N 1
ATOM 2570 C CA . LEU B 1 51 ? 6.102 1.785 12.742 1 97.62 51 LEU B CA 1
ATOM 2571 C C . LEU B 1 51 ? 5.57 0.413 13.148 1 97.62 51 LEU B C 1
ATOM 2573 O O . LEU B 1 51 ? 4.707 -0.146 12.461 1 97.62 51 LEU B O 1
ATOM 2577 N N . THR B 1 52 ? 6.121 -0.097 14.25 1 95.12 52 THR B N 1
ATOM 2578 C CA . THR B 1 52 ? 5.441 -1.233 14.859 1 95.12 52 THR B CA 1
ATOM 2579 C C . THR B 1 52 ? 4.082 -0.815 15.422 1 95.12 52 THR B C 1
ATOM 2581 O O . THR B 1 52 ? 3.814 0.376 15.594 1 95.12 52 THR B O 1
ATOM 2584 N N . HIS B 1 53 ? 3.219 -1.777 15.68 1 95.25 53 HIS B N 1
ATOM 2585 C CA . HIS B 1 53 ? 1.923 -1.459 16.266 1 95.25 53 HIS B CA 1
ATOM 2586 C C . HIS B 1 53 ? 2.086 -0.715 17.594 1 95.25 53 HIS B C 1
ATOM 2588 O O . HIS B 1 53 ? 1.364 0.249 17.859 1 95.25 53 HIS B O 1
ATOM 2594 N N . ASP B 1 54 ? 3.045 -1.14 18.391 1 96.94 54 ASP B N 1
ATOM 2595 C CA . ASP B 1 54 ? 3.305 -0.491 19.672 1 96.94 54 ASP B CA 1
ATOM 2596 C C . ASP B 1 54 ? 3.76 0.953 19.484 1 96.94 54 ASP B C 1
ATOM 2598 O O . ASP B 1 54 ? 3.32 1.852 20.203 1 96.94 54 ASP B O 1
ATOM 2602 N N . GLU B 1 55 ? 4.664 1.156 18.547 1 98.12 55 GLU B N 1
ATOM 2603 C CA . GLU B 1 55 ? 5.141 2.506 18.266 1 98.12 55 GLU B CA 1
ATOM 2604 C C . GLU B 1 55 ? 4.004 3.398 17.766 1 98.12 55 GLU B C 1
ATOM 2606 O O . GLU B 1 55 ? 3.91 4.562 18.172 1 98.12 55 GLU B O 1
ATOM 2611 N N . HIS B 1 56 ? 3.217 2.811 16.875 1 98.38 56 HIS B N 1
ATOM 2612 C CA . HIS B 1 56 ? 2.053 3.514 16.359 1 98.38 56 HIS B CA 1
ATOM 2613 C C . HIS B 1 56 ? 1.155 4.012 17.484 1 98.38 56 HIS B C 1
ATOM 2615 O O . HIS B 1 56 ? 0.818 5.195 17.547 1 98.38 56 HIS B O 1
ATOM 2621 N N . GLN B 1 57 ? 0.821 3.176 18.375 1 98.38 57 GLN B N 1
ATOM 2622 C CA . GLN B 1 57 ? -0.036 3.492 19.5 1 98.38 57 GLN B CA 1
ATOM 2623 C C . GLN B 1 57 ? 0.636 4.496 20.438 1 98.38 57 GLN B C 1
ATOM 2625 O O . GLN B 1 57 ? -0.012 5.414 20.938 1 98.38 57 GLN B O 1
ATOM 2630 N N . GLU B 1 58 ? 1.915 4.328 20.625 1 98.62 58 GLU B N 1
ATOM 2631 C CA . GLU B 1 58 ? 2.682 5.207 21.5 1 98.62 58 GLU B CA 1
ATOM 2632 C C . GLU B 1 58 ? 2.707 6.637 20.969 1 98.62 58 GLU B C 1
ATOM 2634 O O . GLU B 1 58 ? 2.572 7.594 21.734 1 98.62 58 GLU B O 1
ATOM 2639 N N . VAL B 1 59 ? 2.863 6.809 19.703 1 98.88 59 VAL B N 1
ATOM 2640 C CA . VAL B 1 59 ? 2.947 8.141 19.109 1 98.88 59 VAL B CA 1
ATOM 2641 C C . VAL B 1 59 ? 1.606 8.852 19.25 1 98.88 59 VAL B C 1
ATOM 2643 O O . VAL B 1 59 ? 1.562 10.055 19.516 1 98.88 59 VAL B O 1
ATOM 2646 N N . ILE B 1 60 ? 0.508 8.094 19.078 1 98.88 60 ILE B N 1
ATOM 2647 C CA . ILE B 1 60 ? -0.811 8.68 19.281 1 98.88 60 ILE B CA 1
ATOM 2648 C C . ILE B 1 60 ? -0.946 9.164 20.719 1 98.88 60 ILE B C 1
ATOM 2650 O O . ILE B 1 60 ? -1.354 10.297 20.969 1 98.88 60 ILE B O 1
ATOM 2654 N N . ARG B 1 61 ? -0.591 8.312 21.625 1 98.81 61 ARG B N 1
ATOM 2655 C CA . ARG B 1 61 ? -0.69 8.641 23.047 1 98.81 61 ARG B CA 1
ATOM 2656 C C . ARG B 1 61 ? 0.132 9.883 23.375 1 98.81 61 ARG B C 1
ATOM 2658 O O . ARG B 1 61 ? -0.348 10.789 24.062 1 98.81 61 ARG B O 1
ATOM 2665 N N . LEU B 1 62 ? 1.38 9.93 22.906 1 98.88 62 LEU B N 1
ATOM 2666 C CA . LEU B 1 62 ? 2.271 11.055 23.141 1 98.88 62 LEU B CA 1
ATOM 2667 C C . LEU B 1 62 ? 1.668 12.352 22.625 1 98.88 62 LEU B C 1
ATOM 2669 O O . LEU B 1 62 ? 1.77 13.398 23.266 1 98.88 62 LEU B O 1
ATOM 2673 N N . CYS B 1 63 ? 1.075 12.266 21.469 1 98.94 63 CYS B N 1
ATOM 2674 C CA . CYS B 1 63 ? 0.484 13.453 20.859 1 98.94 63 CYS B CA 1
ATOM 2675 C C . CYS B 1 63 ? -0.681 13.969 21.688 1 98.94 63 CYS B C 1
ATOM 2677 O O . CYS B 1 63 ? -0.786 15.172 21.938 1 98.94 63 CYS B O 1
ATOM 2679 N N . VAL B 1 64 ? -1.571 13.086 22.078 1 98.88 64 VAL B N 1
ATOM 2680 C CA . VAL B 1 64 ? -2.732 13.438 22.875 1 98.88 64 VAL B CA 1
ATOM 2681 C C . VAL B 1 64 ? -2.275 14.078 24.188 1 98.88 64 VAL B C 1
ATOM 2683 O O . VAL B 1 64 ? -2.801 15.109 24.594 1 98.88 64 VAL B O 1
ATOM 2686 N N . GLU B 1 65 ? -1.324 13.438 24.781 1 98.75 65 GLU B N 1
ATOM 2687 C CA . GLU B 1 65 ? -0.799 13.945 26.047 1 98.75 65 GLU B CA 1
ATOM 2688 C C . GLU B 1 65 ? -0.191 15.328 25.891 1 98.75 65 GLU B C 1
ATOM 2690 O O . GLU B 1 65 ? -0.487 16.25 26.656 1 98.75 65 GLU B O 1
ATOM 2695 N N . ALA B 1 66 ? 0.625 15.539 24.875 1 98.81 66 ALA B N 1
ATOM 2696 C CA . ALA B 1 66 ? 1.316 16.812 24.641 1 98.81 66 ALA B CA 1
ATOM 2697 C C . ALA B 1 66 ? 0.333 17.906 24.266 1 98.81 66 ALA B C 1
ATOM 2699 O O . ALA B 1 66 ? 0.492 19.062 24.672 1 98.81 66 ALA B O 1
ATOM 2700 N N . ALA B 1 67 ? -0.599 17.562 23.406 1 98.81 67 ALA B N 1
ATOM 2701 C CA . ALA B 1 67 ? -1.595 18.547 23 1 98.81 67 ALA B CA 1
ATOM 2702 C C . ALA B 1 67 ? -2.432 19.016 24.172 1 98.81 67 ALA B C 1
ATOM 2704 O O . ALA B 1 67 ? -2.836 20.188 24.234 1 98.81 67 ALA B O 1
ATOM 2705 N N . ASN B 1 68 ? -2.752 18.062 25.062 1 98.44 68 ASN B N 1
ATOM 2706 C CA . ASN B 1 68 ? -3.449 18.359 26.312 1 98.44 68 ASN B CA 1
ATOM 2707 C C . ASN B 1 68 ? -4.723 19.172 26.047 1 98.44 68 ASN B C 1
ATOM 2709 O O . ASN B 1 68 ? -4.953 20.188 26.703 1 98.44 68 ASN B O 1
ATOM 2713 N N . LYS B 1 69 ? -5.434 18.906 25.016 1 97.69 69 LYS B N 1
ATOM 2714 C CA . LYS B 1 69 ? -6.758 19.422 24.672 1 97.69 69 LYS B CA 1
ATOM 2715 C C . LYS B 1 69 ? -6.68 20.859 24.203 1 97.69 69 LYS B C 1
ATOM 2717 O O . LYS B 1 69 ? -7.703 21.531 24.062 1 97.69 69 LYS B O 1
ATOM 2722 N N . ARG B 1 70 ? -5.527 21.359 23.906 1 98.56 70 ARG B N 1
ATOM 2723 C CA . ARG B 1 70 ? -5.406 22.719 23.422 1 98.56 70 ARG B CA 1
ATOM 2724 C C . ARG B 1 70 ? -5.867 22.812 21.969 1 98.56 70 ARG B C 1
ATOM 2726 O O . ARG B 1 70 ? -6.414 23.844 21.547 1 98.56 70 ARG B O 1
ATOM 2733 N N . VAL B 1 71 ? -5.57 21.781 21.203 1 98.75 71 VAL B N 1
ATOM 2734 C CA . VAL B 1 71 ? -6.059 21.625 19.844 1 98.75 71 VAL B CA 1
ATOM 2735 C C . VAL B 1 71 ? -6.492 20.172 19.609 1 98.75 71 VAL B C 1
ATOM 2737 O O . VAL B 1 71 ? -6.039 19.266 20.297 1 98.75 71 VAL B O 1
ATOM 2740 N N . PRO B 1 72 ? -7.414 19.906 18.672 1 98.88 72 PRO B N 1
ATOM 2741 C CA . PRO B 1 72 ? -7.84 18.531 18.422 1 98.88 72 PRO B CA 1
ATOM 2742 C C . PRO B 1 72 ? -6.734 17.672 17.812 1 98.88 72 PRO B C 1
ATOM 2744 O O . PRO B 1 72 ? -5.953 18.156 16.984 1 98.88 72 PRO B O 1
ATOM 2747 N N . VAL B 1 73 ? -6.719 16.391 18.234 1 98.94 73 VAL B N 1
ATOM 2748 C CA . VAL B 1 73 ? -5.824 15.375 17.672 1 98.94 73 VAL B CA 1
ATOM 2749 C C . VAL B 1 73 ? -6.625 14.406 16.812 1 98.94 73 VAL B C 1
ATOM 2751 O O . VAL B 1 73 ? -7.543 13.742 17.297 1 98.94 73 VAL B O 1
ATOM 2754 N N . ILE B 1 74 ? -6.336 14.359 15.516 1 98.94 74 ILE B N 1
ATOM 2755 C CA . ILE B 1 74 ? -6.902 13.406 14.562 1 98.94 74 ILE B CA 1
ATOM 2756 C C . ILE B 1 74 ? -5.93 12.258 14.336 1 98.94 74 ILE B C 1
ATOM 2758 O O . ILE B 1 74 ? -5.027 12.352 13.5 1 98.94 74 ILE B O 1
ATOM 2762 N N . ALA B 1 75 ? -6.137 11.164 15 1 98.94 75 ALA B N 1
ATOM 2763 C CA . ALA B 1 75 ? -5.172 10.062 15.016 1 98.94 75 ALA B CA 1
ATOM 2764 C C . ALA B 1 75 ? -5.262 9.242 13.734 1 98.94 75 ALA B C 1
ATOM 2766 O O . ALA B 1 75 ? -6.352 8.836 13.32 1 98.94 75 ALA B O 1
ATOM 2767 N N . GLY B 1 76 ? -4.094 8.984 13.117 1 98.75 76 GLY B N 1
ATOM 2768 C CA . GLY B 1 76 ? -4.082 7.996 12.055 1 98.75 76 GLY B CA 1
ATOM 2769 C C . GLY B 1 76 ? -4.469 6.605 12.531 1 98.75 76 GLY B C 1
ATOM 2770 O O . GLY B 1 76 ? -3.906 6.098 13.5 1 98.75 76 GLY B O 1
ATOM 2771 N N . ALA B 1 77 ? -5.387 6 11.781 1 97.81 77 ALA B N 1
ATOM 2772 C CA . ALA B 1 77 ? -5.84 4.672 12.195 1 97.81 77 ALA B CA 1
ATOM 2773 C C . ALA B 1 77 ? -6.152 3.799 10.984 1 97.81 77 ALA B C 1
ATOM 2775 O O . ALA B 1 77 ? -6.957 2.869 11.078 1 97.81 77 ALA B O 1
ATOM 2776 N N . GLY B 1 78 ? -5.586 4.062 9.922 1 95.44 78 GLY B N 1
ATOM 2777 C CA . GLY B 1 78 ? -5.816 3.297 8.711 1 95.44 78 GLY B CA 1
ATOM 2778 C C . GLY B 1 78 ? -4.902 2.096 8.578 1 95.44 78 GLY B C 1
ATOM 2779 O O . GLY B 1 78 ? -3.846 2.043 9.211 1 95.44 78 GLY B O 1
ATOM 2780 N N . SER B 1 79 ? -5.375 1.172 7.773 1 95.25 79 SER B N 1
ATOM 2781 C CA . SER B 1 79 ? -4.625 -0.032 7.426 1 95.25 79 SER B CA 1
ATOM 2782 C C . SER B 1 79 ? -5.227 -0.728 6.211 1 95.25 79 SER B C 1
ATOM 2784 O O . SER B 1 79 ? -6.387 -0.49 5.859 1 95.25 79 SER B O 1
ATOM 2786 N N . ASN B 1 80 ? -4.379 -1.538 5.609 1 95.69 80 ASN B N 1
ATOM 2787 C CA . ASN B 1 80 ? -4.93 -2.367 4.543 1 95.69 80 ASN B CA 1
ATOM 2788 C C . ASN B 1 80 ? -5.504 -3.672 5.09 1 95.69 80 ASN B C 1
ATOM 2790 O O . ASN B 1 80 ? -5.895 -4.551 4.32 1 95.69 80 ASN B O 1
ATOM 2794 N N . SER B 1 81 ? -5.543 -3.836 6.316 1 96.94 81 SER B N 1
ATOM 2795 C CA . SER B 1 81 ? -6.273 -4.859 7.059 1 96.94 81 SER B CA 1
ATOM 2796 C C . SER B 1 81 ? -7.352 -4.238 7.938 1 96.94 81 SER B C 1
ATOM 2798 O O . SER B 1 81 ? -7.043 -3.506 8.883 1 96.94 81 SER B O 1
ATOM 2800 N N . THR B 1 82 ? -8.609 -4.566 7.68 1 98.31 82 THR B N 1
ATOM 2801 C CA . THR B 1 82 ? -9.719 -3.982 8.422 1 98.31 82 THR B CA 1
ATOM 2802 C C . THR B 1 82 ? -9.586 -4.27 9.914 1 98.31 82 THR B C 1
ATOM 2804 O O . THR B 1 82 ? -9.797 -3.381 10.742 1 98.31 82 THR B O 1
ATOM 2807 N N . ARG B 1 83 ? -9.203 -5.445 10.219 1 97.44 83 ARG B N 1
ATOM 2808 C CA . ARG B 1 83 ? -9.039 -5.836 11.617 1 97.44 83 ARG B CA 1
ATOM 2809 C C . ARG B 1 83 ? -7.992 -4.969 12.305 1 97.44 83 ARG B C 1
ATOM 2811 O O . ARG B 1 83 ? -8.18 -4.551 13.453 1 97.44 83 ARG B O 1
ATOM 2818 N N . GLU B 1 84 ? -6.941 -4.707 11.625 1 96.56 84 GLU B N 1
ATOM 2819 C CA . GLU B 1 84 ? -5.879 -3.863 12.172 1 96.56 84 GLU B CA 1
ATOM 2820 C C . GLU B 1 84 ? -6.348 -2.42 12.336 1 96.56 84 GLU B C 1
ATOM 2822 O O . GLU B 1 84 ? -6.062 -1.78 13.344 1 96.56 84 GLU B O 1
ATOM 2827 N N . ALA B 1 85 ? -7.047 -1.921 11.391 1 98.38 85 ALA B N 1
ATOM 2828 C CA . ALA B 1 85 ? -7.57 -0.558 11.461 1 98.38 85 ALA B CA 1
ATOM 2829 C C . ALA B 1 85 ? -8.5 -0.387 12.656 1 98.38 85 ALA B C 1
ATOM 2831 O O . ALA B 1 85 ? -8.461 0.635 13.344 1 98.38 85 ALA B O 1
ATOM 2832 N N . ILE B 1 86 ? -9.312 -1.396 12.875 1 98.62 86 ILE B N 1
ATOM 2833 C CA . ILE B 1 86 ? -10.242 -1.371 14 1 98.62 86 ILE B CA 1
ATOM 2834 C C . ILE B 1 86 ? -9.461 -1.311 15.305 1 98.62 86 ILE B C 1
ATOM 2836 O O . ILE B 1 86 ? -9.797 -0.537 16.203 1 98.62 86 ILE B O 1
ATOM 2840 N N . SER B 1 87 ? -8.398 -2.049 15.375 1 98.12 87 SER B N 1
ATOM 2841 C CA . SER B 1 87 ? -7.582 -2.049 16.578 1 98.12 87 SER B CA 1
ATOM 2842 C C . SER B 1 87 ? -6.965 -0.677 16.844 1 98.12 87 SER B C 1
ATOM 2844 O O . SER B 1 87 ? -6.938 -0.203 17.969 1 98.12 87 SER B O 1
ATOM 2846 N N . PHE B 1 88 ? -6.484 -0.014 15.828 1 98.31 88 PHE B N 1
ATOM 2847 C CA . PHE B 1 88 ? -5.922 1.326 15.945 1 98.31 88 PHE B CA 1
ATOM 2848 C C . PHE B 1 88 ? -6.992 2.328 16.359 1 98.31 88 PHE B C 1
ATOM 2850 O O . PHE B 1 88 ? -6.746 3.209 17.188 1 98.31 88 PHE B O 1
ATOM 2857 N N . ALA B 1 89 ? -8.172 2.182 15.781 1 98.75 89 ALA B N 1
ATOM 2858 C CA . ALA B 1 89 ? -9.281 3.078 16.094 1 98.75 89 ALA B CA 1
ATOM 2859 C C . ALA B 1 89 ? -9.664 2.98 17.562 1 98.75 89 ALA B C 1
ATOM 2861 O O . ALA B 1 89 ? -9.836 4 18.234 1 98.75 89 ALA B O 1
ATOM 2862 N N . GLU B 1 90 ? -9.805 1.795 18 1 98.69 90 GLU B N 1
ATOM 2863 C CA . GLU B 1 90 ? -10.18 1.561 19.391 1 98.69 90 GLU B CA 1
ATOM 2864 C C . GLU B 1 90 ? -9.125 2.105 20.359 1 98.69 90 GLU B C 1
ATOM 2866 O O . GLU B 1 90 ? -9.453 2.691 21.391 1 98.69 90 GLU B O 1
ATOM 2871 N N . HIS B 1 91 ? -7.891 1.924 20.031 1 98.62 91 HIS B N 1
ATOM 2872 C CA . HIS B 1 91 ? -6.812 2.455 20.859 1 98.62 91 HIS B CA 1
ATOM 2873 C C . HIS B 1 91 ? -6.844 3.98 20.891 1 98.62 91 HIS B C 1
ATOM 2875 O O . HIS B 1 91 ? -6.691 4.586 21.953 1 98.62 91 HIS B O 1
ATOM 2881 N N . ALA B 1 92 ? -6.984 4.574 19.75 1 98.81 92 ALA B N 1
ATOM 2882 C CA . ALA B 1 92 ? -7.031 6.031 19.656 1 98.81 92 ALA B CA 1
ATOM 2883 C C . ALA B 1 92 ? -8.141 6.602 20.531 1 98.81 92 ALA B C 1
ATOM 2885 O O . ALA B 1 92 ? -7.938 7.609 21.219 1 98.81 92 ALA B O 1
ATOM 2886 N N . GLU B 1 93 ? -9.273 5.965 20.5 1 98.81 93 GLU B N 1
ATOM 2887 C CA . GLU B 1 93 ? -10.391 6.391 21.344 1 98.81 93 GLU B CA 1
ATOM 2888 C C . GLU B 1 93 ? -10.039 6.25 22.828 1 98.81 93 GLU B C 1
ATOM 2890 O O . GLU B 1 93 ? -10.305 7.152 23.625 1 98.81 93 GLU B O 1
ATOM 2895 N N . LYS B 1 94 ? -9.453 5.145 23.172 1 98.69 94 LYS B N 1
ATOM 2896 C CA . LYS B 1 94 ? -9.109 4.844 24.547 1 98.69 94 LYS B CA 1
ATOM 2897 C C . LYS B 1 94 ? -8.156 5.891 25.125 1 98.69 94 LYS B C 1
ATOM 2899 O O . LYS B 1 94 ? -8.266 6.273 26.281 1 98.69 94 LYS B O 1
ATOM 2904 N N . VAL B 1 95 ? -7.219 6.414 24.281 1 98.56 95 VAL B N 1
ATOM 2905 C CA . VAL B 1 95 ? -6.184 7.301 24.812 1 98.56 95 VAL B CA 1
ATOM 2906 C C . VAL B 1 95 ? -6.629 8.758 24.672 1 98.56 95 VAL B C 1
ATOM 2908 O O . VAL B 1 95 ? -5.914 9.672 25.078 1 98.56 95 VAL B O 1
ATOM 2911 N N . GLY B 1 96 ? -7.734 9 23.984 1 98.69 96 GLY B N 1
ATOM 2912 C CA . GLY B 1 96 ? -8.352 10.312 24.078 1 98.69 96 GLY B CA 1
ATOM 2913 C C . GLY B 1 96 ? -8.18 11.133 22.812 1 98.69 96 GLY B C 1
ATOM 2914 O O . GLY B 1 96 ? -8.227 12.367 22.844 1 98.69 96 GLY B O 1
ATOM 2915 N N . ALA B 1 97 ? -7.953 10.531 21.656 1 98.88 97 ALA B N 1
ATOM 2916 C CA . ALA B 1 97 ? -7.961 11.266 20.406 1 98.88 97 ALA B CA 1
ATOM 2917 C C . ALA B 1 97 ? -9.328 11.891 20.141 1 98.88 97 ALA B C 1
ATOM 2919 O O . ALA B 1 97 ? -10.344 11.43 20.672 1 98.88 97 ALA B O 1
ATOM 2920 N N . ASP B 1 98 ? -9.344 12.922 19.328 1 98.88 98 ASP B N 1
ATOM 2921 C CA . ASP B 1 98 ? -10.586 13.648 19.078 1 98.88 98 ASP B CA 1
ATOM 2922 C C . ASP B 1 98 ? -11.266 13.148 17.812 1 98.88 98 ASP B C 1
ATOM 2924 O O . ASP B 1 98 ? -12.461 13.359 17.609 1 98.88 98 ASP B O 1
ATOM 2928 N N . ALA B 1 99 ? -10.562 12.531 16.922 1 98.94 99 ALA B N 1
ATOM 2929 C CA . ALA B 1 99 ? -11.039 11.992 15.656 1 98.94 99 ALA B CA 1
ATOM 2930 C C . ALA B 1 99 ? -10.031 11.008 15.07 1 98.94 99 ALA B C 1
ATOM 2932 O O . ALA B 1 99 ? -8.945 10.812 15.617 1 98.94 99 ALA B O 1
ATOM 2933 N N . LEU B 1 100 ? -10.453 10.367 13.992 1 98.94 100 LEU B N 1
ATOM 2934 C CA . LEU B 1 100 ? -9.602 9.422 13.273 1 98.94 100 LEU B CA 1
ATOM 2935 C C . LEU B 1 100 ? -9.406 9.867 11.828 1 98.94 100 LEU B C 1
ATOM 2937 O O . LEU B 1 100 ? -10.328 10.406 11.203 1 98.94 100 LEU B O 1
ATOM 2941 N N . LEU B 1 101 ? -8.227 9.711 11.367 1 98.94 101 LEU B N 1
ATOM 2942 C CA . LEU B 1 101 ? -7.938 9.734 9.938 1 98.94 101 LEU B CA 1
ATOM 2943 C C . LEU B 1 101 ? -7.711 8.32 9.406 1 98.94 101 LEU B C 1
ATOM 2945 O O . LEU B 1 101 ? -6.738 7.664 9.781 1 98.94 101 LEU B O 1
ATOM 2949 N N . VAL B 1 102 ? -8.578 7.852 8.523 1 98.88 102 VAL B N 1
ATOM 2950 C CA . VAL B 1 102 ? -8.508 6.48 8.031 1 98.88 102 VAL B CA 1
ATOM 2951 C C . VAL B 1 102 ? -8.227 6.484 6.531 1 98.88 102 VAL B C 1
ATOM 2953 O O . VAL B 1 102 ? -9.078 6.891 5.734 1 98.88 102 VAL B O 1
ATOM 2956 N N . VAL B 1 103 ? -7.078 6.016 6.184 1 98.56 103 VAL B N 1
ATOM 2957 C CA . VAL B 1 103 ? -6.676 5.996 4.781 1 98.56 103 VAL B CA 1
ATOM 2958 C C . VAL B 1 103 ? -7.375 4.844 4.059 1 98.56 103 VAL B C 1
ATOM 2960 O O . VAL B 1 103 ? -7.625 3.793 4.652 1 98.56 103 VAL B O 1
ATOM 2963 N N . THR B 1 104 ? -7.727 5.043 2.779 1 98.25 104 THR B N 1
ATOM 2964 C CA . THR B 1 104 ? -8.227 3.941 1.964 1 98.25 104 THR B CA 1
ATOM 2965 C C . THR B 1 104 ? -7.195 2.82 1.874 1 98.25 104 THR B C 1
ATOM 2967 O O . THR B 1 104 ? -5.996 3.082 1.75 1 98.25 104 THR B O 1
ATOM 2970 N N . PRO B 1 105 ? -7.703 1.595 1.959 1 97.12 105 PRO B N 1
ATOM 2971 C CA . PRO B 1 105 ? -6.766 0.47 2.006 1 97.12 105 PRO B CA 1
ATOM 2972 C C . PRO B 1 105 ? -5.906 0.365 0.748 1 97.12 105 PRO B C 1
ATOM 2974 O O . PRO B 1 105 ? -6.438 0.359 -0.367 1 97.12 105 PRO B O 1
ATOM 2977 N N . TYR B 1 106 ? -4.621 0.226 0.988 1 95.94 106 TYR B N 1
ATOM 2978 C CA . TYR B 1 106 ? -3.654 0.201 -0.102 1 95.94 106 TYR B CA 1
ATOM 2979 C C . TYR B 1 106 ? -3.234 -1.228 -0.429 1 95.94 106 TYR B C 1
ATOM 2981 O O . TYR B 1 106 ? -3.432 -2.139 0.38 1 95.94 106 TYR B O 1
ATOM 2989 N N . TYR B 1 107 ? -2.795 -1.442 -1.661 1 95 107 TYR B N 1
ATOM 2990 C CA . TYR B 1 107 ? -2.193 -2.666 -2.182 1 95 107 TYR B CA 1
ATOM 2991 C C . TYR B 1 107 ? -3.262 -3.697 -2.523 1 95 107 TYR B C 1
ATOM 2993 O O . TYR B 1 107 ? -3.215 -4.316 -3.59 1 95 107 TYR B O 1
ATOM 3001 N N . ASN B 1 108 ? -4.246 -3.895 -1.692 1 94.38 108 ASN B N 1
ATOM 3002 C CA . ASN B 1 108 ? -5.277 -4.906 -1.908 1 94.38 108 ASN B CA 1
ATOM 3003 C C . ASN B 1 108 ? -6.211 -4.52 -3.051 1 94.38 108 ASN B C 1
ATOM 3005 O O . ASN B 1 108 ? -6.906 -5.371 -3.607 1 94.38 108 ASN B O 1
ATOM 3009 N N . LYS B 1 109 ? -6.344 -3.311 -3.221 1 95.81 109 LYS B N 1
ATOM 3010 C CA . LYS B 1 109 ? -7.109 -2.732 -4.32 1 95.81 109 LYS B CA 1
ATOM 3011 C C . LYS B 1 109 ? -8.586 -3.111 -4.223 1 95.81 109 LYS B C 1
ATOM 3013 O O . LYS B 1 109 ? -9.164 -3.623 -5.184 1 95.81 109 LYS B O 1
ATOM 3018 N N . PRO B 1 110 ? -9.219 -2.891 -3.062 1 97.94 110 PRO B N 1
ATOM 3019 C CA . PRO B 1 110 ? -10.648 -3.205 -2.969 1 97.94 110 PRO B CA 1
ATOM 3020 C C . PRO B 1 110 ? -11.492 -2.391 -3.943 1 97.94 110 PRO B C 1
ATOM 3022 O O . PRO B 1 110 ? -11.109 -1.284 -4.328 1 97.94 110 PRO B O 1
ATOM 3025 N N . ASN B 1 111 ? -12.625 -2.967 -4.414 1 98.12 111 ASN B N 1
ATOM 3026 C CA . ASN B 1 111 ? -13.586 -2.189 -5.188 1 98.12 111 ASN B CA 1
ATOM 3027 C C . ASN B 1 111 ? -14.453 -1.306 -4.285 1 98.12 111 ASN B C 1
ATOM 3029 O O . ASN B 1 111 ? -14.227 -1.247 -3.074 1 98.12 111 ASN B O 1
ATOM 3033 N N . GLN B 1 112 ? -15.406 -0.578 -4.848 1 98.62 112 GLN B N 1
ATOM 3034 C CA . GLN B 1 112 ? -16.219 0.37 -4.086 1 98.62 112 GLN B CA 1
ATOM 3035 C C . GLN B 1 112 ? -16.984 -0.335 -2.975 1 98.62 112 GLN B C 1
ATOM 3037 O O . GLN B 1 112 ? -17.125 0.203 -1.875 1 98.62 112 GLN B O 1
ATOM 3042 N N . ARG B 1 113 ? -17.5 -1.582 -3.262 1 98.56 113 ARG B N 1
ATOM 3043 C CA . ARG B 1 113 ? -18.188 -2.352 -2.238 1 98.56 113 ARG B CA 1
ATOM 3044 C C . ARG B 1 113 ? -17.266 -2.701 -1.083 1 98.56 113 ARG B C 1
ATOM 3046 O O . ARG B 1 113 ? -17.656 -2.621 0.083 1 98.56 113 ARG B O 1
ATOM 3053 N N . GLY B 1 114 ? -16.062 -3.076 -1.43 1 98.69 114 GLY B N 1
ATOM 3054 C CA . GLY B 1 114 ? -15.062 -3.373 -0.414 1 98.69 114 GLY B CA 1
ATOM 3055 C C . GLY B 1 114 ? -14.688 -2.166 0.424 1 98.69 114 GLY B C 1
ATOM 3056 O O . GLY B 1 114 ? -14.531 -2.273 1.643 1 98.69 114 GLY B O 1
ATOM 3057 N N . LEU B 1 115 ? -14.547 -1.03 -0.212 1 98.81 115 LEU B N 1
ATOM 3058 C CA . LEU B 1 115 ? -14.273 0.215 0.497 1 98.81 115 LEU B CA 1
ATOM 3059 C C . LEU B 1 115 ? -15.383 0.529 1.492 1 98.81 115 LEU B C 1
ATOM 3061 O O . LEU B 1 115 ? -15.117 0.881 2.643 1 98.81 115 LEU B O 1
ATOM 3065 N N . TYR B 1 116 ? -16.625 0.41 1.026 1 98.88 116 TYR B N 1
ATOM 3066 C CA . TYR B 1 116 ? -17.766 0.666 1.9 1 98.88 116 TYR B CA 1
ATOM 3067 C C . TYR B 1 116 ? -17.719 -0.241 3.125 1 98.88 116 TYR B C 1
ATOM 3069 O O . TYR B 1 116 ? -17.844 0.23 4.258 1 98.88 116 TYR B O 1
ATOM 3077 N N . GLU B 1 117 ? -17.5 -1.549 2.91 1 98.81 117 GLU B N 1
ATOM 3078 C CA . GLU B 1 117 ? -17.516 -2.508 4.008 1 98.81 117 GLU B CA 1
ATOM 3079 C C . GLU B 1 117 ? -16.391 -2.236 5 1 98.81 117 GLU B C 1
ATOM 3081 O O . GLU B 1 117 ? -16.578 -2.381 6.211 1 98.81 117 GLU B O 1
ATOM 3086 N N . HIS B 1 118 ? -15.273 -1.874 4.516 1 98.81 118 HIS B N 1
ATOM 3087 C CA . HIS B 1 118 ? -14.109 -1.559 5.336 1 98.81 118 HIS B CA 1
ATOM 3088 C C . HIS B 1 118 ? -14.391 -0.387 6.27 1 98.81 118 HIS B C 1
ATOM 3090 O O . HIS B 1 118 ? -14.227 -0.501 7.484 1 98.81 118 HIS B O 1
ATOM 3096 N N . PHE B 1 119 ? -14.891 0.682 5.766 1 98.94 119 PHE B N 1
ATOM 3097 C CA . PHE B 1 119 ? -15.141 1.883 6.555 1 98.94 119 PHE B CA 1
ATOM 3098 C C . PHE B 1 119 ? -16.344 1.691 7.461 1 98.94 119 PHE B C 1
ATOM 3100 O O . PHE B 1 119 ? -16.375 2.211 8.578 1 98.94 119 PHE B O 1
ATOM 3107 N N . ALA B 1 120 ? -17.312 0.947 6.949 1 98.94 120 ALA B N 1
ATOM 3108 C CA . ALA B 1 120 ? -18.469 0.632 7.785 1 98.94 120 ALA B CA 1
ATOM 3109 C C . ALA B 1 120 ? -18.047 -0.13 9.039 1 98.94 120 ALA B C 1
ATOM 3111 O O . ALA B 1 120 ? -18.516 0.165 10.141 1 98.94 120 ALA B O 1
ATOM 3112 N N . ALA B 1 121 ? -17.188 -1.079 8.852 1 98.88 121 ALA B N 1
ATOM 3113 C CA . ALA B 1 121 ? -16.719 -1.876 9.984 1 98.88 121 ALA B CA 1
ATOM 3114 C C . ALA B 1 121 ? -15.984 -1.004 11 1 98.88 121 ALA B C 1
ATOM 3116 O O . ALA B 1 121 ? -16.172 -1.157 12.211 1 98.88 121 ALA B O 1
ATOM 3117 N N . ILE B 1 122 ? -15.172 -0.087 10.547 1 98.88 122 ILE B N 1
ATOM 3118 C CA . ILE B 1 122 ? -14.414 0.801 11.43 1 98.88 122 ILE B CA 1
ATOM 3119 C C . ILE B 1 122 ? -15.367 1.767 12.125 1 98.88 122 ILE B C 1
ATOM 3121 O O . ILE B 1 122 ? -15.258 2 13.328 1 98.88 122 ILE B O 1
ATOM 3125 N N . ALA B 1 123 ? -16.328 2.287 11.422 1 98.88 123 ALA B N 1
ATOM 3126 C CA . ALA B 1 123 ? -17.297 3.227 11.977 1 98.88 123 ALA B CA 1
ATOM 3127 C C . ALA B 1 123 ? -18.078 2.594 13.125 1 98.88 123 ALA B C 1
ATOM 3129 O O . ALA B 1 123 ? -18.391 3.262 14.109 1 98.88 123 ALA B O 1
ATOM 3130 N N . ARG B 1 124 ? -18.359 1.318 12.992 1 98.75 124 ARG B N 1
ATOM 3131 C CA . ARG B 1 124 ? -19.109 0.602 14.008 1 98.75 124 ARG B CA 1
ATOM 3132 C C . ARG B 1 124 ? -18.266 0.36 15.258 1 98.75 124 ARG B C 1
ATOM 3134 O O . ARG B 1 124 ? -18.812 0.17 16.344 1 98.75 124 ARG B O 1
ATOM 3141 N N . SER B 1 125 ? -16.969 0.491 15.148 1 98.62 125 SER B N 1
ATOM 3142 C CA . SER B 1 125 ? -16.078 0.053 16.219 1 98.62 125 SER B CA 1
ATOM 3143 C C . SER B 1 125 ? -15.727 1.206 17.156 1 98.62 125 SER B C 1
ATOM 3145 O O . SER B 1 125 ? -15.078 1.002 18.188 1 98.62 125 SER B O 1
ATOM 3147 N N . THR B 1 126 ? -16.125 2.461 16.844 1 98.69 126 THR B N 1
ATOM 3148 C CA . THR B 1 126 ? -15.719 3.635 17.609 1 98.69 126 THR B CA 1
ATOM 3149 C C . THR B 1 126 ? -16.812 4.707 17.578 1 98.69 126 THR B C 1
ATOM 3151 O O . THR B 1 126 ? -17.688 4.668 16.719 1 98.69 126 THR B O 1
ATOM 3154 N N . SER B 1 127 ? -16.781 5.59 18.5 1 98.38 127 SER B N 1
ATOM 3155 C CA . SER B 1 127 ? -17.688 6.73 18.5 1 98.38 127 SER B CA 1
ATOM 3156 C C . SER B 1 127 ? -17 7.98 17.953 1 98.38 127 SER B C 1
ATOM 3158 O O . SER B 1 127 ? -17.656 9 17.703 1 98.38 127 SER B O 1
ATOM 3160 N N . LEU B 1 128 ? -15.711 7.895 17.75 1 98.81 128 LEU B N 1
ATOM 3161 C CA . LEU B 1 128 ? -14.953 9.062 17.297 1 98.81 128 LEU B CA 1
ATOM 3162 C C . LEU B 1 128 ? -15.344 9.445 15.875 1 98.81 128 LEU B C 1
ATOM 3164 O O . LEU B 1 128 ? -15.594 8.578 15.031 1 98.81 128 LEU B O 1
ATOM 3168 N N . PRO B 1 129 ? -15.375 10.734 15.625 1 98.88 129 PRO B N 1
ATOM 3169 C CA . PRO B 1 129 ? -15.492 11.164 14.227 1 98.88 129 PRO B CA 1
ATOM 3170 C C . PRO B 1 129 ? -14.398 10.586 13.336 1 98.88 129 PRO B C 1
ATOM 3172 O O . PRO B 1 129 ? -13.25 10.469 13.773 1 98.88 129 PRO B O 1
ATOM 3175 N N . ILE B 1 130 ? -14.766 10.234 12.102 1 98.94 130 ILE B N 1
ATOM 3176 C CA . ILE B 1 130 ? -13.836 9.633 11.148 1 98.94 130 ILE B CA 1
ATOM 3177 C C . ILE B 1 130 ? -13.727 10.516 9.906 1 98.94 130 ILE B C 1
ATOM 3179 O O . ILE B 1 130 ? -14.742 10.898 9.32 1 98.94 130 ILE B O 1
ATOM 3183 N N . PHE B 1 131 ? -12.516 10.844 9.586 1 98.94 131 PHE B N 1
ATOM 3184 C CA . PHE B 1 131 ? -12.203 11.43 8.289 1 98.94 131 PHE B CA 1
ATOM 3185 C C . PHE B 1 131 ? -11.672 10.375 7.324 1 98.94 131 PHE B C 1
ATOM 3187 O O . PHE B 1 131 ? -10.719 9.656 7.648 1 98.94 131 PHE B O 1
ATOM 3194 N N . ILE B 1 132 ? -12.281 10.312 6.125 1 98.94 132 ILE B N 1
ATOM 3195 C CA . ILE B 1 132 ? -11.781 9.461 5.051 1 98.94 132 ILE B CA 1
ATOM 3196 C C . ILE B 1 132 ? -10.539 10.086 4.422 1 98.94 132 ILE B C 1
ATOM 3198 O O . ILE B 1 132 ? -10.578 11.242 3.98 1 98.94 132 ILE B O 1
ATOM 3202 N N . TYR B 1 133 ? -9.508 9.391 4.539 1 98.81 133 TYR B N 1
ATOM 3203 C CA . TYR B 1 133 ? -8.305 9.852 3.846 1 98.81 133 TYR B CA 1
ATOM 3204 C C . TYR B 1 133 ? -8.203 9.219 2.461 1 98.81 133 TYR B C 1
ATOM 3206 O O . TYR B 1 133 ? -7.809 8.062 2.328 1 98.81 133 TYR B O 1
ATOM 3214 N N . ASN B 1 134 ? -8.586 9.992 1.401 1 98.69 134 ASN B N 1
ATOM 3215 C CA . ASN B 1 134 ? -8.562 9.547 0.013 1 98.69 134 ASN B CA 1
ATOM 3216 C C . ASN B 1 134 ? -7.316 10.031 -0.717 1 98.69 134 ASN B C 1
ATOM 3218 O O . ASN B 1 134 ? -7.191 11.211 -1.033 1 98.69 134 ASN B O 1
ATOM 3222 N N . ILE B 1 135 ? -6.422 9.078 -1.049 1 97.88 135 ILE B N 1
ATOM 3223 C CA . ILE B 1 135 ? -5.125 9.438 -1.608 1 97.88 135 ILE B CA 1
ATOM 3224 C C . ILE B 1 135 ? -4.73 8.438 -2.691 1 97.88 135 ILE B C 1
ATOM 3226 O O . ILE B 1 135 ? -3.721 7.742 -2.564 1 97.88 135 ILE B O 1
ATOM 3230 N N . PRO B 1 136 ? -5.367 8.469 -3.857 1 96.81 136 PRO B N 1
ATOM 3231 C CA . PRO B 1 136 ? -5.148 7.473 -4.91 1 96.81 136 PRO B CA 1
ATOM 3232 C C . PRO B 1 136 ? -3.691 7.406 -5.363 1 96.81 136 PRO B C 1
ATOM 3234 O O . PRO B 1 136 ? -3.176 6.32 -5.645 1 96.81 136 PRO B O 1
ATOM 3237 N N . PRO B 1 137 ? -2.875 8.469 -5.332 1 95.62 137 PRO B N 1
ATOM 3238 C CA . PRO B 1 137 ? -1.481 8.367 -5.777 1 95.62 137 PRO B CA 1
ATOM 3239 C C . PRO B 1 137 ? -0.648 7.441 -4.895 1 95.62 137 PRO B C 1
ATOM 3241 O O . PRO B 1 137 ? 0.442 7.02 -5.289 1 95.62 137 PRO B O 1
ATOM 3244 N N . ARG B 1 138 ? -1.173 7.109 -3.713 1 96.75 138 ARG B N 1
ATOM 3245 C CA . ARG B 1 138 ? -0.459 6.188 -2.834 1 96.75 138 ARG B CA 1
ATOM 3246 C C . ARG B 1 138 ? -1.227 4.879 -2.674 1 96.75 138 ARG B C 1
ATOM 3248 O O . ARG B 1 138 ? -0.625 3.807 -2.611 1 96.75 138 ARG B O 1
ATOM 3255 N N . SER B 1 139 ? -2.559 4.961 -2.631 1 96.06 139 SER B N 1
ATOM 3256 C CA . SER B 1 139 ? -3.355 3.795 -2.266 1 96.06 139 SER B CA 1
ATOM 3257 C C . SER B 1 139 ? -3.824 3.035 -3.504 1 96.06 139 SER B C 1
ATOM 3259 O O . SER B 1 139 ? -4.301 1.904 -3.4 1 96.06 139 SER B O 1
ATOM 3261 N N . VAL B 1 140 ? -3.715 3.664 -4.691 1 94.81 140 VAL B N 1
ATOM 3262 C CA . VAL B 1 140 ? -4.07 3.068 -5.977 1 94.81 140 VAL B CA 1
ATOM 3263 C C . VAL B 1 140 ? -5.586 3.09 -6.156 1 94.81 140 VAL B C 1
ATOM 3265 O O . VAL B 1 140 ? -6.082 3.098 -7.285 1 94.81 140 VAL B O 1
ATOM 3268 N N . VAL B 1 141 ? -6.379 3.172 -5.086 1 96.81 141 VAL B N 1
ATOM 3269 C CA . VAL B 1 141 ? -7.836 3.164 -5.176 1 96.81 141 VAL B CA 1
ATOM 3270 C C . VAL B 1 141 ? -8.383 4.559 -4.867 1 96.81 141 VAL B C 1
ATOM 3272 O O . VAL B 1 141 ? -7.82 5.281 -4.039 1 96.81 141 VAL B O 1
ATOM 3275 N N . ASP B 1 142 ? -9.438 4.922 -5.602 1 98.12 142 ASP B N 1
ATOM 3276 C CA . ASP B 1 142 ? -10.141 6.188 -5.441 1 98.12 142 ASP B CA 1
ATOM 3277 C C . ASP B 1 142 ? -11.57 5.965 -4.953 1 98.12 142 ASP B C 1
ATOM 3279 O O . ASP B 1 142 ? -12.414 5.449 -5.691 1 98.12 142 ASP B O 1
ATOM 3283 N N . MET B 1 143 ? -11.82 6.312 -3.678 1 98.62 143 MET B N 1
ATOM 3284 C CA . MET B 1 143 ? -13.211 6.234 -3.229 1 98.62 143 MET B CA 1
ATOM 3285 C C . MET B 1 143 ? -14.055 7.312 -3.896 1 98.62 143 MET B C 1
ATOM 3287 O O . MET B 1 143 ? -13.773 8.5 -3.768 1 98.62 143 MET B O 1
ATOM 3291 N N . LEU B 1 144 ? -15.102 6.914 -4.527 1 98.56 144 LEU B N 1
ATOM 3292 C CA . LEU B 1 144 ? -15.961 7.836 -5.27 1 98.56 144 LEU B CA 1
ATOM 3293 C C . LEU B 1 144 ? -16.891 8.586 -4.324 1 98.56 144 LEU B C 1
ATOM 3295 O O . LEU B 1 144 ? -17.234 8.086 -3.256 1 98.56 144 LEU B O 1
ATOM 3299 N N . PRO B 1 145 ? -17.297 9.812 -4.734 1 98.56 145 PRO B N 1
ATOM 3300 C CA . PRO B 1 145 ? -18.203 10.609 -3.902 1 98.56 145 PRO B CA 1
ATOM 3301 C C . PRO B 1 145 ? -19.484 9.859 -3.545 1 98.56 145 PRO B C 1
ATOM 3303 O O . PRO B 1 145 ? -20.016 10.023 -2.441 1 98.56 145 PRO B O 1
ATOM 3306 N N . GLU B 1 146 ? -19.984 8.984 -4.422 1 98.62 146 GLU B N 1
ATOM 3307 C CA . GLU B 1 146 ? -21.188 8.203 -4.156 1 98.62 146 GLU B CA 1
ATOM 3308 C C . GLU B 1 146 ? -20.984 7.266 -2.967 1 98.62 146 GLU B C 1
ATOM 3310 O O . GLU B 1 146 ? -21.875 7.105 -2.137 1 98.62 146 GLU B O 1
ATOM 3315 N N . THR B 1 147 ? -19.844 6.637 -2.895 1 98.88 147 THR B N 1
ATOM 3316 C CA . THR B 1 147 ? -19.531 5.758 -1.774 1 98.88 147 THR B CA 1
ATOM 3317 C C . THR B 1 147 ? -19.359 6.559 -0.486 1 98.88 147 THR B C 1
ATOM 3319 O O . THR B 1 147 ? -19.844 6.148 0.572 1 98.88 147 THR B O 1
ATOM 3322 N N . MET B 1 148 ? -18.734 7.727 -0.536 1 98.88 148 MET B N 1
ATOM 3323 C CA . MET B 1 148 ? -18.609 8.609 0.616 1 98.88 148 MET B CA 1
ATOM 3324 C C . MET B 1 148 ? -19.969 9.008 1.15 1 98.88 148 MET B C 1
ATOM 3326 O O . MET B 1 148 ? -20.203 9.008 2.361 1 98.88 148 MET B O 1
ATOM 3330 N N . ALA B 1 149 ? -20.828 9.336 0.199 1 98.88 149 ALA B N 1
ATOM 3331 C CA . ALA B 1 149 ? -22.172 9.797 0.567 1 98.88 149 ALA B CA 1
ATOM 3332 C C . ALA B 1 149 ? -22.953 8.703 1.283 1 98.88 149 ALA B C 1
ATOM 3334 O O . ALA B 1 149 ? -23.641 8.969 2.271 1 98.88 149 ALA B O 1
ATOM 3335 N N . ARG B 1 150 ? -22.875 7.469 0.749 1 98.88 150 ARG B N 1
ATOM 3336 C CA . ARG B 1 150 ? -23.547 6.344 1.388 1 98.88 150 ARG B CA 1
ATOM 3337 C C . ARG B 1 150 ? -23.016 6.125 2.803 1 98.88 150 ARG B C 1
ATOM 3339 O O . ARG B 1 150 ? -23.797 5.887 3.729 1 98.88 150 ARG B O 1
ATOM 3346 N N . LEU B 1 151 ? -21.719 6.207 2.98 1 98.94 151 LEU B N 1
ATOM 3347 C CA . LEU B 1 151 ? -21.094 6.039 4.289 1 98.94 151 LEU B CA 1
ATOM 3348 C C . LEU B 1 151 ? -21.547 7.129 5.25 1 98.94 151 LEU B C 1
ATOM 3350 O O . LEU B 1 151 ? -21.938 6.84 6.387 1 98.94 151 LEU B O 1
ATOM 3354 N N . ALA B 1 152 ? -21.5 8.352 4.793 1 98.75 152 ALA B N 1
ATOM 3355 C CA . ALA B 1 152 ? -21.891 9.484 5.641 1 98.75 152 ALA B CA 1
ATOM 3356 C C . ALA B 1 152 ? -23.359 9.398 6.043 1 98.75 152 ALA B C 1
ATOM 3358 O O . ALA B 1 152 ? -23.719 9.805 7.152 1 98.75 152 ALA B O 1
ATOM 3359 N N . ALA B 1 153 ? -24.188 8.938 5.164 1 98.62 153 ALA B N 1
ATOM 3360 C CA . ALA B 1 153 ? -25.609 8.789 5.441 1 98.62 153 ALA B CA 1
ATOM 3361 C C . ALA B 1 153 ? -25.859 7.668 6.453 1 98.62 153 ALA B C 1
ATOM 3363 O O . ALA B 1 153 ? -26.719 7.797 7.332 1 98.62 153 ALA B O 1
ATOM 3364 N N . ASP B 1 154 ? -25.141 6.59 6.316 1 98.75 154 ASP B N 1
ATOM 3365 C CA . ASP B 1 154 ? -25.391 5.395 7.117 1 98.75 154 ASP B CA 1
ATOM 3366 C C . ASP B 1 154 ? -24.734 5.516 8.492 1 98.75 154 ASP B C 1
ATOM 3368 O O . ASP B 1 154 ? -25.156 4.875 9.453 1 98.75 154 ASP B O 1
ATOM 3372 N N . PHE B 1 155 ? -23.672 6.324 8.617 1 98.81 155 PHE B N 1
ATOM 3373 C CA . PHE B 1 155 ? -22.906 6.426 9.852 1 98.81 155 PHE B CA 1
ATOM 3374 C C . PHE B 1 155 ? -22.688 7.887 10.227 1 98.81 155 PHE B C 1
ATOM 3376 O O . PHE B 1 155 ? -21.906 8.586 9.562 1 98.81 155 PHE B O 1
ATOM 3383 N N . LYS B 1 156 ? -23.141 8.328 11.336 1 98.19 156 LYS B N 1
ATOM 3384 C CA . LYS B 1 156 ? -23.078 9.727 11.758 1 98.19 156 LYS B CA 1
ATOM 3385 C C . LYS B 1 156 ? -21.656 10.133 12.102 1 98.19 156 LYS B C 1
ATOM 3387 O O . LYS B 1 156 ? -21.297 11.312 12.055 1 98.19 156 LYS B O 1
ATOM 3392 N N . ASN B 1 157 ? -20.781 9.117 12.359 1 98.69 157 ASN B N 1
ATOM 3393 C CA . ASN B 1 157 ? -19.422 9.461 12.766 1 98.69 157 ASN B CA 1
ATOM 3394 C C . ASN B 1 157 ? -18.469 9.484 11.57 1 98.69 157 ASN B C 1
ATOM 3396 O O . ASN B 1 157 ? -17.281 9.727 11.727 1 98.69 157 ASN B O 1
ATOM 3400 N N . ILE B 1 158 ? -18.938 9.219 10.391 1 98.88 158 ILE B N 1
ATOM 3401 C CA . ILE B 1 158 ? -18.203 9.586 9.195 1 98.88 158 ILE B CA 1
ATOM 3402 C C . ILE B 1 158 ? -18.484 11.047 8.836 1 98.88 158 ILE B C 1
ATOM 3404 O O . ILE B 1 158 ? -19.531 11.359 8.266 1 98.88 158 ILE B O 1
ATOM 3408 N N . VAL B 1 159 ? -17.5 11.922 9.102 1 98.75 159 VAL B N 1
ATOM 3409 C CA . VAL B 1 159 ? -17.875 13.32 9.203 1 98.75 159 VAL B CA 1
ATOM 3410 C C . VAL B 1 159 ? -17.203 14.125 8.094 1 98.75 159 VAL B C 1
ATOM 3412 O O . VAL B 1 159 ? -17.562 15.281 7.852 1 98.75 159 VAL B O 1
ATOM 3415 N N . GLY B 1 160 ? -16.203 13.523 7.391 1 98.81 160 GLY B N 1
ATOM 3416 C CA . GLY B 1 160 ? -15.5 14.328 6.402 1 98.81 160 GLY B CA 1
ATOM 3417 C C . GLY B 1 160 ? -14.43 13.555 5.652 1 98.81 160 GLY B C 1
ATOM 3418 O O . GLY B 1 160 ? -14.398 12.32 5.703 1 98.81 160 GLY B O 1
ATOM 3419 N N . VAL B 1 161 ? -13.617 14.32 4.848 1 98.88 161 VAL B N 1
ATOM 3420 C CA . VAL B 1 161 ? -12.594 13.727 3.994 1 98.88 161 VAL B CA 1
ATOM 3421 C C . VAL B 1 161 ? -11.344 14.594 4.004 1 98.88 161 VAL B C 1
ATOM 3423 O O . VAL B 1 161 ? -11.43 15.82 4.078 1 98.88 161 VAL B O 1
ATOM 3426 N N . LYS B 1 162 ? -10.203 13.938 4.16 1 98.81 162 LYS B N 1
ATOM 3427 C CA . LYS B 1 162 ? -8.953 14.484 3.633 1 98.81 162 LYS B CA 1
ATOM 3428 C C . LYS B 1 162 ? -8.758 14.078 2.176 1 98.81 162 LYS B C 1
ATOM 3430 O O . LYS B 1 162 ? -8.461 12.914 1.882 1 98.81 162 LYS B O 1
ATOM 3435 N N . ASP B 1 163 ? -8.93 15.031 1.318 1 98.56 163 ASP B N 1
ATOM 3436 C CA . ASP B 1 163 ? -8.891 14.75 -0.114 1 98.56 163 ASP B CA 1
ATOM 3437 C C . ASP B 1 163 ? -7.512 15.078 -0.695 1 98.56 163 ASP B C 1
ATOM 3439 O O . ASP B 1 163 ? -7.129 16.25 -0.783 1 98.56 163 ASP B O 1
ATOM 3443 N N . ALA B 1 164 ? -6.801 14.031 -1.07 1 97.56 164 ALA B N 1
ATOM 3444 C CA . ALA B 1 164 ? -5.457 14.195 -1.624 1 97.56 164 ALA B CA 1
ATOM 3445 C C . ALA B 1 164 ? -5.418 13.797 -3.098 1 97.56 164 ALA B C 1
ATOM 3447 O O . ALA B 1 164 ? -4.453 13.188 -3.559 1 97.56 164 ALA B O 1
ATOM 3448 N N . THR B 1 165 ? -6.488 14.117 -3.844 1 94.25 165 THR B N 1
ATOM 3449 C CA . THR B 1 165 ? -6.57 13.805 -5.266 1 94.25 165 THR B CA 1
ATOM 3450 C C . THR B 1 165 ? -5.98 14.938 -6.102 1 94.25 165 THR B C 1
ATOM 3452 O O . THR B 1 165 ? -5.629 14.734 -7.27 1 94.25 165 THR B O 1
ATOM 3455 N N . ALA B 1 166 ? -5.934 16.094 -5.57 1 89.94 166 ALA B N 1
ATOM 3456 C CA . ALA B 1 166 ? -5.547 17.328 -6.254 1 89.94 166 ALA B CA 1
ATOM 3457 C C . ALA B 1 166 ? -6.52 17.672 -7.379 1 89.94 166 ALA B C 1
ATOM 3459 O O . ALA B 1 166 ? -6.176 18.391 -8.312 1 89.94 166 ALA B O 1
ATOM 3460 N N . LYS B 1 167 ? -7.746 17.047 -7.371 1 93.5 167 LYS B N 1
ATOM 3461 C CA . LYS B 1 167 ? -8.828 17.344 -8.305 1 93.5 167 LYS B CA 1
ATOM 3462 C C . LYS B 1 167 ? -9.844 18.297 -7.672 1 93.5 167 LYS B C 1
ATOM 3464 O O . LYS B 1 167 ? -10.734 17.875 -6.941 1 93.5 167 LYS B O 1
ATOM 3469 N N . LEU B 1 168 ? -9.766 19.5 -8.078 1 94.38 168 LEU B N 1
ATOM 3470 C CA . LEU B 1 168 ? -10.539 20.531 -7.383 1 94.38 168 LEU B CA 1
ATOM 3471 C C . LEU B 1 168 ? -12.031 20.359 -7.645 1 94.38 168 LEU B C 1
ATOM 3473 O O . LEU B 1 168 ? -12.859 20.75 -6.82 1 94.38 168 LEU B O 1
ATOM 3477 N N . ASP B 1 169 ? -12.383 19.875 -8.852 1 95 169 ASP B N 1
ATOM 3478 C CA . ASP B 1 169 ? -13.797 19.656 -9.133 1 95 169 ASP B CA 1
ATOM 3479 C C . ASP B 1 169 ? -14.383 18.609 -8.188 1 95 169 ASP B C 1
ATOM 3481 O O . ASP B 1 169 ? -15.594 18.609 -7.934 1 95 169 ASP B O 1
ATOM 3485 N N . ARG B 1 170 ? -13.594 17.812 -7.559 1 95.44 170 ARG B N 1
ATOM 3486 C CA . ARG B 1 170 ? -14.016 16.781 -6.605 1 95.44 170 ARG B CA 1
ATOM 3487 C C . ARG B 1 170 ? -14.633 17.422 -5.363 1 95.44 170 ARG B C 1
ATOM 3489 O O . ARG B 1 170 ? -15.516 16.828 -4.734 1 95.44 170 ARG B O 1
ATOM 3496 N N . VAL B 1 171 ? -14.164 18.562 -5.035 1 97.06 171 VAL B N 1
ATOM 3497 C CA . VAL B 1 171 ? -14.672 19.25 -3.852 1 97.06 171 VAL B CA 1
ATOM 3498 C C . VAL B 1 171 ? -16.172 19.5 -4.012 1 97.06 171 VAL B C 1
ATOM 3500 O O . VAL B 1 171 ? -16.953 19.219 -3.105 1 97.06 171 VAL B O 1
ATOM 3503 N N . SER B 1 172 ? -16.531 19.953 -5.18 1 97.56 172 SER B N 1
ATOM 3504 C CA . SER B 1 172 ? -17.938 20.234 -5.461 1 97.56 172 SER B CA 1
ATOM 3505 C C . SER B 1 172 ? -18.734 18.938 -5.582 1 97.56 172 SER B C 1
ATOM 3507 O O . SER B 1 172 ? -19.891 18.875 -5.148 1 97.56 172 SER B O 1
ATOM 3509 N N . GLU B 1 173 ? -18.156 17.938 -6.176 1 97.62 173 GLU B N 1
ATOM 3510 C CA . GLU B 1 173 ? -18.828 16.656 -6.289 1 97.62 173 GLU B CA 1
ATOM 3511 C C . GLU B 1 173 ? -19.125 16.062 -4.91 1 97.62 173 GLU B C 1
ATOM 3513 O O . GLU B 1 173 ? -20.203 15.531 -4.68 1 97.62 173 GLU B O 1
ATOM 3518 N N . GLN B 1 174 ? -18.156 16.156 -4.043 1 98.19 174 GLN B N 1
ATOM 3519 C CA . GLN B 1 174 ? -18.312 15.641 -2.688 1 98.19 174 GLN B CA 1
ATOM 3520 C C . GLN B 1 174 ? -19.375 16.406 -1.919 1 98.19 174 GLN B C 1
ATOM 3522 O O . GLN B 1 174 ? -20.188 15.82 -1.196 1 98.19 174 GLN B O 1
ATOM 3527 N N . ARG B 1 175 ? -19.344 17.703 -2.057 1 97.44 175 ARG B N 1
ATOM 3528 C CA . ARG B 1 175 ? -20.344 18.531 -1.398 1 97.44 175 ARG B CA 1
ATOM 3529 C C . ARG B 1 175 ? -21.75 18.203 -1.907 1 97.44 175 ARG B C 1
ATOM 3531 O O . ARG B 1 175 ? -22.703 18.141 -1.126 1 97.44 175 ARG B O 1
ATOM 3538 N N . GLU B 1 176 ? -21.906 18.047 -3.221 1 97.94 176 GLU B N 1
ATOM 3539 C CA . GLU B 1 176 ? -23.172 17.672 -3.824 1 97.94 176 GLU B CA 1
ATOM 3540 C C . GLU B 1 176 ? -23.672 16.328 -3.299 1 97.94 176 GLU B C 1
ATOM 3542 O O . GLU B 1 176 ? -24.844 16.188 -2.959 1 97.94 176 GLU B O 1
ATOM 3547 N N . ALA B 1 177 ? -22.812 15.391 -3.174 1 98.44 177 ALA B N 1
ATOM 3548 C CA . ALA B 1 177 ? -23.172 14.016 -2.824 1 98.44 177 ALA B CA 1
ATOM 3549 C C . ALA B 1 177 ? -23.375 13.867 -1.319 1 98.44 177 ALA B C 1
ATOM 3551 O O . ALA B 1 177 ? -24.297 13.18 -0.876 1 98.44 177 ALA B O 1
ATOM 3552 N N . CYS B 1 178 ? -22.547 14.508 -0.478 1 98.31 178 CYS B N 1
ATOM 3553 C CA . CYS B 1 178 ? -22.5 14.258 0.958 1 98.31 178 CYS B CA 1
ATOM 3554 C C . CYS B 1 178 ? -23.219 15.352 1.73 1 98.31 178 CYS B C 1
ATOM 3556 O O . CYS B 1 178 ? -23.578 15.172 2.893 1 98.31 178 CYS B O 1
ATOM 3558 N N . GLY B 1 179 ? -23.359 16.531 1.097 1 97.12 179 GLY B N 1
ATOM 3559 C CA . GLY B 1 179 ? -24 17.656 1.76 1 97.12 179 GLY B CA 1
ATOM 3560 C C . GLY B 1 179 ? -23 18.688 2.277 1 97.12 179 GLY B C 1
ATOM 3561 O O . GLY B 1 179 ? -21.797 18.422 2.338 1 97.12 179 GLY B O 1
ATOM 3562 N N . PRO B 1 180 ? -23.438 19.844 2.648 1 95.31 180 PRO B N 1
ATOM 3563 C CA . PRO B 1 180 ? -22.578 20.969 3.01 1 95.31 180 PRO B CA 1
ATOM 3564 C C . PRO B 1 180 ? -21.938 20.797 4.387 1 95.31 180 PRO B C 1
ATOM 3566 O O . PRO B 1 180 ? -20.969 21.5 4.719 1 95.31 180 PRO B O 1
ATOM 3569 N N . ASP B 1 181 ? -22.469 19.859 5.168 1 96.5 181 ASP B N 1
ATOM 3570 C CA . ASP B 1 181 ? -21.938 19.688 6.52 1 96.5 181 ASP B CA 1
ATOM 3571 C C . ASP B 1 181 ? -20.766 18.703 6.527 1 96.5 181 ASP B C 1
ATOM 3573 O O . ASP B 1 181 ? -20.047 18.594 7.523 1 96.5 181 ASP B O 1
ATOM 3577 N N . PHE B 1 182 ? -20.594 17.953 5.441 1 98.44 182 PHE B N 1
ATOM 3578 C CA . PHE B 1 182 ? -19.453 17.062 5.293 1 98.44 182 PHE B CA 1
ATOM 3579 C C . PHE B 1 182 ? -18.156 17.859 5.25 1 98.44 182 PHE B C 1
ATOM 3581 O O . PHE B 1 182 ? -17.938 18.656 4.34 1 98.44 182 PHE B O 1
ATOM 3588 N N . ILE B 1 183 ? -17.297 17.688 6.211 1 98.75 183 ILE B N 1
ATOM 3589 C CA . ILE B 1 183 ? -16.094 18.5 6.383 1 98.75 183 ILE B CA 1
ATOM 3590 C C . ILE B 1 183 ? -15.047 18.109 5.355 1 98.75 183 ILE B C 1
ATOM 3592 O O . ILE B 1 183 ? -14.625 16.938 5.297 1 98.75 183 ILE B O 1
ATOM 3596 N N . GLN B 1 184 ? -14.648 19.062 4.531 1 98.75 184 GLN B N 1
ATOM 3597 C CA . GLN B 1 184 ? -13.648 18.781 3.516 1 98.75 184 GLN B CA 1
ATOM 3598 C C . GLN B 1 184 ? -12.336 19.5 3.818 1 98.75 184 GLN B C 1
ATOM 3600 O O . GLN B 1 184 ? -12.305 20.719 3.906 1 98.75 184 GLN B O 1
ATOM 3605 N N . LEU B 1 185 ? -11.305 18.719 3.986 1 98.88 185 LEU B N 1
ATOM 3606 C CA . LEU B 1 185 ? -9.953 19.219 4.207 1 98.88 185 LEU B CA 1
ATOM 3607 C C . LEU B 1 185 ? -9.039 18.844 3.053 1 98.88 185 LEU B C 1
ATOM 3609 O O . LEU B 1 185 ? -9.039 17.688 2.607 1 98.88 185 LEU B O 1
ATOM 3613 N N . SER B 1 186 ? -8.242 19.781 2.574 1 98.69 186 SER B N 1
ATOM 3614 C CA . SER B 1 186 ? -7.281 19.484 1.521 1 98.69 186 SER B CA 1
ATOM 3615 C C . SER B 1 186 ? -6.141 18.609 2.049 1 98.69 186 SER B C 1
ATOM 3617 O O . SER B 1 186 ? -5.652 18.828 3.158 1 98.69 186 SER B O 1
ATOM 3619 N N . GLY B 1 187 ? -5.777 17.672 1.264 1 98.38 187 GLY B N 1
ATOM 3620 C CA . GLY B 1 187 ? -4.559 16.922 1.531 1 98.38 187 GLY B CA 1
ATOM 3621 C C . GLY B 1 187 ? -3.357 17.438 0.767 1 98.38 187 GLY B C 1
ATOM 3622 O O . GLY B 1 187 ? -2.254 16.906 0.893 1 98.38 187 GLY B O 1
ATOM 3623 N N . GLU B 1 188 ? -3.568 18.531 0.038 1 97.62 188 GLU B N 1
ATOM 3624 C CA . GLU B 1 188 ? -2.535 19.141 -0.801 1 97.62 188 GLU B CA 1
ATOM 3625 C C . GLU B 1 188 ? -2.305 20.594 -0.431 1 97.62 188 GLU B C 1
ATOM 3627 O O . GLU B 1 188 ? -3.199 21.438 -0.587 1 97.62 188 GLU B O 1
ATOM 3632 N N . ASP B 1 189 ? -1.105 20.875 -0.093 1 98.25 189 ASP B N 1
ATOM 3633 C CA . ASP B 1 189 ? -0.769 22.234 0.341 1 98.25 189 ASP B CA 1
ATOM 3634 C C . ASP B 1 189 ? -0.869 23.219 -0.817 1 98.25 189 ASP B C 1
ATOM 3636 O O . ASP B 1 189 ? -1.462 24.297 -0.676 1 98.25 189 ASP B O 1
ATOM 3640 N N . ALA B 1 190 ? -0.357 22.844 -1.952 1 97.12 190 ALA B N 1
ATOM 3641 C CA . ALA B 1 190 ? -0.18 23.766 -3.072 1 97.12 190 ALA B CA 1
ATOM 3642 C C . ALA B 1 190 ? -1.527 24.203 -3.637 1 97.12 190 ALA B C 1
ATOM 3644 O O . ALA B 1 190 ? -1.66 25.328 -4.137 1 97.12 190 ALA B O 1
ATOM 3645 N N . THR B 1 191 ? -2.59 23.359 -3.463 1 97.19 191 THR B N 1
ATOM 3646 C CA . THR B 1 191 ? -3.873 23.672 -4.086 1 97.19 191 THR B CA 1
ATOM 3647 C C . THR B 1 191 ? -4.922 24 -3.027 1 97.19 191 THR B C 1
ATOM 3649 O O . THR B 1 191 ? -6.109 24.125 -3.34 1 97.19 191 THR B O 1
ATOM 3652 N N . ALA B 1 192 ? -4.508 24.172 -1.81 1 98.06 192 ALA B N 1
ATOM 3653 C CA . ALA B 1 192 ? -5.445 24.344 -0.702 1 98.06 192 ALA B CA 1
ATOM 3654 C C . ALA B 1 192 ? -6.27 25.609 -0.88 1 98.06 192 ALA B C 1
ATOM 3656 O O . ALA B 1 192 ? -7.441 25.656 -0.496 1 98.06 192 ALA B O 1
ATOM 3657 N N . LEU B 1 193 ? -5.621 26.672 -1.474 1 97.56 193 LEU B N 1
ATOM 3658 C CA . LEU B 1 193 ? -6.348 27.922 -1.687 1 97.56 193 LEU B CA 1
ATOM 3659 C C . LEU B 1 193 ? -7.57 27.688 -2.568 1 97.56 193 LEU B C 1
ATOM 3661 O O . LEU B 1 193 ? -8.68 28.109 -2.221 1 97.56 193 LEU B O 1
ATOM 3665 N N . GLY B 1 194 ? -7.367 27.062 -3.703 1 96.94 194 GLY B N 1
ATOM 3666 C CA . GLY B 1 194 ? -8.477 26.719 -4.578 1 96.94 194 GLY B CA 1
ATOM 3667 C C . GLY B 1 194 ? -9.461 25.766 -3.945 1 96.94 194 GLY B C 1
ATOM 3668 O O . GLY B 1 194 ? -10.68 25.891 -4.133 1 96.94 194 GLY B O 1
ATOM 3669 N N . PHE B 1 195 ? -8.953 24.797 -3.219 1 98.06 195 PHE B N 1
ATOM 3670 C CA . PHE B 1 195 ? -9.773 23.812 -2.52 1 98.06 195 PHE B CA 1
ATOM 3671 C C . PHE B 1 195 ? -10.758 24.5 -1.579 1 98.06 195 PHE B C 1
ATOM 3673 O O . PHE B 1 195 ? -11.953 24.203 -1.596 1 98.06 195 PHE B O 1
ATOM 3680 N N . ASN B 1 196 ? -10.234 25.438 -0.816 1 97.69 196 ASN B N 1
ATOM 3681 C CA . ASN B 1 196 ? -11.062 26.172 0.141 1 97.69 196 ASN B CA 1
ATOM 3682 C C . ASN B 1 196 ? -12.086 27.062 -0.562 1 97.69 196 ASN B C 1
ATOM 3684 O O . ASN B 1 196 ? -13.195 27.25 -0.061 1 97.69 196 ASN B O 1
ATOM 3688 N N . ALA B 1 197 ? -11.727 27.578 -1.683 1 96.25 197 ALA B N 1
ATOM 3689 C CA . ALA B 1 197 ? -12.648 28.391 -2.467 1 96.25 197 ALA B CA 1
ATOM 3690 C C . ALA B 1 197 ? -13.852 27.562 -2.922 1 96.25 197 ALA B C 1
ATOM 3692 O O . ALA B 1 197 ? -14.938 28.109 -3.127 1 96.25 197 ALA B O 1
ATOM 3693 N N . HIS B 1 198 ? -13.68 26.266 -3.045 1 96.25 198 HIS B N 1
ATOM 3694 C CA . HIS B 1 198 ? -14.75 25.375 -3.488 1 96.25 198 HIS B CA 1
ATOM 3695 C C . HIS B 1 198 ? -15.539 24.828 -2.303 1 96.25 198 HIS B C 1
ATOM 3697 O O . HIS B 1 198 ? -16.422 23.984 -2.477 1 96.25 198 HIS B O 1
ATOM 3703 N N . GLY B 1 199 ? -15.188 25.234 -1.126 1 95.5 199 GLY B N 1
ATOM 3704 C CA . GLY B 1 199 ? -16 24.875 0.019 1 95.5 199 GLY B CA 1
ATOM 3705 C C . GLY B 1 199 ? -15.234 24.109 1.084 1 95.5 199 GLY B C 1
ATOM 3706 O O . GLY B 1 199 ? -15.766 23.828 2.158 1 95.5 199 GLY B O 1
ATOM 3707 N N . GLY B 1 200 ? -13.969 23.828 0.812 1 97.75 200 GLY B N 1
ATOM 3708 C CA . GLY B 1 200 ? -13.133 23.266 1.858 1 97.75 200 GLY B CA 1
ATOM 3709 C C . GLY B 1 200 ? -12.922 24.219 3.027 1 97.75 200 GLY B C 1
ATOM 3710 O O . GLY B 1 200 ? -13.141 25.422 2.902 1 97.75 200 GLY B O 1
ATOM 3711 N N . VAL B 1 201 ? -12.484 23.594 4.18 1 98.44 201 VAL B N 1
ATOM 3712 C CA . VAL B 1 201 ? -12.422 24.453 5.363 1 98.44 201 VAL B CA 1
ATOM 3713 C C . VAL B 1 201 ? -11.023 24.406 5.969 1 98.44 201 VAL B C 1
ATOM 3715 O O . VAL B 1 201 ? -10.828 24.75 7.137 1 98.44 201 VAL B O 1
ATOM 3718 N N . GLY B 1 202 ? -10.039 23.922 5.246 1 98.56 202 GLY B N 1
ATOM 3719 C CA . GLY B 1 202 ? -8.672 23.844 5.75 1 98.56 202 GLY B CA 1
ATOM 3720 C C . GLY B 1 202 ? -7.82 22.828 5.012 1 98.56 202 GLY B C 1
ATOM 3721 O O . GLY B 1 202 ? -8.156 22.422 3.898 1 98.56 202 GLY B O 1
ATOM 3722 N N . CYS B 1 203 ? -6.668 22.547 5.652 1 98.81 203 CYS B N 1
ATOM 3723 C CA . CYS B 1 203 ? -5.688 21.656 5.055 1 98.81 203 CYS B CA 1
ATOM 3724 C C . CYS B 1 203 ? -4.988 20.812 6.125 1 98.81 203 CYS B C 1
ATOM 3726 O O . CYS B 1 203 ? -4.625 21.344 7.184 1 98.81 203 CYS B O 1
ATOM 3728 N N . ILE B 1 204 ? -5.031 19.516 5.93 1 98.88 204 ILE B N 1
ATOM 3729 C CA . ILE B 1 204 ? -4.074 18.688 6.652 1 98.88 204 ILE B CA 1
ATOM 3730 C C . ILE B 1 204 ? -2.729 18.703 5.93 1 98.88 204 ILE B C 1
ATOM 3732 O O . ILE B 1 204 ? -2.549 18.016 4.922 1 98.88 204 ILE B O 1
ATOM 3736 N N . SER B 1 205 ? -1.78 19.438 6.418 1 98.81 205 SER B N 1
ATOM 3737 C CA . SER B 1 205 ? -0.642 20 5.691 1 98.81 205 SER B CA 1
ATOM 3738 C C . SER B 1 205 ? 0.652 19.281 6.062 1 98.81 205 SER B C 1
ATOM 3740 O O . SER B 1 205 ? 0.878 18.953 7.23 1 98.81 205 SER B O 1
ATOM 3742 N N . VAL B 1 206 ? 1.452 19.016 5.066 1 98.88 206 VAL B N 1
ATOM 3743 C CA . VAL B 1 206 ? 2.83 18.594 5.289 1 98.88 206 VAL B CA 1
ATOM 3744 C C . VAL B 1 206 ? 3.715 19.812 5.551 1 98.88 206 VAL B C 1
ATOM 3746 O O . VAL B 1 206 ? 4.57 19.781 6.441 1 98.88 206 VAL B O 1
ATOM 3749 N N . THR B 1 207 ? 3.518 20.875 4.848 1 98.88 207 THR B N 1
ATOM 3750 C CA . THR B 1 207 ? 4.336 22.078 4.914 1 98.88 207 THR B CA 1
ATOM 3751 C C . THR B 1 207 ? 4.262 22.703 6.301 1 98.88 207 THR B C 1
ATOM 3753 O O . THR B 1 207 ? 5.238 23.281 6.781 1 98.88 207 THR B O 1
ATOM 3756 N N . ALA B 1 208 ? 3.123 22.516 6.965 1 98.94 208 ALA B N 1
ATOM 3757 C CA . ALA B 1 208 ? 2.92 23.109 8.281 1 98.94 208 ALA B CA 1
ATOM 3758 C C . ALA B 1 208 ? 3.904 22.531 9.297 1 98.94 208 ALA B C 1
ATOM 3760 O O . ALA B 1 208 ? 4.148 23.141 10.344 1 98.94 208 ALA B O 1
ATOM 3761 N N . ASN B 1 209 ? 4.48 21.328 9.023 1 98.94 209 ASN B N 1
ATOM 3762 C CA . ASN B 1 209 ? 5.539 20.828 9.891 1 98.94 209 ASN B CA 1
ATOM 3763 C C . ASN B 1 209 ? 6.695 21.812 9.992 1 98.94 209 ASN B C 1
ATOM 3765 O O . ASN B 1 209 ? 7.27 22 11.07 1 98.94 209 ASN B O 1
ATOM 3769 N N . VAL B 1 210 ? 6.988 22.484 8.859 1 98.88 210 VAL B N 1
ATOM 3770 C CA . VAL B 1 210 ? 8.195 23.297 8.688 1 98.88 210 VAL B CA 1
ATOM 3771 C C . VAL B 1 210 ? 7.859 24.781 8.914 1 98.88 210 VAL B C 1
ATOM 3773 O O . VAL B 1 210 ? 8.664 25.516 9.477 1 98.88 210 VAL B O 1
ATOM 3776 N N . ALA B 1 211 ? 6.684 25.172 8.461 1 98.88 211 ALA B N 1
ATOM 3777 C CA . ALA B 1 211 ? 6.258 26.578 8.523 1 98.88 211 ALA B CA 1
ATOM 3778 C C . ALA B 1 211 ? 4.883 26.703 9.164 1 98.88 211 ALA B C 1
ATOM 3780 O O . ALA B 1 211 ? 3.961 27.266 8.562 1 98.88 211 ALA B O 1
ATOM 3781 N N . PRO B 1 212 ? 4.797 26.312 10.406 1 98.81 212 PRO B N 1
ATOM 3782 C CA . PRO B 1 212 ? 3.471 26.25 11.023 1 98.81 212 PRO B CA 1
ATOM 3783 C C . PRO B 1 212 ? 2.803 27.625 11.109 1 98.81 212 PRO B C 1
ATOM 3785 O O . PRO B 1 212 ? 1.607 27.75 10.828 1 98.81 212 PRO B O 1
ATOM 3788 N N . ARG B 1 213 ? 3.48 28.703 11.414 1 98.81 213 ARG B N 1
ATOM 3789 C CA . ARG B 1 213 ? 2.881 30.016 11.547 1 98.81 213 ARG B CA 1
ATOM 3790 C C . ARG B 1 213 ? 2.357 30.516 10.211 1 98.81 213 ARG B C 1
ATOM 3792 O O . ARG B 1 213 ? 1.226 31 10.117 1 98.81 213 ARG B O 1
ATOM 3799 N N . LEU B 1 214 ? 3.209 30.406 9.203 1 98.88 214 LEU B N 1
ATOM 3800 C CA . LEU B 1 214 ? 2.807 30.859 7.879 1 98.88 214 LEU B CA 1
ATOM 3801 C C . LEU B 1 214 ? 1.581 30.094 7.387 1 98.88 214 LEU B C 1
ATOM 3803 O O . LEU B 1 214 ? 0.666 30.688 6.812 1 98.88 214 LEU B O 1
ATOM 3807 N N . CYS B 1 215 ? 1.562 28.781 7.613 1 98.94 215 CYS B N 1
ATOM 3808 C CA . CYS B 1 215 ? 0.427 27.969 7.195 1 98.94 215 CYS B CA 1
ATOM 3809 C C . CYS B 1 215 ? -0.827 28.344 7.98 1 98.94 215 CYS B C 1
ATOM 3811 O O . CYS B 1 215 ? -1.925 28.375 7.422 1 98.94 215 CYS B O 1
ATOM 3813 N N . ALA B 1 216 ? -0.681 28.578 9.234 1 98.88 216 ALA B N 1
ATOM 3814 C CA . ALA B 1 216 ? -1.808 29 10.07 1 98.88 216 ALA B CA 1
ATOM 3815 C C . ALA B 1 216 ? -2.391 30.312 9.578 1 98.88 216 ALA B C 1
ATOM 3817 O O . ALA B 1 216 ? -3.607 30.453 9.445 1 98.88 216 ALA B O 1
ATOM 3818 N N . GLU B 1 217 ? -1.529 31.266 9.312 1 98.88 217 GLU B N 1
ATOM 3819 C CA . GLU B 1 217 ? -1.966 32.562 8.82 1 98.88 217 GLU B CA 1
ATOM 3820 C C . GLU B 1 217 ? -2.635 32.438 7.453 1 98.88 217 GLU B C 1
ATOM 3822 O O . GLU B 1 217 ? -3.641 33.094 7.188 1 98.88 217 GLU B O 1
ATOM 3827 N N . PHE B 1 218 ? -2.055 31.656 6.621 1 98.88 218 PHE B N 1
ATOM 3828 C CA . PHE B 1 218 ? -2.594 31.422 5.289 1 98.88 218 PHE B CA 1
ATOM 3829 C C . PHE B 1 218 ? -4.016 30.875 5.371 1 98.88 218 PHE B C 1
ATOM 3831 O O . PHE B 1 218 ? -4.922 31.406 4.719 1 98.88 218 PHE B O 1
ATOM 3838 N N . GLN B 1 219 ? -4.199 29.797 6.152 1 98.75 219 GLN B N 1
ATOM 3839 C CA . GLN B 1 219 ? -5.52 29.188 6.27 1 98.75 219 GLN B CA 1
ATOM 3840 C C . GLN B 1 219 ? -6.512 30.156 6.906 1 98.75 219 GLN B C 1
ATOM 3842 O O . GLN B 1 219 ? -7.68 30.219 6.508 1 98.75 219 GLN B O 1
ATOM 3847 N N . ALA B 1 220 ? -6.082 30.938 7.906 1 98.5 220 ALA B N 1
ATOM 3848 C CA . ALA B 1 220 ? -6.945 31.922 8.539 1 98.5 220 ALA B CA 1
ATOM 3849 C C . ALA B 1 220 ? -7.402 32.969 7.527 1 98.5 220 ALA B C 1
ATOM 3851 O O . ALA B 1 220 ? -8.578 33.344 7.496 1 98.5 220 ALA B O 1
ATOM 3852 N N . ALA B 1 221 ? -6.473 33.469 6.742 1 98.56 221 ALA B N 1
ATOM 3853 C CA . ALA B 1 221 ? -6.801 34.438 5.711 1 98.56 221 ALA B CA 1
ATOM 3854 C C . ALA B 1 221 ? -7.789 33.875 4.703 1 98.56 221 ALA B C 1
ATOM 3856 O O . ALA B 1 221 ? -8.734 34.531 4.293 1 98.56 221 ALA B O 1
ATOM 3857 N N . SER B 1 222 ? -7.535 32.625 4.266 1 97.5 222 SER B N 1
ATOM 3858 C CA . SER B 1 222 ? -8.414 31.938 3.318 1 97.5 222 SER B CA 1
ATOM 3859 C C . SER B 1 222 ? -9.82 31.797 3.877 1 97.5 222 SER B C 1
ATOM 3861 O O . SER B 1 222 ? -10.805 32.094 3.186 1 97.5 222 SER B O 1
ATOM 3863 N N . LEU B 1 223 ? -9.953 31.406 5.109 1 95.38 223 LEU B N 1
ATOM 3864 C CA . LEU B 1 223 ? -11.242 31.109 5.723 1 95.38 223 LEU B CA 1
ATOM 3865 C C . LEU B 1 223 ? -12.031 32.375 5.988 1 95.38 223 LEU B C 1
ATOM 3867 O O . LEU B 1 223 ? -13.258 32.375 5.992 1 95.38 223 LEU B O 1
ATOM 3871 N N . ARG B 1 224 ? -11.336 33.5 6.176 1 95.88 224 ARG B N 1
ATOM 3872 C CA . ARG B 1 224 ? -12.031 34.75 6.438 1 95.88 224 ARG B CA 1
ATOM 3873 C C . ARG B 1 224 ? -12.328 35.5 5.137 1 95.88 224 ARG B C 1
ATOM 3875 O O . ARG B 1 224 ? -12.836 36.625 5.164 1 95.88 224 ARG B O 1
ATOM 3882 N N . GLY B 1 225 ? -11.883 34.969 3.986 1 96.12 225 GLY B N 1
ATOM 3883 C CA . GLY B 1 225 ? -12.18 35.562 2.686 1 96.12 225 GLY B CA 1
ATOM 3884 C C . GLY B 1 225 ? -11.25 36.688 2.314 1 96.12 225 GLY B C 1
ATOM 3885 O O . GLY B 1 225 ? -11.578 37.5 1.446 1 96.12 225 GLY B O 1
ATOM 3886 N N . ASP B 1 226 ? -10.172 36.812 3.066 1 97.56 226 ASP B N 1
ATOM 3887 C CA . ASP B 1 226 ? -9.156 37.812 2.723 1 97.56 226 ASP B CA 1
ATOM 3888 C C . ASP B 1 226 ? -8.273 37.312 1.58 1 97.56 226 ASP B C 1
ATOM 3890 O O . ASP B 1 226 ? -7.141 36.906 1.805 1 97.56 226 ASP B O 1
ATOM 3894 N N . GLY B 1 227 ? -8.742 37.5 0.42 1 96.62 227 GLY B N 1
ATOM 3895 C CA . GLY B 1 227 ? -8.094 36.969 -0.765 1 96.62 227 GLY B CA 1
ATOM 3896 C C . GLY B 1 227 ? -6.707 37.531 -1 1 96.62 227 GLY B C 1
ATOM 3897 O O . GLY B 1 227 ? -5.785 36.812 -1.382 1 96.62 227 GLY B O 1
ATOM 3898 N N . ALA B 1 228 ? -6.551 38.812 -0.772 1 97.75 228 ALA B N 1
ATOM 3899 C CA . ALA B 1 228 ? -5.27 39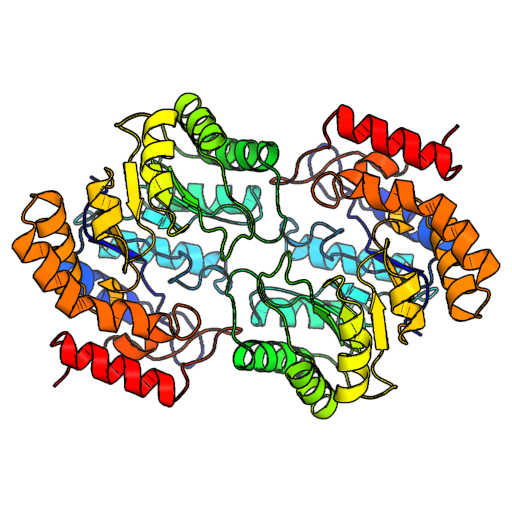.469 -0.997 1 97.75 228 ALA B CA 1
ATOM 3900 C C . ALA B 1 228 ? -4.191 38.906 -0.075 1 97.75 228 ALA B C 1
ATOM 3902 O O . ALA B 1 228 ? -3.092 38.594 -0.524 1 97.75 228 ALA B O 1
ATOM 3903 N N . ARG B 1 229 ? -4.531 38.812 1.16 1 98.06 229 ARG B N 1
ATOM 3904 C CA . ARG B 1 229 ? -3.58 38.25 2.127 1 98.06 229 ARG B CA 1
ATOM 3905 C C . ARG B 1 229 ? -3.293 36.781 1.845 1 98.06 229 ARG B C 1
ATOM 3907 O O . ARG B 1 229 ? -2.152 36.344 1.979 1 98.06 229 ARG B O 1
ATOM 3914 N N . ALA B 1 230 ? -4.309 36.094 1.476 1 98.12 230 ALA B N 1
ATOM 3915 C CA . ALA B 1 230 ? -4.152 34.656 1.184 1 98.12 230 ALA B CA 1
ATOM 3916 C C . ALA B 1 230 ? -3.191 34.438 0.017 1 98.12 230 ALA B C 1
ATOM 3918 O O . ALA B 1 230 ? -2.326 33.562 0.071 1 98.12 230 ALA B O 1
ATOM 3919 N N . ILE B 1 231 ? -3.303 35.219 -0.982 1 98 231 ILE B N 1
ATOM 3920 C CA . ILE B 1 231 ? -2.453 35.094 -2.158 1 98 231 ILE B CA 1
ATOM 3921 C C . ILE B 1 231 ? -1.017 35.469 -1.809 1 98 231 ILE B C 1
ATOM 3923 O O . ILE B 1 231 ? -0.069 34.844 -2.291 1 98 231 ILE B O 1
ATOM 3927 N N . GLU B 1 232 ? -0.858 36.469 -1.059 1 98.38 232 GLU B N 1
ATOM 3928 C CA . GLU B 1 232 ? 0.471 36.875 -0.605 1 98.38 232 GLU B CA 1
ATOM 3929 C C . GLU B 1 232 ? 1.171 35.719 0.125 1 98.38 232 GLU B C 1
ATOM 3931 O O . GLU B 1 232 ? 2.334 35.438 -0.153 1 98.38 232 GLU B O 1
ATOM 3936 N N . LEU B 1 233 ? 0.479 35.156 1.007 1 98.62 233 LEU B N 1
ATOM 3937 C CA . LEU B 1 233 ? 1.036 34.062 1.781 1 98.62 233 LEU B CA 1
ATOM 3938 C C . LEU B 1 233 ? 1.248 32.812 0.902 1 98.62 233 LEU B C 1
ATOM 3940 O O . LEU B 1 233 ? 2.23 32.094 1.068 1 98.62 233 LEU B O 1
ATOM 3944 N N . GLN B 1 234 ? 0.342 32.625 -0.011 1 98.06 234 GLN B N 1
ATOM 3945 C CA . GLN B 1 234 ? 0.5 31.547 -0.982 1 98.06 234 GLN B CA 1
ATOM 3946 C C . GLN B 1 234 ? 1.785 31.703 -1.787 1 98.06 234 GLN B C 1
ATOM 3948 O O . GLN B 1 234 ? 2.537 30.75 -1.974 1 98.06 234 GLN B O 1
ATOM 3953 N N . ASP B 1 235 ? 2.002 32.906 -2.223 1 98.31 235 ASP B N 1
ATOM 3954 C CA . ASP B 1 235 ? 3.205 33.188 -3.002 1 98.31 235 ASP B CA 1
ATOM 3955 C C . ASP B 1 235 ? 4.465 32.938 -2.172 1 98.31 235 ASP B C 1
ATOM 3957 O O . ASP B 1 235 ? 5.477 32.469 -2.691 1 98.31 235 ASP B O 1
ATOM 3961 N N . ARG B 1 236 ? 4.422 33.25 -0.981 1 98.38 236 ARG B N 1
ATOM 3962 C CA . ARG B 1 236 ? 5.547 33.062 -0.071 1 98.38 236 ARG B CA 1
ATOM 3963 C C . ARG B 1 236 ? 5.797 31.594 0.215 1 98.38 236 ARG B C 1
ATOM 3965 O O . ARG B 1 236 ? 6.949 31.156 0.301 1 98.38 236 ARG B O 1
ATOM 3972 N N . LEU B 1 237 ? 4.742 30.797 0.291 1 98.75 237 LEU B N 1
ATOM 3973 C CA . LEU B 1 237 ? 4.809 29.406 0.724 1 98.75 237 LEU B CA 1
ATOM 3974 C C . LEU B 1 237 ? 5.016 28.484 -0.467 1 98.75 237 LEU B C 1
ATOM 3976 O O . LEU B 1 237 ? 5.551 27.375 -0.313 1 98.75 237 LEU B O 1
ATOM 3980 N N . PHE B 1 238 ? 4.648 28.891 -1.644 1 98.62 238 PHE B N 1
ATOM 3981 C CA . PHE B 1 238 ? 4.473 28 -2.785 1 98.62 238 PHE B CA 1
ATOM 3982 C C . PHE B 1 238 ? 5.785 27.312 -3.135 1 98.62 238 PHE B C 1
ATOM 3984 O O . PHE B 1 238 ? 5.816 26.094 -3.334 1 98.62 238 PHE B O 1
ATOM 3991 N N . PRO B 1 239 ? 6.984 28.047 -3.182 1 98.69 239 PRO B N 1
ATOM 3992 C CA . PRO B 1 239 ? 8.234 27.344 -3.449 1 98.69 239 PRO B CA 1
ATOM 3993 C C . PRO B 1 239 ? 8.523 26.234 -2.43 1 98.69 239 PRO B C 1
ATOM 3995 O O . PRO B 1 239 ? 9.078 25.188 -2.781 1 98.69 239 PRO B O 1
ATOM 3998 N N . LEU B 1 240 ? 8.094 26.438 -1.214 1 98.81 240 LEU B N 1
ATOM 3999 C CA . LEU B 1 240 ? 8.32 25.438 -0.165 1 98.81 240 LEU B CA 1
ATOM 4000 C C . LEU B 1 240 ? 7.402 24.234 -0.349 1 98.81 240 LEU B C 1
ATOM 4002 O O . LEU B 1 240 ? 7.828 23.094 -0.174 1 98.81 240 LEU B O 1
ATOM 4006 N N . HIS B 1 241 ? 6.09 24.547 -0.708 1 98.69 241 HIS B N 1
ATOM 4007 C CA . HIS B 1 241 ? 5.191 23.438 -1.033 1 98.69 241 HIS B CA 1
ATOM 4008 C C . HIS B 1 241 ? 5.809 22.516 -2.078 1 98.69 241 HIS B C 1
ATOM 4010 O O . HIS B 1 241 ? 5.762 21.297 -1.938 1 98.69 241 HIS B O 1
ATOM 4016 N N . LYS B 1 242 ? 6.391 23.016 -3.07 1 98.31 242 LYS B N 1
ATOM 4017 C CA . LYS B 1 242 ? 6.945 22.266 -4.188 1 98.31 242 LYS B CA 1
ATOM 4018 C C . LYS B 1 242 ? 8.219 21.531 -3.775 1 98.31 242 LYS B C 1
ATOM 4020 O O . LYS B 1 242 ? 8.367 20.344 -4.051 1 98.31 242 LYS B O 1
ATOM 4025 N N . ALA B 1 243 ? 9.094 22.203 -3.105 1 98.81 243 ALA B N 1
ATOM 4026 C CA . ALA B 1 243 ? 10.414 21.672 -2.791 1 98.81 243 ALA B CA 1
ATOM 4027 C C . ALA B 1 243 ? 10.312 20.484 -1.849 1 98.81 243 ALA B C 1
ATOM 4029 O O . ALA B 1 243 ? 11.078 19.516 -1.973 1 98.81 243 ALA B O 1
ATOM 4030 N N . LEU B 1 244 ? 9.43 20.516 -0.946 1 98.75 244 LEU B N 1
ATOM 4031 C CA . LEU B 1 244 ? 9.305 19.469 0.063 1 98.75 244 LEU B CA 1
ATOM 4032 C C . LEU B 1 244 ? 8.867 18.156 -0.57 1 98.75 244 LEU B C 1
ATOM 4034 O O . LEU B 1 244 ? 9.039 17.094 0.026 1 98.75 244 LEU B O 1
ATOM 4038 N N . PHE B 1 245 ? 8.312 18.188 -1.766 1 97.88 245 PHE B N 1
ATOM 4039 C CA . PHE B 1 245 ? 7.734 16.984 -2.369 1 97.88 245 PHE B CA 1
ATOM 4040 C C . PHE B 1 245 ? 8.531 16.562 -3.594 1 97.88 245 PHE B C 1
ATOM 4042 O O . PHE B 1 245 ? 8.07 15.742 -4.395 1 97.88 245 PHE B O 1
ATOM 4049 N N . LEU B 1 246 ? 9.766 17.125 -3.758 1 98.19 246 LEU B N 1
ATOM 4050 C CA . LEU B 1 246 ? 10.625 16.719 -4.867 1 98.19 246 LEU B CA 1
ATOM 4051 C C . LEU B 1 246 ? 11.047 15.258 -4.719 1 98.19 246 LEU B C 1
ATOM 4053 O O . LEU B 1 246 ? 11.312 14.578 -5.711 1 98.19 246 LEU B O 1
ATOM 4057 N N . GLU B 1 247 ? 11.18 14.805 -3.521 1 98.12 247 GLU B N 1
ATOM 4058 C CA . GLU B 1 247 ? 11.414 13.406 -3.164 1 98.12 247 GLU B CA 1
ATOM 4059 C C . GLU B 1 247 ? 10.312 12.875 -2.25 1 98.12 247 GLU B C 1
ATOM 4061 O O . GLU B 1 247 ? 9.469 13.641 -1.779 1 98.12 247 GLU B O 1
ATOM 4066 N N . PRO B 1 248 ? 10.234 11.609 -1.992 1 97.75 248 PRO B N 1
ATOM 4067 C CA . PRO B 1 248 ? 9.078 11.031 -1.304 1 97.75 248 PRO B CA 1
ATOM 4068 C C . PRO B 1 248 ? 8.875 11.602 0.096 1 97.75 248 PRO B C 1
ATOM 4070 O O . PRO B 1 248 ? 9.812 11.617 0.902 1 97.75 248 PRO B O 1
ATOM 4073 N N . ASN B 1 249 ? 7.68 12.094 0.337 1 98.25 249 ASN B N 1
ATOM 4074 C CA . ASN B 1 249 ? 7.277 12.523 1.673 1 98.25 249 ASN B CA 1
ATOM 4075 C C . ASN B 1 249 ? 7.426 11.391 2.691 1 98.25 249 ASN B C 1
ATOM 4077 O O . ASN B 1 249 ? 7.074 10.25 2.41 1 98.25 249 ASN B O 1
ATOM 4081 N N . PRO B 1 250 ? 8.102 11.688 3.781 1 98.62 250 PRO B N 1
ATOM 4082 C CA . PRO B 1 250 ? 8.367 13.008 4.363 1 98.62 250 PRO B CA 1
ATOM 4083 C C . PRO B 1 250 ? 9.852 13.383 4.316 1 98.62 250 PRO B C 1
ATOM 4085 O O . PRO B 1 250 ? 10.336 14.102 5.199 1 98.62 250 PRO B O 1
ATOM 4088 N N . ALA B 1 251 ? 10.594 12.859 3.379 1 98.81 251 ALA B N 1
ATOM 4089 C CA . ALA B 1 251 ? 12.039 13.086 3.332 1 98.81 251 ALA B CA 1
ATOM 4090 C C . ALA B 1 251 ? 12.359 14.578 3.312 1 98.81 251 ALA B C 1
ATOM 4092 O O . ALA B 1 251 ? 13.227 15.047 4.055 1 98.81 251 ALA B O 1
ATOM 4093 N N . GLY B 1 252 ? 11.656 15.305 2.502 1 98.88 252 GLY B N 1
ATOM 4094 C CA . GLY B 1 252 ? 11.883 16.734 2.418 1 98.88 252 GLY B CA 1
ATOM 4095 C C . GLY B 1 252 ? 11.562 17.469 3.707 1 98.88 252 GLY B C 1
ATOM 4096 O O . GLY B 1 252 ? 12.344 18.312 4.156 1 98.88 252 GLY B O 1
ATOM 4097 N N . ALA B 1 253 ? 10.438 17.219 4.281 1 98.94 253 ALA B N 1
ATOM 4098 C CA . ALA B 1 253 ? 10.023 17.859 5.523 1 98.94 253 ALA B CA 1
ATOM 4099 C C . ALA B 1 253 ? 11.016 17.578 6.645 1 98.94 253 ALA B C 1
ATOM 4101 O O . ALA B 1 253 ? 11.344 18.469 7.434 1 98.94 253 ALA B O 1
ATOM 4102 N N . LYS B 1 254 ? 11.477 16.328 6.738 1 98.81 254 LYS B N 1
ATOM 4103 C CA . LYS B 1 254 ? 12.414 15.977 7.801 1 98.81 254 LYS B CA 1
ATOM 4104 C C . LYS B 1 254 ? 13.766 16.656 7.594 1 98.81 254 LYS B C 1
ATOM 4106 O O . LYS B 1 254 ? 14.422 17.062 8.562 1 98.81 254 LYS B O 1
ATOM 4111 N N . TYR B 1 255 ? 14.164 16.781 6.34 1 98.88 255 TYR B N 1
ATOM 4112 C CA . TYR B 1 255 ? 15.367 17.562 6.066 1 98.88 255 TYR B CA 1
ATOM 4113 C C . TYR B 1 255 ? 15.211 19 6.531 1 98.88 255 TYR B C 1
ATOM 4115 O O . TYR B 1 255 ? 16.062 19.531 7.254 1 98.88 255 TYR B O 1
ATOM 4123 N N . ALA B 1 256 ? 14.125 19.625 6.152 1 98.94 256 ALA B N 1
ATOM 4124 C CA . ALA B 1 256 ? 13.875 21.016 6.496 1 98.94 256 ALA B CA 1
ATOM 4125 C C . ALA B 1 256 ? 13.836 21.219 8.008 1 98.94 256 ALA B C 1
ATOM 4127 O O . ALA B 1 256 ? 14.406 22.172 8.531 1 98.94 256 ALA B O 1
ATOM 4128 N N . LEU B 1 257 ? 13.156 20.297 8.688 1 98.94 257 LEU B N 1
ATOM 4129 C CA . LEU B 1 257 ? 13.055 20.375 10.141 1 98.94 257 LEU B CA 1
ATOM 4130 C C . LEU B 1 257 ? 14.43 20.203 10.789 1 98.94 257 LEU B C 1
ATOM 4132 O O . LEU B 1 257 ? 14.711 20.812 11.82 1 98.94 257 LEU B O 1
ATOM 4136 N N . SER B 1 258 ? 15.266 19.359 10.211 1 98.75 258 SER B N 1
ATOM 4137 C CA . SER B 1 258 ? 16.609 19.188 10.734 1 98.75 258 SER B CA 1
ATOM 4138 C C . SER B 1 258 ? 17.438 20.469 10.57 1 98.75 258 SER B C 1
ATOM 4140 O O . SER B 1 258 ? 18.25 20.797 11.43 1 98.75 258 SER B O 1
ATOM 4142 N N . ARG B 1 259 ? 17.219 21.188 9.539 1 98.38 259 ARG B N 1
ATOM 4143 C CA . ARG B 1 259 ? 17.875 22.469 9.305 1 98.38 259 ARG B CA 1
ATOM 4144 C C . ARG B 1 259 ? 17.469 23.5 10.352 1 98.38 259 ARG B C 1
ATOM 4146 O O . ARG B 1 259 ? 18.25 24.375 10.703 1 98.38 259 ARG B O 1
ATOM 4153 N N . LEU B 1 260 ? 16.266 23.344 10.828 1 98.44 260 LEU B N 1
ATOM 4154 C CA . LEU B 1 260 ? 15.75 24.25 11.844 1 98.44 260 LEU B CA 1
ATOM 4155 C C . LEU B 1 260 ? 16.156 23.797 13.242 1 98.44 260 LEU B C 1
ATOM 4157 O O . LEU B 1 260 ? 15.828 24.453 14.234 1 98.44 260 LEU B O 1
ATOM 4161 N N . GLY B 1 261 ? 16.812 22.641 13.359 1 98.19 261 GLY B N 1
ATOM 4162 C CA . GLY B 1 261 ? 17.297 22.125 14.633 1 98.19 261 GLY B CA 1
ATOM 4163 C C . GLY B 1 261 ? 16.203 21.469 15.461 1 98.19 261 GLY B C 1
ATOM 4164 O O . GLY B 1 261 ? 16.312 21.391 16.688 1 98.19 261 GLY B O 1
ATOM 4165 N N . ARG B 1 262 ? 15.141 20.969 14.812 1 98.12 262 ARG B N 1
ATOM 4166 C CA . ARG B 1 262 ? 13.977 20.469 15.547 1 98.12 262 ARG B CA 1
ATOM 4167 C C . ARG B 1 262 ? 14.055 18.969 15.758 1 98.12 262 ARG B C 1
ATOM 4169 O O . ARG B 1 262 ? 13.492 18.438 16.719 1 98.12 262 ARG B O 1
ATOM 4176 N N . LEU B 1 263 ? 14.688 18.234 14.852 1 98.38 263 LEU B N 1
ATOM 4177 C CA . LEU B 1 263 ? 14.836 16.781 14.93 1 98.38 263 LEU B CA 1
ATOM 4178 C C . LEU B 1 263 ? 16.031 16.312 14.117 1 98.38 263 LEU B C 1
ATOM 4180 O O . LEU B 1 263 ? 16.641 17.094 13.391 1 98.38 263 LEU B O 1
ATOM 4184 N N . GLU B 1 264 ? 16.422 15.055 14.328 1 98.5 264 GLU B N 1
ATOM 4185 C CA . GLU B 1 264 ? 17.453 14.438 13.5 1 98.5 264 GLU B CA 1
ATOM 4186 C C . GLU B 1 264 ? 16.922 14.047 12.133 1 98.5 264 GLU B C 1
ATOM 4188 O O . GLU B 1 264 ? 15.773 13.602 12.016 1 98.5 264 GLU B O 1
ATOM 4193 N N . ASN B 1 265 ? 17.734 14.219 11.094 1 98.69 265 ASN B N 1
ATOM 4194 C CA . ASN B 1 265 ? 17.344 13.859 9.734 1 98.69 265 ASN B CA 1
ATOM 4195 C C . ASN B 1 265 ? 17.453 12.352 9.508 1 98.69 265 ASN B C 1
ATOM 4197 O O . ASN B 1 265 ? 18.359 11.875 8.844 1 98.69 265 ASN B O 1
ATOM 4201 N N . VAL B 1 266 ? 16.516 11.617 10.078 1 98.62 266 VAL B N 1
ATOM 4202 C CA . VAL B 1 266 ? 16.531 10.156 10.039 1 98.62 266 VAL B CA 1
ATOM 4203 C C . VAL B 1 266 ? 15.195 9.641 9.523 1 98.62 266 VAL B C 1
ATOM 4205 O O . VAL B 1 266 ? 14.133 10.07 10 1 98.62 266 VAL B O 1
ATOM 4208 N N . LEU B 1 267 ? 15.219 8.836 8.516 1 98.5 267 LEU B N 1
ATOM 4209 C CA . LEU B 1 267 ? 14.055 8.109 8.008 1 98.5 267 LEU B CA 1
ATOM 4210 C C . LEU B 1 267 ? 14.234 6.609 8.195 1 98.5 267 LEU B C 1
ATOM 4212 O O . LEU B 1 267 ? 15.359 6.121 8.312 1 98.5 267 LEU B O 1
ATOM 4216 N N . ARG B 1 268 ? 13.133 5.934 8.25 1 98.44 268 ARG B N 1
ATOM 4217 C CA . ARG B 1 268 ? 13.211 4.477 8.242 1 98.44 268 ARG B CA 1
ATOM 4218 C C . ARG B 1 268 ? 13.102 3.936 6.82 1 98.44 268 ARG B C 1
ATOM 4220 O O . ARG B 1 268 ? 12.328 4.449 6.012 1 98.44 268 ARG B O 1
ATOM 4227 N N . SER B 1 269 ? 13.836 2.906 6.602 1 97.94 269 SER B N 1
ATOM 4228 C CA . SER B 1 269 ? 13.82 2.227 5.309 1 97.94 269 SER B CA 1
ATOM 4229 C C . SER B 1 269 ? 12.453 1.598 5.039 1 97.94 269 SER B C 1
ATOM 4231 O O . SER B 1 269 ? 11.867 0.976 5.926 1 97.94 269 SER B O 1
ATOM 4233 N N . PRO B 1 270 ? 11.906 1.893 3.748 1 98.31 270 PRO B N 1
ATOM 4234 C CA . PRO B 1 270 ? 12.602 2.029 2.469 1 98.31 270 PRO B CA 1
ATOM 4235 C C . PRO B 1 270 ? 12.82 3.486 2.064 1 98.31 270 PRO B C 1
ATOM 4237 O O . PRO B 1 270 ? 13.336 3.762 0.981 1 98.31 270 PRO B O 1
ATOM 4240 N N . LEU B 1 271 ? 12.453 4.438 2.914 1 98.56 271 LEU B N 1
ATOM 4241 C CA . LEU B 1 271 ? 12.711 5.836 2.59 1 98.56 271 LEU B CA 1
ATOM 4242 C C . LEU B 1 271 ? 14.164 6.199 2.887 1 98.56 271 LEU B C 1
ATOM 4244 O O . LEU B 1 271 ? 14.797 5.594 3.754 1 98.56 271 LEU B O 1
ATOM 4248 N N . VAL B 1 272 ? 14.68 7.156 2.131 1 98.5 272 VAL B N 1
ATOM 4249 C CA . VAL B 1 272 ? 16.047 7.629 2.291 1 98.5 272 VAL B CA 1
ATOM 4250 C C . VAL B 1 272 ? 16.062 9.156 2.365 1 98.5 272 VAL B C 1
ATOM 4252 O O . VAL B 1 272 ? 15.094 9.812 1.978 1 98.5 272 VAL B O 1
ATOM 4255 N N . THR B 1 273 ? 17.141 9.719 2.904 1 98.69 273 THR 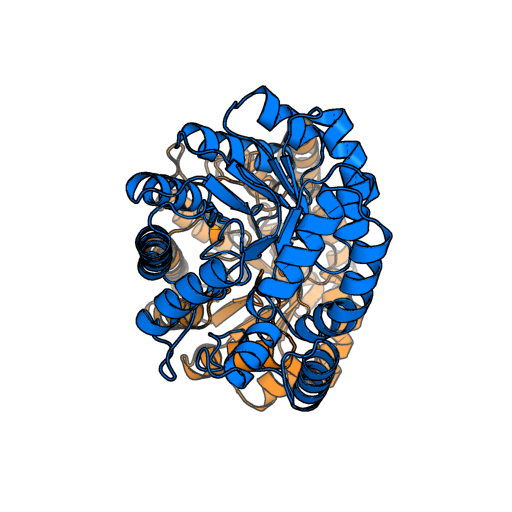B N 1
ATOM 4256 C CA . THR B 1 273 ? 17.281 11.172 2.971 1 98.69 273 THR B CA 1
ATOM 4257 C C . THR B 1 273 ? 17.375 11.773 1.57 1 98.69 273 THR B C 1
ATOM 4259 O O . THR B 1 273 ? 17.703 11.07 0.611 1 98.69 273 THR B O 1
ATOM 4262 N N . VAL B 1 274 ? 17.094 13.047 1.456 1 98.75 274 VAL B N 1
ATOM 4263 C CA . VAL B 1 274 ? 17.016 13.711 0.158 1 98.75 274 VAL B CA 1
ATOM 4264 C C . VAL B 1 274 ? 18.422 13.836 -0.432 1 98.75 274 VAL B C 1
ATOM 4266 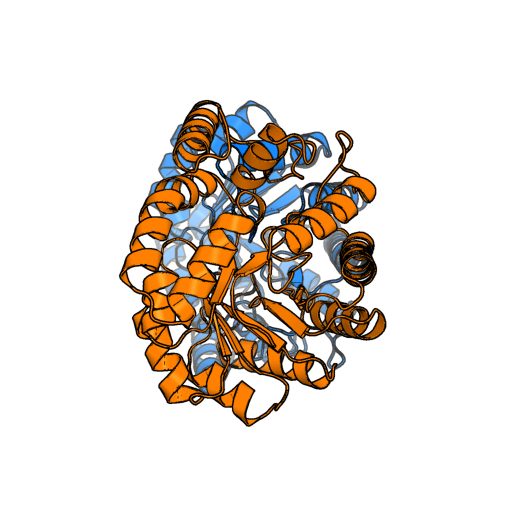O O . VAL B 1 274 ? 19.406 13.859 0.302 1 98.75 274 VAL B O 1
ATOM 4269 N N . GLU B 1 275 ? 18.5 13.883 -1.724 1 98.38 275 GLU B N 1
ATOM 4270 C CA . GLU B 1 275 ? 19.75 14.148 -2.432 1 98.38 275 GLU B CA 1
ATOM 4271 C C . GLU B 1 275 ? 20.188 15.594 -2.24 1 98.38 275 GLU B C 1
ATOM 4273 O O . GLU B 1 275 ? 19.391 16.453 -1.896 1 98.38 275 GLU B O 1
ATOM 4278 N N . ALA B 1 276 ? 21.422 15.906 -2.57 1 98.38 276 ALA B N 1
ATOM 4279 C CA . ALA B 1 276 ? 22.016 17.234 -2.387 1 98.38 276 ALA B CA 1
ATOM 4280 C C . ALA B 1 276 ? 21.266 18.281 -3.217 1 98.38 276 ALA B C 1
ATOM 4282 O O . ALA B 1 276 ? 21.062 19.406 -2.764 1 98.38 276 ALA B O 1
ATOM 4283 N N . SER B 1 277 ? 20.922 17.906 -4.387 1 98.44 277 SER B N 1
ATOM 4284 C CA . SER B 1 277 ? 20.234 18.844 -5.266 1 98.44 277 SER B CA 1
ATOM 4285 C C . SER B 1 277 ? 18.875 19.219 -4.695 1 98.44 277 SER B C 1
ATOM 4287 O O . SER B 1 277 ? 18.469 20.391 -4.781 1 98.44 277 SER B O 1
ATOM 4289 N N . THR B 1 278 ? 18.172 18.25 -4.121 1 98.62 278 THR B N 1
ATOM 4290 C CA . THR B 1 278 ? 16.891 18.516 -3.48 1 98.62 278 THR B CA 1
ATOM 4291 C C . THR B 1 278 ? 17.078 19.359 -2.223 1 98.62 278 THR B C 1
ATOM 4293 O O . THR B 1 278 ? 16.297 20.281 -1.974 1 98.62 278 THR B O 1
ATOM 4296 N N . ALA B 1 279 ? 18.078 19.062 -1.493 1 98.75 279 ALA B N 1
ATOM 4297 C CA . ALA B 1 279 ? 18.391 19.828 -0.287 1 98.75 279 ALA B CA 1
ATOM 4298 C C . ALA B 1 279 ? 18.594 21.297 -0.607 1 98.75 279 ALA B C 1
ATOM 4300 O O . ALA B 1 279 ? 18.078 22.172 0.106 1 98.75 279 ALA B O 1
ATOM 4301 N N . GLU B 1 280 ? 19.266 21.578 -1.646 1 98.75 280 GLU B N 1
ATOM 4302 C CA . GLU B 1 280 ? 19.531 22.953 -2.061 1 98.75 280 GLU B CA 1
ATOM 4303 C C . GLU B 1 280 ? 18.234 23.688 -2.389 1 98.75 280 GLU B C 1
ATOM 4305 O O . GLU B 1 280 ? 18.078 24.859 -2.045 1 98.75 280 GLU B O 1
ATOM 4310 N N . LYS B 1 281 ? 17.391 23.016 -3.023 1 98.81 281 LYS B N 1
ATOM 4311 C CA . LYS B 1 281 ? 16.109 23.625 -3.396 1 98.81 281 LYS B CA 1
ATOM 4312 C C . LYS B 1 281 ? 15.25 23.875 -2.166 1 98.81 281 LYS B C 1
ATOM 4314 O O . LYS B 1 281 ? 14.562 24.891 -2.092 1 98.81 281 LYS B O 1
ATOM 4319 N N . ILE B 1 282 ? 15.289 22.953 -1.231 1 98.88 282 ILE B N 1
ATOM 4320 C CA . ILE B 1 282 ? 14.539 23.141 0.006 1 98.88 282 ILE B CA 1
ATOM 4321 C C . ILE B 1 282 ? 15.102 24.328 0.778 1 98.88 282 ILE B C 1
ATOM 4323 O O . ILE B 1 282 ? 14.344 25.172 1.262 1 98.88 282 ILE B O 1
ATOM 4327 N N . ASP B 1 283 ? 16.406 24.422 0.82 1 98.81 283 ASP B N 1
ATOM 4328 C CA . ASP B 1 283 ? 17.031 25.547 1.506 1 98.81 283 ASP B CA 1
ATOM 4329 C C . ASP B 1 283 ? 16.625 26.875 0.881 1 98.81 283 ASP B C 1
ATOM 4331 O O . ASP B 1 283 ? 16.297 27.828 1.594 1 98.81 283 ASP B O 1
ATOM 4335 N N . ALA B 1 284 ? 16.641 26.938 -0.392 1 98.75 284 ALA B N 1
ATOM 4336 C CA . ALA B 1 284 ? 16.25 28.156 -1.1 1 98.75 284 ALA B CA 1
ATOM 4337 C C . ALA B 1 284 ? 14.797 28.531 -0.811 1 98.75 284 ALA B C 1
ATOM 4339 O O . ALA B 1 284 ? 14.477 29.703 -0.618 1 98.75 284 ALA B O 1
ATOM 4340 N N . ALA B 1 285 ? 13.953 27.562 -0.797 1 98.88 285 ALA B N 1
ATOM 4341 C CA . ALA B 1 285 ? 12.531 27.797 -0.54 1 98.88 285 ALA B CA 1
ATOM 4342 C C . ALA B 1 285 ? 12.297 28.25 0.897 1 98.88 285 ALA B C 1
ATOM 4344 O O . ALA B 1 285 ? 11.438 29.094 1.154 1 98.88 285 ALA B O 1
ATOM 4345 N N . MET B 1 286 ? 13.047 27.656 1.83 1 98.81 286 MET B N 1
ATOM 4346 C CA . MET B 1 286 ? 12.945 28.062 3.229 1 98.81 286 MET B CA 1
ATOM 4347 C C . MET B 1 286 ? 13.391 29.5 3.408 1 98.81 286 MET B C 1
ATOM 4349 O O . MET B 1 286 ? 12.781 30.25 4.168 1 98.81 286 MET B O 1
ATOM 4353 N N . LYS B 1 287 ? 14.453 29.891 2.699 1 98.62 287 LYS B N 1
ATOM 4354 C CA . LYS B 1 287 ? 14.906 31.281 2.73 1 98.62 287 LYS B CA 1
ATOM 4355 C C . LYS B 1 287 ? 13.844 32.219 2.16 1 98.62 287 LYS B C 1
ATOM 4357 O O . LYS B 1 287 ? 13.57 33.281 2.73 1 98.62 287 LYS B O 1
A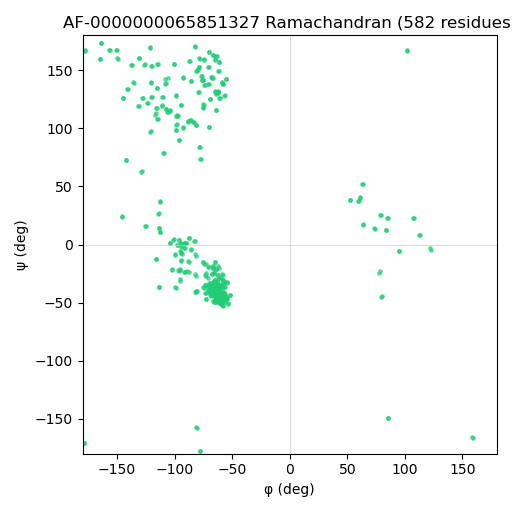TOM 4362 N N . HIS B 1 288 ? 13.305 31.797 1.09 1 98.5 288 HIS B N 1
ATOM 4363 C CA . HIS B 1 288 ? 12.25 32.594 0.46 1 98.5 288 HIS B CA 1
ATOM 4364 C C . HIS B 1 288 ? 11.078 32.812 1.41 1 98.5 288 HIS B C 1
ATOM 4366 O O . HIS B 1 288 ? 10.492 33.875 1.449 1 98.5 288 HIS B O 1
ATOM 4372 N N . ALA B 1 289 ? 10.766 31.797 2.211 1 98.5 289 ALA B N 1
ATOM 4373 C CA . ALA B 1 289 ? 9.633 31.844 3.133 1 98.5 289 ALA B CA 1
ATOM 4374 C C . ALA B 1 289 ? 10.008 32.594 4.418 1 98.5 289 ALA B C 1
ATOM 4376 O O . ALA B 1 289 ? 9.141 32.844 5.266 1 98.5 289 ALA B O 1
ATOM 4377 N N . GLY B 1 290 ? 11.289 32.906 4.602 1 98.06 290 GLY B N 1
ATOM 4378 C CA . GLY B 1 290 ? 11.742 33.656 5.766 1 98.06 290 GLY B CA 1
ATOM 4379 C C . GLY B 1 290 ? 12.016 32.75 6.965 1 98.06 290 GLY B C 1
ATOM 4380 O O . GLY B 1 290 ? 11.969 33.219 8.109 1 98.06 290 GLY B O 1
ATOM 4381 N N . LEU B 1 291 ? 12.266 31.469 6.699 1 98.06 291 LEU B N 1
ATOM 4382 C CA . LEU B 1 291 ? 12.445 30.516 7.789 1 98.06 291 LEU B CA 1
ATOM 4383 C C . LEU B 1 291 ? 13.93 30.312 8.094 1 98.06 291 LEU B C 1
ATOM 4385 O O . LEU B 1 291 ? 14.281 29.781 9.148 1 98.06 291 LEU B O 1
ATOM 4389 N N . LEU B 1 292 ? 14.734 30.609 7.105 1 95.06 292 LEU B N 1
ATOM 4390 C CA . LEU B 1 292 ? 16.188 30.562 7.23 1 95.06 292 LEU B CA 1
ATOM 4391 C C . LEU B 1 292 ? 16.812 31.891 6.824 1 95.06 292 LEU B C 1
ATOM 4393 O O . LEU B 1 292 ? 16.219 32.656 6.07 1 95.06 292 LEU B O 1
ATOM 4397 N N . ASN B 1 293 ? 18.031 32.125 7.379 1 89.5 293 ASN B N 1
ATOM 4398 C CA . ASN B 1 293 ? 18.781 33.312 6.977 1 89.5 293 ASN B CA 1
ATOM 4399 C C . ASN B 1 293 ? 19.578 33.062 5.695 1 89.5 293 ASN B C 1
ATOM 4401 O O . ASN B 1 293 ? 19.984 31.938 5.426 1 89.5 293 ASN B O 1
#

Radius of gyration: 24.55 Å; Cα contacts (8 Å, |Δi|>4): 1332; chains: 2; bounding box: 52×73×58 Å